Protein AF-0000000087248729 (afdb_homodimer)

Nearest PDB structures (foldseek):
  2y8k-assembly1_A  TM=7.751E-01  e=4.335E-04  Acetivibrio thermocellus
  8w7n-assembly1_A  TM=7.353E-01  e=1.220E-03  Bacillus thuringiensis
  2w46-assembly2_B  TM=7.512E-01  e=4.273E-03  Cellvibrio japonicus
  4kwu-assembly1_A  TM=6.504E-01  e=1.342E-02  Listeria monocytogenes EGD-e
  5f7u-assembly1_A  TM=6.466E-01  e=1.342E-02  Listeria monocytogenes EGD-e

Structure (mmCIF, N/CA/C/O backbone):
data_AF-0000000087248729-model_v1
#
loop_
_entity.id
_entity.type
_entity.pdbx_description
1 polymer 'DUF642 domain-containing protein'
#
loop_
_atom_site.group_PDB
_atom_site.id
_atom_site.type_symbol
_atom_site.label_atom_id
_atom_site.label_alt_id
_atom_site.label_comp_id
_atom_site.label_asym_id
_atom_site.label_entity_id
_atom_site.label_seq_id
_atom_site.pdbx_PDB_ins_code
_atom_site.Cartn_x
_atom_site.Cartn_y
_atom_site.Cartn_z
_atom_site.occupancy
_atom_site.B_iso_or_equiv
_atom_site.auth_seq_id
_atom_site.auth_comp_id
_atom_site.auth_asym_id
_atom_site.auth_atom_id
_atom_site.pdbx_PDB_model_num
ATOM 1 N N . MET A 1 1 ? 9.438 25.516 33.156 1 38.28 1 MET A N 1
ATOM 2 C CA . MET A 1 1 ? 9.805 25.266 31.75 1 38.28 1 MET A CA 1
ATOM 3 C C . MET A 1 1 ? 9.414 26.438 30.875 1 38.28 1 MET A C 1
ATOM 5 O O . MET A 1 1 ? 8.297 26.953 30.969 1 38.28 1 MET A O 1
ATOM 9 N N . LEU A 1 2 ? 10.352 27.25 30.516 1 47.25 2 LEU A N 1
ATOM 10 C CA . LEU A 1 2 ? 10.117 28.391 29.641 1 47.25 2 LEU A CA 1
ATOM 11 C C . LEU A 1 2 ? 9.672 27.953 28.25 1 47.25 2 LEU A C 1
ATOM 13 O O . LEU A 1 2 ? 10.344 27.141 27.625 1 47.25 2 LEU A O 1
ATOM 17 N N . LEU A 1 3 ? 8.414 28.125 27.906 1 60.94 3 LEU A N 1
ATOM 18 C CA . LEU A 1 3 ? 7.941 27.859 26.547 1 60.94 3 LEU A CA 1
ATOM 19 C C . LEU A 1 3 ? 8.148 29.062 25.641 1 60.94 3 LEU A C 1
ATOM 21 O O . LEU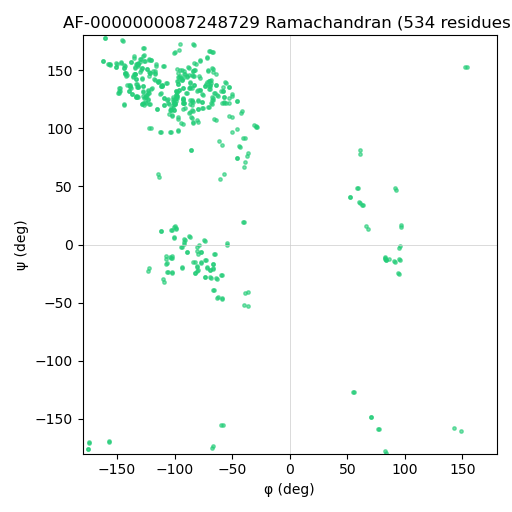 A 1 3 ? 7.684 30.156 25.953 1 60.94 3 LEU A O 1
ATOM 25 N N . VAL A 1 4 ? 9.086 28.922 24.719 1 61.97 4 VAL A N 1
ATOM 26 C CA . VAL A 1 4 ? 9.328 30 23.766 1 61.97 4 VAL A CA 1
ATOM 27 C C . VAL A 1 4 ? 8.117 30.156 22.844 1 61.97 4 VAL A C 1
ATOM 29 O O . VAL A 1 4 ? 7.68 29.188 22.219 1 61.97 4 VAL A O 1
ATOM 32 N N . VAL A 1 5 ? 7.57 31.344 22.797 1 72 5 VAL A N 1
ATOM 33 C CA . VAL A 1 5 ? 6.395 31.672 21.984 1 72 5 VAL A CA 1
ATOM 34 C C . VAL A 1 5 ? 6.73 31.578 20.5 1 72 5 VAL A C 1
ATOM 36 O O . VAL A 1 5 ? 7.703 32.188 20.047 1 72 5 VAL A O 1
ATOM 39 N N . PRO A 1 6 ? 5.965 30.828 19.781 1 71.19 6 PRO A N 1
ATOM 40 C CA . PRO A 1 6 ? 6.27 30.609 18.375 1 71.19 6 PRO A CA 1
ATOM 41 C C . PRO A 1 6 ? 6.316 31.906 17.562 1 71.19 6 PRO A C 1
ATOM 43 O O . PRO A 1 6 ? 7.195 32.062 16.719 1 71.19 6 PRO A O 1
ATOM 46 N N . GLN A 1 7 ? 5.41 32.75 17.703 1 72.62 7 GLN A N 1
ATOM 47 C CA . GLN A 1 7 ? 5.398 34.031 16.984 1 72.62 7 GLN A CA 1
ATOM 48 C C . GLN A 1 7 ? 5.223 35.188 17.953 1 72.62 7 GLN A C 1
ATOM 50 O O . GLN A 1 7 ? 4.277 35.219 18.734 1 72.62 7 GLN A O 1
ATOM 55 N N . GLY A 1 8 ? 6.152 36.188 17.859 1 74.44 8 GLY A N 1
ATOM 56 C CA . GLY A 1 8 ? 6.094 37.344 18.719 1 74.44 8 GLY A CA 1
ATOM 57 C C . GLY A 1 8 ? 6.582 37.062 20.125 1 74.44 8 GLY A C 1
ATOM 58 O O . GLY A 1 8 ? 7.395 36.156 20.344 1 74.44 8 GLY A O 1
ATOM 59 N N . ALA A 1 9 ? 6.156 37.906 21.031 1 79.25 9 ALA A N 1
ATOM 60 C CA . ALA A 1 9 ? 6.668 37.844 22.391 1 79.25 9 ALA A CA 1
ATOM 61 C C . ALA A 1 9 ? 5.621 37.281 23.344 1 79.25 9 ALA A C 1
ATOM 63 O O . ALA A 1 9 ? 5.945 36.906 24.469 1 79.25 9 ALA A O 1
ATOM 64 N N . TYR A 1 10 ? 4.375 37.219 22.766 1 81.44 10 TYR A N 1
ATOM 65 C CA . TYR A 1 10 ? 3.32 36.875 23.719 1 81.44 10 TYR A CA 1
ATOM 66 C C . TYR A 1 10 ? 2.469 35.719 23.219 1 81.44 10 TYR A C 1
ATOM 68 O O . TYR A 1 10 ? 2.379 35.5 22.016 1 81.44 10 TYR A O 1
ATOM 76 N N . ALA A 1 11 ? 1.938 34.938 24.078 1 87.19 11 ALA A N 1
ATOM 77 C CA . ALA A 1 11 ? 0.938 33.875 23.875 1 87.19 11 ALA A CA 1
ATOM 78 C C . ALA A 1 11 ? -0.193 34 24.891 1 87.19 11 ALA A C 1
ATOM 80 O O . ALA A 1 11 ? -0.068 34.688 25.891 1 87.19 11 ALA A O 1
ATOM 81 N N . VAL A 1 12 ? -1.329 33.469 24.547 1 86.25 12 VAL A N 1
ATOM 82 C CA . VAL A 1 12 ? -2.482 33.5 25.438 1 86.25 12 VAL A CA 1
ATOM 83 C C . VAL A 1 12 ? -2.658 32.156 26.125 1 86.25 12 VAL A C 1
ATOM 85 O O . VAL A 1 12 ? -2.678 31.109 25.453 1 86.25 12 VAL A O 1
ATOM 88 N N . ARG A 1 13 ? -2.707 32.125 27.375 1 87.88 13 ARG A N 1
ATOM 89 C CA . ARG A 1 13 ? -3.061 30.922 28.109 1 87.88 13 ARG A CA 1
ATOM 90 C C . ARG A 1 13 ? -4.555 30.875 28.406 1 87.88 13 ARG A C 1
ATOM 92 O O . ARG A 1 13 ? -5.109 31.828 28.969 1 87.88 13 ARG A O 1
ATOM 99 N N . LEU A 1 14 ? -5.164 29.844 28.016 1 88.81 14 LEU A N 1
ATOM 100 C CA . LEU A 1 14 ? -6.59 29.703 28.281 1 88.81 14 LEU A CA 1
ATOM 101 C C . LEU A 1 14 ? -6.828 28.922 29.562 1 88.81 14 LEU A C 1
ATOM 103 O O . LEU A 1 14 ? -6.648 27.703 29.578 1 88.81 14 LEU A O 1
ATOM 107 N N . GLY A 1 15 ? -7.191 29.672 30.578 1 86.31 15 GLY A N 1
ATOM 108 C CA . GLY A 1 15 ? -7.582 28.984 31.797 1 86.31 15 GLY A CA 1
ATOM 109 C C . GLY A 1 15 ? -8.859 28.188 31.641 1 86.31 15 GLY A C 1
ATOM 110 O O . GLY A 1 15 ? -9.398 28.062 30.547 1 86.31 15 GLY A O 1
ATOM 111 N N . ASN A 1 16 ? -9.312 27.672 32.719 1 86.31 16 ASN A N 1
ATOM 112 C CA . ASN A 1 16 ? -10.531 26.859 32.688 1 86.31 16 ASN A CA 1
ATOM 113 C C . ASN A 1 16 ? -11.719 27.656 32.156 1 86.31 16 ASN A C 1
ATOM 115 O O . ASN A 1 16 ? -12 28.766 32.625 1 86.31 16 ASN A O 1
ATOM 119 N N . ASP A 1 17 ? -12.305 27.156 31.094 1 89.12 17 ASP A N 1
ATOM 120 C CA . ASP A 1 17 ? -13.508 27.688 30.453 1 89.12 17 ASP A CA 1
ATOM 121 C C . ASP A 1 17 ? -13.242 29.062 29.828 1 89.12 17 ASP A C 1
ATOM 123 O O . ASP A 1 17 ? -14.172 29.844 29.625 1 89.12 17 ASP A O 1
ATOM 127 N N . ALA A 1 18 ? -11.945 29.359 29.688 1 91.38 18 ALA A N 1
ATOM 128 C CA . ALA A 1 18 ? -11.594 30.609 29.016 1 91.38 18 ALA A CA 1
ATOM 129 C C . ALA A 1 18 ? -11.617 30.438 27.5 1 91.38 18 ALA A C 1
ATOM 131 O O . ALA A 1 18 ? -11.406 29.344 26.984 1 91.38 18 ALA A O 1
ATOM 132 N N . SER A 1 19 ? -11.93 31.547 26.812 1 93.56 19 SER A N 1
ATOM 133 C CA . SER A 1 19 ? -11.977 31.516 25.344 1 93.56 19 SER A CA 1
ATOM 134 C C . SER A 1 19 ? -11.461 32.812 24.75 1 93.56 19 SER A C 1
ATOM 136 O O . SER A 1 19 ? -11.391 33.844 25.438 1 93.56 19 SER A O 1
ATOM 138 N N . ILE A 1 20 ? -10.984 32.719 23.609 1 92.81 20 ILE A N 1
ATOM 139 C CA . ILE A 1 20 ? -10.727 33.906 22.766 1 92.81 20 ILE A CA 1
ATOM 140 C C . ILE A 1 20 ? -11.594 33.812 21.5 1 92.81 20 ILE A C 1
ATOM 142 O O . ILE A 1 20 ? -11.859 32.719 20.984 1 92.81 20 ILE A O 1
ATOM 146 N N . LEU A 1 21 ? -12.086 34.969 21.078 1 94 21 LEU A N 1
ATOM 147 C CA . LEU A 1 21 ? -13.039 35.031 19.969 1 94 21 LEU A CA 1
ATOM 148 C C . LEU A 1 21 ? -12.656 36.094 18.969 1 94 21 LEU A C 1
ATOM 150 O O . LEU A 1 21 ? -12.195 37.188 19.359 1 94 21 LEU A O 1
ATOM 154 N N . GLN A 1 22 ? -12.773 35.812 17.719 1 92.69 22 GLN A N 1
ATOM 155 C CA . GLN A 1 22 ? -12.602 36.781 16.641 1 92.69 22 GLN A CA 1
ATOM 156 C C . GLN A 1 22 ? -13.664 36.594 15.562 1 92.69 22 GLN A C 1
ATOM 158 O O . GLN A 1 22 ? -13.992 35.469 15.195 1 92.69 22 GLN A O 1
ATOM 163 N N . ARG A 1 23 ? -14.242 37.75 15.141 1 94 23 ARG A N 1
ATOM 164 C CA . ARG A 1 23 ? -15.148 37.719 13.992 1 94 23 ARG A CA 1
ATOM 165 C C . ARG A 1 23 ? -14.383 37.938 12.688 1 94 23 ARG A C 1
ATOM 167 O O . ARG A 1 23 ? -13.578 38.844 12.578 1 94 23 ARG A O 1
ATOM 174 N N . ILE A 1 24 ? -14.641 37.062 11.742 1 93.75 24 ILE A N 1
ATOM 175 C CA . ILE A 1 24 ? -13.875 37.062 10.5 1 93.75 24 ILE A CA 1
ATOM 176 C C . ILE A 1 24 ? -14.828 37.094 9.305 1 93.75 24 ILE A C 1
ATOM 178 O O . ILE A 1 24 ? -15.68 36.219 9.164 1 93.75 24 ILE A O 1
ATOM 182 N N . PRO A 1 25 ? -14.703 38.125 8.453 1 95.06 25 PRO A N 1
ATOM 183 C CA . PRO A 1 25 ? -15.438 38.062 7.191 1 95.06 25 PRO A CA 1
ATOM 184 C C . PRO A 1 25 ? -14.93 36.938 6.277 1 95.06 25 PRO A C 1
ATOM 186 O O . PRO A 1 25 ? -13.719 36.781 6.113 1 95.06 25 PRO A O 1
ATOM 189 N N . VAL A 1 26 ? -15.82 36.094 5.746 1 95 26 VAL A N 1
ATOM 190 C CA . VAL A 1 26 ? -15.484 35 4.859 1 95 26 VAL A CA 1
ATOM 191 C C . VAL A 1 26 ? -16.453 34.969 3.678 1 95 26 VAL A C 1
ATOM 193 O O . VAL A 1 26 ? -17.453 35.688 3.67 1 95 26 VAL A O 1
ATOM 196 N N . ALA A 1 27 ? -16.062 34.25 2.58 1 95.31 27 ALA A N 1
ATOM 197 C CA . ALA A 1 27 ? -16.969 34.031 1.449 1 95.31 27 ALA A CA 1
ATOM 198 C C . ALA A 1 27 ? -17.828 32.812 1.679 1 95.31 27 ALA A C 1
ATOM 200 O O . ALA A 1 27 ? -17.328 31.672 1.765 1 95.31 27 ALA A O 1
ATOM 201 N N . ARG A 1 28 ? -19.156 33.062 1.675 1 94.25 28 ARG A N 1
ATOM 202 C CA . ARG A 1 28 ? -20.094 31.984 1.905 1 94.25 28 ARG A CA 1
ATOM 203 C C . ARG A 1 28 ? -19.906 30.875 0.875 1 94.25 28 ARG A C 1
ATOM 205 O O . ARG A 1 28 ? -19.766 31.141 -0.317 1 94.25 28 ARG A O 1
ATOM 212 N N . GLY A 1 29 ? -19.844 29.625 1.376 1 93.75 29 GLY A N 1
ATOM 213 C CA . GLY A 1 29 ? -19.703 28.469 0.492 1 93.75 29 GLY A CA 1
ATOM 214 C C . GLY A 1 29 ? -18.266 28.031 0.309 1 93.75 29 GLY A C 1
ATOM 215 O O . GLY A 1 29 ? -18.016 26.922 -0.16 1 93.75 29 GLY A O 1
ATOM 216 N N . SER A 1 30 ? -17.375 28.906 0.749 1 94.19 30 SER A N 1
ATOM 217 C CA . SER A 1 30 ? -15.953 28.594 0.575 1 94.19 30 SER A CA 1
ATOM 218 C C . SER A 1 30 ? -15.414 27.797 1.757 1 94.19 30 SER A C 1
ATOM 220 O O . SER A 1 30 ? -15.961 27.859 2.857 1 94.19 30 SER A O 1
ATOM 222 N N . TYR A 1 31 ? -14.438 27.062 1.426 1 94.81 31 TYR A N 1
ATOM 223 C CA . TYR A 1 31 ? -13.742 26.328 2.473 1 94.81 31 TYR A CA 1
ATOM 224 C C . TYR A 1 31 ? -12.539 27.109 2.986 1 94.81 31 TYR A C 1
ATOM 226 O O . TYR A 1 31 ? -11.836 27.766 2.209 1 94.81 31 TYR A O 1
ATOM 234 N N . TYR A 1 32 ? -12.336 27.031 4.277 1 95.06 32 TYR A N 1
ATOM 235 C CA . TYR A 1 32 ? -11.211 27.688 4.934 1 95.06 32 TYR A CA 1
ATOM 236 C C . TYR A 1 32 ? -10.492 26.734 5.875 1 95.06 32 TYR A C 1
ATOM 238 O O . TYR A 1 32 ? -11.078 25.75 6.336 1 95.06 32 TYR A O 1
ATOM 246 N N . ALA A 1 33 ? -9.242 27 6.086 1 95.88 33 ALA A N 1
ATOM 247 C CA . ALA A 1 33 ? -8.492 26.328 7.145 1 95.88 33 ALA A CA 1
ATOM 248 C C . ALA A 1 33 ? -7.902 27.344 8.125 1 95.88 33 ALA A C 1
ATOM 250 O O . ALA A 1 33 ? -7.285 28.328 7.707 1 95.88 33 ALA A O 1
ATOM 251 N N . ILE A 1 34 ? -8.133 27.078 9.383 1 94.75 34 ILE A N 1
ATOM 252 C CA . ILE A 1 34 ? -7.461 27.812 10.445 1 94.75 34 ILE A CA 1
ATOM 253 C C . ILE A 1 34 ? -6.188 27.078 10.859 1 94.75 34 ILE A C 1
ATOM 255 O O . ILE A 1 34 ? -6.18 25.844 10.953 1 94.75 34 ILE A O 1
ATOM 259 N N . THR A 1 35 ? -5.133 27.766 11.016 1 95.62 35 THR A N 1
ATOM 260 C CA . THR A 1 35 ? -3.904 27.234 11.586 1 95.62 35 THR A CA 1
ATOM 261 C C . THR A 1 35 ? -3.504 28 12.836 1 95.62 35 THR A C 1
ATOM 263 O O . THR A 1 35 ? -3.582 29.234 12.859 1 95.62 35 THR A O 1
ATOM 266 N N . PHE A 1 36 ? -3.143 27.312 13.883 1 93.38 36 PHE A N 1
ATOM 267 C CA . PHE A 1 36 ? -2.684 27.969 15.102 1 93.38 36 PHE A CA 1
ATOM 268 C C . PHE A 1 36 ? -1.681 27.094 15.844 1 93.38 36 PHE A C 1
ATOM 270 O O . PHE A 1 36 ? -1.645 25.875 15.641 1 93.38 36 PHE A O 1
ATOM 277 N N . SER A 1 37 ? -0.868 27.719 16.609 1 91.94 37 SER A N 1
ATOM 278 C CA . SER A 1 37 ? 0.052 26.984 17.484 1 91.94 37 SER A CA 1
ATOM 279 C C . SER A 1 37 ? -0.506 26.859 18.891 1 91.94 37 SER A C 1
ATOM 281 O O . SER A 1 37 ? -1.131 27.781 19.406 1 91.94 37 SER A O 1
ATOM 283 N N . ALA A 1 38 ? -0.297 25.703 19.453 1 90.5 38 ALA A N 1
ATOM 284 C CA . ALA A 1 38 ? -0.768 25.469 20.812 1 90.5 38 ALA A CA 1
ATOM 285 C C . ALA A 1 38 ? 0.218 24.609 21.594 1 90.5 38 ALA A C 1
ATOM 287 O O . ALA A 1 38 ? 0.949 23.812 21.016 1 90.5 38 ALA A O 1
ATOM 288 N N . ALA A 1 39 ? 0.28 24.859 22.859 1 86.94 39 ALA A N 1
ATOM 289 C CA . ALA A 1 39 ? 1.123 24.078 23.781 1 86.94 39 ALA A CA 1
ATOM 290 C C . ALA A 1 39 ? 0.367 23.719 25.047 1 86.94 39 ALA A C 1
ATOM 292 O O . ALA A 1 39 ? -0.458 24.5 25.531 1 86.94 39 ALA A O 1
ATOM 293 N N . ARG A 1 40 ? 0.76 22.578 25.484 1 82.75 40 ARG A N 1
ATOM 294 C CA . ARG A 1 40 ? 0.235 22.172 26.781 1 82.75 40 ARG A CA 1
ATOM 295 C C . ARG A 1 40 ? 1.066 22.766 27.906 1 82.75 40 ARG A C 1
ATOM 297 O O . ARG A 1 40 ? 2.254 23.047 27.734 1 82.75 40 ARG A O 1
ATOM 304 N N . THR A 1 41 ? 0.478 23.016 28.953 1 78.62 41 THR A N 1
ATOM 305 C CA . THR A 1 41 ? 1.203 23.531 30.109 1 78.62 41 THR A CA 1
ATOM 306 C C . THR A 1 41 ? 1.296 22.484 31.203 1 78.62 41 THR A C 1
ATOM 308 O O . THR A 1 41 ? 2.225 22.5 32 1 78.62 41 THR A O 1
ATOM 311 N N . CYS A 1 42 ? 0.311 21.625 31.328 1 72.94 42 CYS A N 1
ATOM 312 C CA . CYS A 1 42 ? 0.341 20.609 32.375 1 72.94 42 CYS A CA 1
ATOM 313 C C . CYS A 1 42 ? 0.261 19.219 31.781 1 72.94 42 CYS A C 1
ATOM 315 O O . CYS A 1 42 ? -0.109 19.047 30.625 1 72.94 42 CYS A O 1
ATOM 317 N N . ALA A 1 43 ? 0.911 18.281 32.438 1 59.5 43 ALA A N 1
ATOM 318 C CA . ALA A 1 43 ? 1.188 16.922 32.031 1 59.5 43 ALA A CA 1
ATOM 319 C C . ALA A 1 43 ? -0.1 16.188 31.656 1 59.5 43 ALA A C 1
ATOM 321 O O . ALA A 1 43 ? -0.062 15.109 31.047 1 59.5 43 ALA A O 1
ATOM 322 N N . GLN A 1 44 ? -1.194 16.875 31.734 1 60.19 44 GLN A N 1
ATOM 323 C CA . GLN A 1 44 ? -2.428 16.125 31.516 1 60.19 44 GLN A CA 1
ATOM 324 C C . GLN A 1 44 ? -2.914 16.234 30.078 1 60.19 44 GLN A C 1
ATOM 326 O O . GLN A 1 44 ? -2.408 17.062 29.312 1 60.19 44 GLN A O 1
ATOM 331 N N . ALA A 1 45 ? -3.854 15.406 29.688 1 69.31 45 ALA A N 1
ATOM 332 C CA . ALA A 1 45 ? -4.633 15.438 28.453 1 69.31 45 ALA A CA 1
ATOM 333 C C . ALA A 1 45 ? -5.398 16.75 28.328 1 69.31 45 ALA A C 1
ATOM 335 O O . ALA A 1 45 ? -6.441 16.938 28.953 1 69.31 45 ALA A O 1
ATOM 336 N N . GLU A 1 46 ? -4.73 17.781 27.781 1 80.69 46 GLU A N 1
ATOM 337 C CA . GLU A 1 46 ? -5.441 19.031 27.531 1 80.69 46 GLU A CA 1
ATOM 338 C C . GLU A 1 46 ? -6.195 18.984 26.219 1 80.69 46 GLU A C 1
ATOM 340 O O . GLU A 1 46 ? -5.805 18.25 25.297 1 80.69 46 GLU A O 1
ATOM 345 N N . ARG A 1 47 ? -7.34 19.641 26.266 1 86.06 47 ARG A N 1
ATOM 346 C CA . ARG A 1 47 ? -8.18 19.719 25.078 1 86.06 47 ARG A CA 1
ATOM 347 C C . ARG A 1 47 ? -8.438 21.172 24.688 1 86.06 47 ARG A C 1
ATOM 349 O O . ARG A 1 47 ? -8.445 22.062 25.547 1 86.06 47 ARG A O 1
ATOM 356 N N . LEU A 1 48 ? -8.57 21.359 23.422 1 89.62 48 LEU A N 1
ATOM 357 C CA . LEU A 1 48 ? -8.914 22.672 22.906 1 89.62 48 LEU A CA 1
ATOM 358 C C . LEU A 1 48 ? -10.125 22.578 21.984 1 89.62 48 LEU A C 1
ATOM 360 O O . LEU A 1 48 ? -10.133 21.797 21.031 1 89.62 48 LEU A O 1
ATOM 364 N N . ASN A 1 49 ? -11.156 23.312 22.344 1 91.44 49 ASN A N 1
ATOM 365 C CA . ASN A 1 49 ? -12.328 23.406 21.484 1 91.44 49 ASN A CA 1
ATOM 366 C C . ASN A 1 49 ? -12.164 24.484 20.422 1 91.44 49 ASN A C 1
ATOM 368 O O . ASN A 1 49 ? -11.875 25.641 20.734 1 91.44 49 ASN A O 1
ATOM 372 N N . VAL A 1 50 ? -12.297 24.094 19.203 1 92.31 50 VAL A N 1
ATOM 373 C CA . VAL A 1 50 ? -12.281 25.047 18.094 1 92.31 50 VAL A CA 1
ATOM 374 C C . VAL A 1 50 ? -13.68 25.156 17.5 1 92.31 50 VAL A C 1
ATOM 376 O O . VAL A 1 50 ? -14.281 24.141 17.109 1 92.31 50 VAL A O 1
ATOM 379 N N . SER A 1 51 ? -14.148 26.375 17.422 1 92.19 51 SER A N 1
ATOM 380 C CA . SER A 1 51 ? -15.484 26.594 16.891 1 92.19 51 SER A CA 1
ATOM 381 C C . SER A 1 51 ? -15.5 27.719 15.852 1 92.19 51 SER A C 1
ATOM 383 O O . SER A 1 51 ? -14.859 28.75 16.047 1 92.19 51 SER A O 1
ATOM 385 N N . VAL A 1 52 ? -16.031 27.375 14.766 1 90.75 52 VAL A N 1
ATOM 386 C CA . VAL A 1 52 ? -16.391 28.375 13.773 1 90.75 52 VAL A CA 1
ATOM 387 C C . VAL A 1 52 ? -17.891 28.281 13.477 1 90.75 52 VAL A C 1
ATOM 389 O O . VAL A 1 52 ? -18.344 27.328 12.82 1 90.75 52 VAL A O 1
ATOM 392 N N . SER A 1 53 ? -18.688 29.156 14.062 1 79.81 53 SER A N 1
ATOM 393 C CA . SER A 1 53 ? -20.141 29.031 14.062 1 79.81 53 SER A CA 1
ATOM 394 C C . SER A 1 53 ? -20.672 28.688 12.68 1 79.81 53 SER A C 1
ATOM 396 O O . SER A 1 53 ? -20.375 29.375 11.703 1 79.81 53 SER A O 1
ATOM 398 N N . PRO A 1 54 ? -21.375 27.641 12.531 1 80.75 54 PRO A N 1
ATOM 399 C CA . PRO A 1 54 ? -21.969 26.797 13.57 1 80.75 54 PRO A CA 1
ATOM 400 C C . PRO A 1 54 ? -21.156 25.516 13.828 1 80.75 54 PRO A C 1
ATOM 402 O O . PRO A 1 54 ? -21.594 24.656 14.594 1 80.75 54 PRO A O 1
ATOM 405 N N . GLU A 1 55 ? -20.062 25.391 13.219 1 85.44 55 GLU A N 1
ATOM 406 C CA . GLU A 1 55 ? -19.312 24.141 13.344 1 85.44 55 GLU A CA 1
ATOM 407 C C . GLU A 1 55 ? -18.359 24.188 14.531 1 85.44 55 GLU A C 1
ATOM 409 O O . GLU A 1 55 ? -17.953 25.266 14.961 1 85.44 55 GLU A O 1
ATOM 414 N N . SER A 1 56 ? -18.188 23.109 15.18 1 87.88 56 SER A N 1
ATOM 415 C CA . SER A 1 56 ? -17.25 23.031 16.281 1 87.88 56 SER A CA 1
ATOM 416 C C . SER A 1 56 ? -16.609 21.656 16.375 1 87.88 56 SER A C 1
ATOM 418 O O . SER A 1 56 ? -17.125 20.688 15.812 1 87.88 5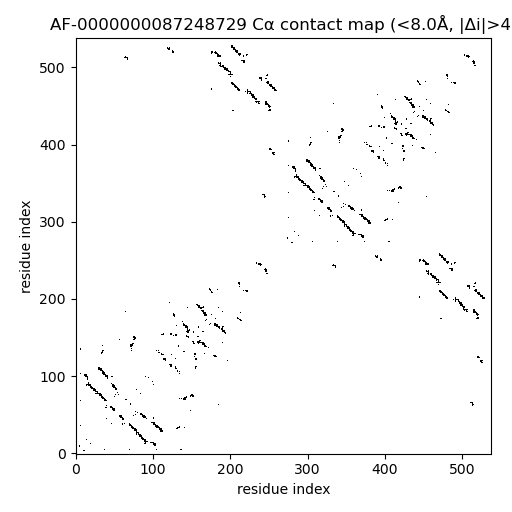6 SER A O 1
ATOM 420 N N . GLY A 1 57 ? -15.469 21.594 16.969 1 87.12 57 GLY A N 1
ATOM 421 C CA . GLY A 1 57 ? -14.742 20.359 17.234 1 87.12 57 GLY A CA 1
ATOM 422 C C . GLY A 1 57 ? -13.773 20.469 18.406 1 87.12 57 GLY A C 1
ATOM 423 O O . GLY A 1 57 ? -13.383 21.578 18.781 1 87.12 57 GLY A O 1
ATOM 424 N N . VAL A 1 58 ? -13.5 19.312 18.984 1 87.25 58 VAL A N 1
ATOM 425 C CA . VAL A 1 58 ? -12.555 19.266 20.094 1 87.25 58 VAL A CA 1
ATOM 426 C C . VAL A 1 58 ? -11.242 18.641 19.641 1 87.25 58 VAL A C 1
ATOM 428 O O . VAL A 1 58 ? -11.242 17.547 19.062 1 87.25 58 VAL A O 1
ATOM 431 N N . LEU A 1 59 ? -10.172 19.328 19.828 1 87.44 59 LEU A N 1
ATOM 432 C CA . LEU A 1 59 ? -8.836 18.844 19.5 1 87.44 59 LEU A CA 1
ATOM 433 C C . LEU A 1 59 ? -8.094 18.375 20.734 1 87.44 59 LEU A C 1
ATOM 435 O O . LEU A 1 59 ? -7.82 19.188 21.641 1 87.44 59 LEU A O 1
ATOM 439 N N . PRO A 1 60 ? -7.773 17.125 20.75 1 83.38 60 PRO A N 1
ATOM 440 C CA . PRO A 1 60 ? -6.906 16.672 21.859 1 83.38 60 PRO A CA 1
ATOM 441 C C . PRO A 1 60 ? -5.449 17.094 21.656 1 83.38 60 PRO A C 1
ATOM 443 O O . PRO A 1 60 ? -4.879 16.875 20.594 1 83.38 60 PRO A O 1
ATOM 446 N N . MET A 1 61 ? -4.961 17.797 22.609 1 81.12 61 MET A N 1
ATOM 447 C CA . MET A 1 61 ? -3.549 18.156 22.562 1 81.12 61 MET A CA 1
ATOM 448 C C . MET A 1 61 ? -2.68 17.062 23.172 1 81.12 61 MET A C 1
ATOM 450 O O . MET A 1 61 ? -2.834 16.703 24.344 1 81.12 61 MET A O 1
ATOM 454 N N . GLN A 1 62 ? -1.878 16.469 22.281 1 71.5 62 GLN A N 1
ATOM 455 C CA . GLN A 1 62 ? -1.069 15.328 22.688 1 71.5 62 GLN A CA 1
ATOM 456 C C . GLN A 1 62 ? 0.419 15.656 22.641 1 71.5 62 GLN A C 1
ATOM 458 O O . GLN A 1 62 ? 0.863 16.406 21.766 1 71.5 62 GLN A O 1
ATOM 463 N N . THR A 1 63 ? 1.169 15.156 23.672 1 64.75 63 THR A N 1
ATOM 464 C CA . THR A 1 63 ? 2.6 15.422 23.781 1 64.75 63 THR A CA 1
ATOM 465 C C . THR A 1 63 ? 3.385 14.602 22.766 1 64.75 63 THR A C 1
ATOM 467 O O . THR A 1 63 ? 4.582 14.828 22.578 1 64.75 63 THR A O 1
ATOM 470 N N . ILE A 1 64 ? 2.807 13.906 21.969 1 66.56 64 ILE A N 1
ATOM 471 C CA . ILE A 1 64 ? 3.543 12.906 21.203 1 66.56 64 ILE A CA 1
ATOM 472 C C . ILE A 1 64 ? 3.961 13.492 19.859 1 66.56 64 ILE A C 1
ATOM 474 O O . ILE A 1 64 ? 4.781 12.906 19.141 1 66.56 64 ILE A O 1
ATOM 478 N N . TYR A 1 65 ? 3.621 14.711 19.516 1 74.69 65 TYR A N 1
ATOM 479 C CA . TYR A 1 65 ? 3.908 15.211 18.188 1 74.69 65 TYR A CA 1
ATOM 480 C C . TYR A 1 65 ? 5.062 16.203 18.203 1 74.69 65 TYR A C 1
ATOM 482 O O . TYR A 1 65 ? 5.75 16.391 17.203 1 74.69 65 TYR A O 1
ATOM 490 N N . GLY A 1 66 ? 5.359 16.844 19.25 1 73.56 66 GLY A N 1
ATOM 491 C CA . GLY A 1 66 ? 6.41 17.844 19.344 1 73.56 66 GLY A CA 1
ATOM 492 C C . GLY A 1 66 ? 7.16 17.797 20.672 1 73.56 66 GLY A C 1
ATOM 493 O O . GLY A 1 66 ? 6.594 17.422 21.688 1 73.56 66 GLY A O 1
ATOM 494 N N . SER A 1 67 ? 8.469 18.109 20.469 1 65.88 67 SER A N 1
ATOM 495 C CA . SER A 1 67 ? 9.297 18.016 21.672 1 65.88 67 SER A CA 1
ATOM 496 C C . SER A 1 67 ? 9.406 19.359 22.375 1 65.88 67 SER A C 1
ATOM 498 O O . SER A 1 67 ? 9.75 19.438 23.562 1 65.88 67 SER A O 1
ATOM 500 N N . ASN A 1 68 ? 9.125 20.359 21.641 1 72.12 68 ASN A N 1
ATOM 501 C CA . ASN A 1 68 ? 9.312 21.656 22.266 1 72.12 68 ASN A CA 1
ATOM 502 C C . ASN A 1 68 ? 8.039 22.156 22.953 1 72.12 68 ASN A C 1
ATOM 504 O O . ASN A 1 68 ? 7.949 23.312 23.328 1 72.12 68 ASN A O 1
ATOM 508 N N . GLY A 1 69 ? 7.074 21.328 22.922 1 76.94 69 GLY A N 1
ATOM 509 C CA . GLY A 1 69 ? 5.832 21.625 23.609 1 76.94 69 GLY A CA 1
ATOM 510 C C . GLY A 1 69 ? 4.789 22.266 22.719 1 76.94 69 GLY A C 1
ATOM 511 O O . GLY A 1 69 ? 3.602 22.281 23.047 1 76.94 69 GLY A O 1
ATOM 512 N N . TRP A 1 70 ? 5.297 22.906 21.656 1 85.25 70 TRP A N 1
ATOM 513 C CA . TRP A 1 70 ? 4.359 23.547 20.75 1 85.25 70 TRP A CA 1
ATOM 514 C C . TRP A 1 70 ? 4.055 22.656 19.547 1 85.25 70 TRP A C 1
ATOM 516 O O . TRP A 1 70 ? 4.941 21.984 19.031 1 85.25 70 TRP A O 1
ATOM 526 N N . ASP A 1 71 ? 2.867 22.688 19.094 1 90.31 71 ASP A N 1
ATOM 527 C CA . ASP A 1 71 ? 2.439 22.109 17.828 1 90.31 71 ASP A CA 1
ATOM 528 C C . ASP A 1 71 ? 1.546 23.078 17.062 1 90.31 71 ASP A C 1
ATOM 530 O O . ASP A 1 71 ? 0.875 23.922 17.656 1 90.31 71 ASP A O 1
ATOM 534 N N . SER A 1 72 ? 1.687 22.984 15.828 1 92.94 72 SER A N 1
ATOM 535 C CA . SER A 1 72 ? 0.729 23.703 15 1 92.94 72 SER A CA 1
ATOM 536 C C . SER A 1 72 ? -0.404 22.797 14.539 1 92.94 72 SER A C 1
ATOM 538 O O . SER A 1 72 ? -0.161 21.672 14.102 1 92.94 72 SER A O 1
ATOM 540 N N . TYR A 1 73 ? -1.592 23.312 14.688 1 93.38 73 TYR A N 1
ATOM 541 C CA . TYR A 1 73 ? -2.785 22.562 14.32 1 93.38 73 TYR A CA 1
ATOM 542 C C . TYR A 1 73 ? -3.539 23.25 13.188 1 93.38 73 TYR A C 1
ATOM 544 O O . TYR A 1 73 ? -3.559 24.484 13.109 1 93.38 73 TYR A O 1
ATOM 552 N N . ALA A 1 74 ? -4.133 22.406 12.406 1 95.25 74 ALA A N 1
ATOM 553 C CA . ALA A 1 74 ? -5.043 22.922 11.391 1 95.25 74 ALA A CA 1
ATOM 554 C C . ALA A 1 74 ? -6.461 22.391 11.602 1 95.25 74 ALA A C 1
ATOM 556 O O . ALA A 1 74 ? -6.648 21.281 12.078 1 95.25 74 ALA A O 1
ATOM 557 N N . TRP A 1 75 ? -7.406 23.219 11.203 1 93.56 75 TRP A N 1
ATOM 558 C CA . TRP A 1 75 ? -8.828 22.875 11.273 1 93.56 75 TRP A CA 1
ATOM 559 C C . TRP A 1 75 ? -9.602 23.547 10.148 1 93.56 75 TRP A C 1
ATOM 561 O O . TRP A 1 75 ? -9.461 24.75 9.922 1 93.56 75 TRP A O 1
ATOM 571 N N . ALA A 1 76 ? -10.383 22.75 9.469 1 94.62 76 ALA A N 1
ATOM 572 C CA . ALA A 1 76 ? -11.07 23.297 8.305 1 94.62 76 ALA A CA 1
ATOM 573 C C . ALA A 1 76 ? -12.57 23.438 8.562 1 94.62 76 ALA A C 1
ATOM 575 O O . ALA A 1 76 ? -13.117 22.75 9.438 1 94.62 76 ALA A O 1
ATOM 576 N N . PHE A 1 77 ? -13.18 24.391 7.836 1 92.94 77 PHE A N 1
ATOM 577 C CA . PHE A 1 77 ? -14.625 24.578 7.895 1 92.94 77 PHE A CA 1
ATOM 578 C C . PHE A 1 77 ? -15.156 25.141 6.578 1 92.94 77 PHE A C 1
ATOM 580 O O . PHE A 1 77 ? -14.398 25.703 5.789 1 92.94 77 PHE A O 1
ATOM 587 N N . LYS A 1 78 ? -16.359 24.828 6.34 1 92.94 78 LYS A N 1
ATOM 588 C CA . LYS A 1 78 ? -17.094 25.469 5.246 1 92.94 78 LYS A CA 1
ATOM 589 C C . LYS A 1 78 ? -17.859 26.688 5.734 1 92.94 78 LYS A C 1
ATOM 591 O O . LYS A 1 78 ? -18.641 26.609 6.684 1 92.94 78 LYS A O 1
ATOM 596 N N . ALA A 1 79 ? -17.609 27.812 5.102 1 93.88 79 ALA A N 1
ATOM 597 C CA . ALA A 1 79 ? -18.297 29.031 5.5 1 93.88 79 ALA A CA 1
ATOM 598 C C . ALA A 1 79 ? -19.781 28.984 5.137 1 93.88 79 ALA A C 1
ATOM 600 O O . ALA A 1 79 ? -20.141 28.938 3.957 1 93.88 79 ALA A O 1
ATOM 601 N N . LYS A 1 80 ? -20.594 29.047 6.125 1 93.88 80 LYS A N 1
ATOM 602 C CA . LYS A 1 80 ? -22.047 29.031 5.906 1 93.88 80 LYS A CA 1
ATOM 603 C C . LYS A 1 80 ? -22.641 30.422 6.039 1 93.88 80 LYS A C 1
ATOM 605 O O . LYS A 1 80 ? -23.812 30.641 5.711 1 93.88 80 LYS A O 1
ATOM 610 N N . LEU A 1 81 ? -21.828 31.344 6.559 1 94.31 81 LEU A N 1
ATOM 611 C CA . LEU A 1 81 ? -22.188 32.75 6.727 1 94.31 81 LEU A CA 1
ATOM 612 C C . LEU A 1 81 ? -21.156 33.656 6.086 1 94.31 81 LEU A C 1
ATOM 614 O O . LEU A 1 81 ? -20.078 33.219 5.676 1 94.31 81 LEU A O 1
ATOM 618 N N . ASP A 1 82 ? -21.5 34.906 5.992 1 94.75 82 ASP A N 1
ATOM 619 C CA . ASP A 1 82 ? -20.578 35.906 5.426 1 94.75 82 ASP A CA 1
ATOM 620 C C . ASP A 1 82 ? -19.578 36.375 6.469 1 94.75 82 ASP A C 1
ATOM 622 O O . ASP A 1 82 ? -18.531 36.938 6.121 1 94.75 82 ASP A O 1
ATOM 626 N N . VAL A 1 83 ? -20.031 36.219 7.711 1 94.88 83 VAL A N 1
ATOM 627 C CA . VAL A 1 83 ? -19.156 36.5 8.844 1 94.88 83 VAL A CA 1
ATOM 628 C C . VAL A 1 83 ? -19.234 35.375 9.859 1 94.88 83 VAL A C 1
ATOM 630 O O . VAL A 1 83 ? -20.328 34.969 10.25 1 94.88 83 VAL A O 1
ATOM 633 N N . VAL A 1 84 ? -18.078 34.875 10.188 1 94.31 84 VAL A N 1
ATOM 634 C CA . VAL A 1 84 ? -18.062 33.781 11.141 1 94.31 84 VAL A CA 1
ATOM 635 C C . VAL A 1 84 ? -17.344 34.188 12.414 1 94.31 84 VAL A C 1
ATOM 637 O O . VAL A 1 84 ? -16.516 35.125 12.391 1 94.31 84 VAL A O 1
ATOM 640 N N . GLU A 1 85 ? -17.703 33.562 13.477 1 95.06 85 GLU A N 1
ATOM 641 C CA . GLU A 1 85 ? -17.016 33.719 14.75 1 95.06 85 GLU A CA 1
ATOM 642 C C . GLU A 1 85 ? -16.094 32.562 15.055 1 95.06 85 GLU A C 1
ATOM 644 O O . GLU A 1 85 ? -16.562 31.422 15.219 1 95.06 85 GLU A O 1
ATOM 649 N N . LEU A 1 86 ? -14.812 32.781 15.031 1 94.88 86 LEU A N 1
ATOM 650 C CA . LEU A 1 86 ? -13.844 31.797 15.453 1 94.88 86 LEU A CA 1
ATOM 651 C C . LEU A 1 86 ? -13.633 31.844 16.969 1 94.88 86 LEU A C 1
ATOM 653 O O . LEU A 1 86 ? -13.312 32.906 17.516 1 94.88 86 LEU A O 1
ATOM 657 N N . VAL A 1 87 ? -13.82 30.75 17.609 1 94.94 87 VAL A N 1
ATOM 658 C CA . VAL A 1 87 ? -13.641 30.688 19.047 1 94.94 87 VAL A CA 1
ATOM 659 C C . VAL A 1 87 ? -12.664 29.562 19.391 1 94.94 87 VAL A C 1
ATOM 661 O O . VAL A 1 87 ? -12.812 28.438 18.938 1 94.94 87 VAL A O 1
ATOM 664 N N . LEU A 1 88 ? -11.648 29.828 20.031 1 93.88 88 LEU A N 1
ATOM 665 C CA . LEU A 1 88 ? -10.805 28.844 20.719 1 93.88 88 LEU A CA 1
ATOM 666 C C . LEU A 1 88 ? -11.086 28.828 22.219 1 93.88 88 LEU A C 1
ATOM 668 O O . LEU A 1 88 ? -10.953 29.859 22.891 1 93.88 88 LEU A O 1
ATOM 672 N N . HIS A 1 89 ? -11.492 27.688 22.703 1 92.94 89 HIS A N 1
ATOM 673 C CA . HIS A 1 89 ? -12.023 27.578 24.047 1 92.94 89 HIS A CA 1
ATOM 674 C C . HIS A 1 89 ? -11.398 26.406 24.797 1 92.94 89 HIS A C 1
ATOM 676 O O . HIS A 1 89 ? -11.266 25.312 24.25 1 92.94 89 HIS A O 1
ATOM 682 N N . ASN A 1 90 ? -10.891 26.609 25.938 1 90.69 90 ASN A N 1
ATOM 683 C CA . ASN A 1 90 ? -10.492 25.547 26.859 1 90.69 90 ASN A CA 1
ATOM 684 C C . ASN A 1 90 ? -11.664 25.047 27.688 1 90.69 90 ASN A C 1
ATOM 686 O O . ASN A 1 90 ? -12.07 25.703 28.656 1 90.69 90 ASN A O 1
ATOM 690 N N . PRO A 1 91 ? -12.125 23.859 27.281 1 85.25 91 PRO A N 1
ATOM 691 C CA . PRO A 1 91 ? -13.281 23.375 28.047 1 85.25 91 PRO A CA 1
ATOM 692 C C . PRO A 1 91 ? -12.883 22.734 29.375 1 85.25 91 PRO A C 1
ATOM 694 O O . PRO A 1 91 ? -13.742 22.297 30.141 1 85.25 91 PRO A O 1
ATOM 697 N N . GLY A 1 92 ? -11.633 22.578 29.641 1 77.81 92 GLY A N 1
ATOM 698 C CA . GLY A 1 92 ? -11.125 21.781 30.734 1 77.81 92 GLY A CA 1
ATOM 699 C C . GLY A 1 92 ? -11.477 22.359 32.094 1 77.81 92 GLY A C 1
ATOM 700 O O . GLY A 1 92 ? -11.805 23.547 32.219 1 77.81 92 GLY A O 1
ATOM 701 N N . VAL A 1 93 ? -11.633 21.328 33.031 1 73.06 93 VAL A N 1
ATOM 702 C CA . VAL A 1 93 ? -11.859 21.672 34.438 1 73.06 93 VAL A CA 1
ATOM 703 C C . VAL A 1 93 ? -10.672 21.219 35.281 1 73.06 93 VAL A C 1
ATOM 705 O O . VAL A 1 93 ? -10.75 20.203 36 1 73.06 93 VAL A O 1
ATOM 708 N N . GLU A 1 94 ? -9.547 21.828 34.875 1 67.69 94 GLU A N 1
ATOM 709 C CA . GLU A 1 94 ? -8.336 21.453 35.625 1 67.69 94 GLU A CA 1
ATOM 710 C C . GLU A 1 94 ? -8.352 22 37.031 1 67.69 94 GLU A C 1
ATOM 712 O O . GLU A 1 94 ? -8.859 23.094 37.281 1 67.69 94 GLU A O 1
ATOM 717 N N . GLU A 1 95 ? -7.867 21.125 37.906 1 70.88 95 GLU A N 1
ATOM 718 C CA . GLU A 1 95 ? -7.777 21.531 39.312 1 70.88 95 GLU A CA 1
ATOM 719 C C . GLU A 1 95 ? -6.766 22.656 39.5 1 70.88 95 GLU A C 1
ATOM 721 O O . GLU A 1 95 ? -6.996 23.578 40.281 1 70.88 95 GLU A O 1
ATOM 726 N N . ASP A 1 96 ? -5.695 22.484 38.75 1 73.88 96 ASP A N 1
ATOM 727 C CA . ASP A 1 96 ? -4.66 23.516 38.812 1 73.88 96 ASP A CA 1
ATOM 728 C C . ASP A 1 96 ? -4.961 24.672 37.875 1 73.88 96 ASP A C 1
ATOM 730 O O . ASP A 1 96 ? -4.98 24.5 36.656 1 73.88 96 ASP A O 1
ATOM 734 N N . PRO A 1 97 ? -5.168 25.766 38.469 1 69 97 PRO A N 1
ATOM 735 C CA . PRO A 1 97 ? -5.527 26.922 37.625 1 69 97 PRO A CA 1
ATOM 736 C C . PRO A 1 97 ? -4.398 27.375 36.719 1 69 97 PRO A C 1
ATOM 738 O O . PRO A 1 97 ? -4.633 28.141 35.781 1 69 97 PRO A O 1
ATOM 741 N N . ALA A 1 98 ? -3.189 26.891 37.094 1 73.94 98 ALA A N 1
ATOM 742 C CA . ALA A 1 98 ? -2.051 27.297 36.281 1 73.94 98 ALA A CA 1
ATOM 743 C C . ALA A 1 98 ? -1.975 26.484 35 1 73.94 98 ALA A C 1
ATOM 745 O O . ALA A 1 98 ? -1.17 26.781 34.094 1 73.94 98 ALA A O 1
ATOM 746 N N . CYS A 1 99 ? -2.984 25.609 34.969 1 79.12 99 CYS A N 1
ATOM 747 C CA . CYS A 1 99 ? -2.959 24.734 33.781 1 79.12 99 CYS A CA 1
ATOM 748 C C . CYS A 1 99 ? -3.891 25.266 32.719 1 79.12 99 CYS A C 1
ATOM 750 O O . CYS A 1 99 ? -4.789 26.062 33 1 79.12 99 CYS A O 1
ATOM 752 N N . GLY A 1 100 ? -3.604 25.016 31.422 1 85.06 100 GLY A N 1
ATOM 753 C CA . GLY A 1 100 ? -4.387 25.359 30.25 1 85.06 100 GLY A CA 1
ATOM 754 C C . GLY A 1 100 ? -3.543 25.547 29 1 85.06 100 GLY A C 1
ATOM 755 O O . GLY A 1 100 ? -2.387 25.969 29.078 1 85.06 100 GLY A O 1
ATOM 756 N N . PRO A 1 101 ? -4.195 25.297 27.953 1 87.94 101 PRO A N 1
ATOM 757 C CA . PRO A 1 101 ? -3.414 25.375 26.719 1 87.94 101 PRO A CA 1
ATOM 758 C C . PRO A 1 101 ? -2.986 26.812 26.391 1 87.94 101 PRO A C 1
ATOM 760 O O . PRO A 1 101 ? -3.73 27.75 26.641 1 87.94 101 PRO A O 1
ATOM 763 N N . LEU A 1 102 ? -1.777 26.938 25.953 1 88.81 102 LEU A N 1
ATOM 764 C CA . LEU A 1 102 ? -1.281 28.172 25.375 1 88.81 102 LEU A CA 1
ATOM 765 C C . LEU A 1 102 ? -1.594 28.234 23.875 1 88.81 102 LEU A C 1
ATOM 767 O O . LEU A 1 102 ? -1.478 27.234 23.172 1 88.81 102 LEU A O 1
ATOM 771 N N . VAL A 1 103 ? -2.062 29.344 23.391 1 90.88 103 VAL A N 1
ATOM 772 C CA . VAL A 1 103 ? -2.346 29.531 21.969 1 90.88 103 VAL A CA 1
ATOM 773 C C . VAL A 1 103 ? -1.561 30.719 21.438 1 90.88 103 VAL A C 1
ATOM 775 O O . VAL A 1 103 ? -1.482 31.766 22.094 1 90.88 103 VAL A O 1
ATOM 778 N N . ASP A 1 104 ? -0.954 30.516 20.375 1 91.06 104 ASP A N 1
ATOM 779 C CA . ASP A 1 104 ? -0.218 31.578 19.703 1 91.06 104 ASP A CA 1
ATOM 780 C C . ASP A 1 104 ? -0.319 31.453 18.188 1 91.06 104 ASP A C 1
ATOM 782 O O . ASP A 1 104 ? -0.585 30.375 17.672 1 91.06 104 ASP A O 1
ATOM 786 N N . ALA A 1 105 ? -0.236 32.531 17.469 1 89.94 105 ALA A N 1
ATOM 787 C CA . ALA A 1 105 ? -0.117 32.594 16.016 1 89.94 105 ALA A CA 1
ATOM 788 C C . ALA A 1 105 ? -1.32 31.953 15.336 1 89.94 105 ALA A C 1
ATOM 790 O O . ALA A 1 105 ? -1.23 30.828 14.836 1 89.94 105 ALA A O 1
ATOM 791 N N . VAL A 1 106 ? -2.404 32.625 15.203 1 91.44 106 VAL A N 1
ATOM 792 C CA . VAL A 1 106 ? -3.6 32.125 14.531 1 91.44 106 VAL A CA 1
ATOM 793 C C . VAL A 1 106 ? -3.68 32.719 13.117 1 91.44 106 VAL A C 1
ATOM 795 O O . VAL A 1 106 ? -3.51 33.906 12.93 1 91.44 106 VAL A O 1
ATOM 798 N N . ALA A 1 107 ? -3.818 31.844 12.203 1 94 107 ALA A N 1
ATOM 799 C CA . ALA A 1 107 ? -3.947 32.25 10.805 1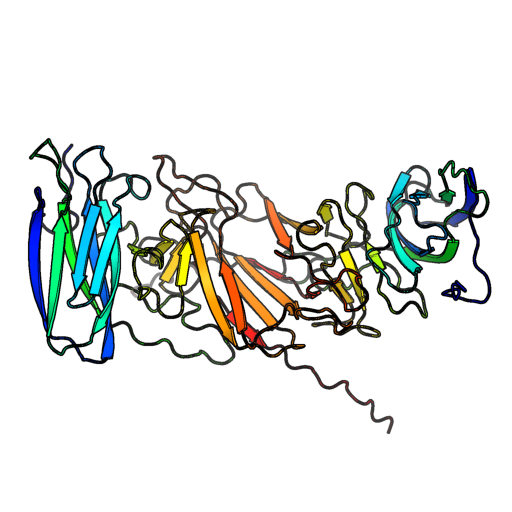 94 107 ALA A CA 1
ATOM 800 C C . ALA A 1 107 ? -5.109 31.547 10.125 1 94 107 ALA A C 1
ATOM 802 O O . ALA A 1 107 ? -5.59 30.516 10.617 1 94 107 ALA A O 1
ATOM 803 N N . ILE A 1 108 ? -5.637 32.156 9.078 1 94.44 108 ILE A N 1
ATOM 804 C CA . ILE A 1 108 ? -6.711 31.562 8.289 1 94.44 108 ILE A CA 1
ATOM 805 C C . ILE A 1 108 ? -6.391 31.688 6.801 1 94.44 108 ILE A C 1
ATOM 807 O O . ILE A 1 108 ? -5.801 32.688 6.367 1 94.44 108 ILE A O 1
ATOM 811 N N . ARG A 1 109 ? -6.734 30.672 6.09 1 95.06 109 ARG A N 1
ATOM 812 C CA . ARG A 1 109 ? -6.559 30.734 4.645 1 95.06 109 ARG A CA 1
ATOM 813 C C . ARG A 1 109 ? -7.707 30.031 3.926 1 95.06 109 ARG A C 1
ATOM 815 O O . ARG A 1 109 ? -8.25 29.047 4.43 1 95.06 109 ARG A O 1
ATOM 822 N N . THR A 1 110 ? -8.016 30.578 2.781 1 95.31 110 THR A N 1
ATOM 823 C CA . THR A 1 110 ? -9 29.922 1.925 1 95.31 110 THR A CA 1
ATOM 824 C C . THR A 1 110 ? -8.438 28.625 1.352 1 95.31 110 THR A C 1
ATOM 826 O O . THR A 1 110 ? -7.27 28.562 0.957 1 95.31 110 THR A O 1
ATOM 829 N N . LEU A 1 111 ? -9.227 27.578 1.349 1 94.88 111 LEU A N 1
ATOM 830 C CA . LEU A 1 111 ? -8.891 26.328 0.671 1 94.88 111 LEU A CA 1
ATOM 831 C C . LEU A 1 111 ? -9.617 26.234 -0.666 1 94.88 111 LEU A C 1
ATOM 833 O O . LEU A 1 111 ? -10.844 26.078 -0.703 1 94.88 111 LEU A O 1
ATOM 837 N N . TYR A 1 112 ? -8.891 26.219 -1.693 1 92.25 112 TYR A N 1
ATOM 838 C CA . TYR A 1 112 ? -9.5 26.109 -3.014 1 92.25 112 TYR A CA 1
ATOM 839 C C . TYR A 1 112 ? -9.703 24.656 -3.402 1 92.25 112 TYR A C 1
ATOM 841 O O . TYR A 1 112 ? -8.836 23.812 -3.148 1 92.25 112 TYR A O 1
ATOM 849 N N . PRO A 1 113 ? -10.867 24.375 -3.924 1 87.75 113 PRO A N 1
ATOM 850 C CA . PRO A 1 113 ? -11.07 23 -4.395 1 87.75 113 PRO A CA 1
ATOM 851 C C . PRO A 1 113 ? -10.031 22.578 -5.43 1 87.75 113 PRO A C 1
ATOM 853 O O . PRO A 1 113 ? -9.797 23.297 -6.406 1 87.75 113 PRO A O 1
ATOM 856 N N . PRO A 1 114 ? -9.445 21.438 -5.082 1 87.19 114 PRO A N 1
ATOM 857 C CA . PRO A 1 114 ? -8.438 21 -6.059 1 87.19 114 PRO A CA 1
ATOM 858 C C . PRO A 1 114 ? -9.055 20.547 -7.375 1 87.19 114 PRO A C 1
ATOM 860 O O . PRO A 1 114 ? -10.148 19.969 -7.379 1 87.19 114 PRO A O 1
ATOM 863 N N . THR A 1 115 ? -8.375 20.906 -8.43 1 83.88 115 THR A N 1
ATOM 864 C CA . THR A 1 115 ? -8.797 20.453 -9.742 1 83.88 115 THR A CA 1
ATOM 865 C C . THR A 1 115 ? -8.062 19.172 -10.133 1 83.88 115 THR A C 1
ATOM 867 O O . THR A 1 115 ? -6.957 18.906 -9.648 1 83.88 115 THR A O 1
ATOM 870 N N . LEU A 1 116 ? -8.773 18.375 -10.93 1 84.81 116 LEU A N 1
ATOM 871 C CA . LEU A 1 116 ? -8.117 17.172 -11.43 1 84.81 116 LEU A CA 1
ATOM 872 C C . LEU A 1 116 ? -7.012 17.531 -12.414 1 84.81 116 LEU A C 1
ATOM 874 O O . LEU A 1 116 ? -7.18 18.438 -13.242 1 84.81 116 LEU A O 1
ATOM 878 N N . SER A 1 117 ? -5.84 17.109 -12.086 1 82.5 117 SER A N 1
ATOM 879 C CA . SER A 1 117 ? -4.762 17.234 -13.062 1 82.5 117 SER A CA 1
ATOM 880 C C . SER A 1 117 ? -4.934 16.266 -14.219 1 82.5 117 SER A C 1
ATOM 882 O O . SER A 1 117 ? -5.535 15.195 -14.055 1 82.5 117 SER A O 1
ATOM 884 N N . LYS A 1 118 ? -4.496 16.625 -15.305 1 82.19 118 LYS A N 1
ATOM 885 C CA . LYS A 1 118 ? -4.707 15.805 -16.5 1 82.19 118 LYS A CA 1
ATOM 886 C C . LYS A 1 118 ? -4.18 14.383 -16.281 1 82.19 118 LYS A C 1
ATOM 888 O O . LYS A 1 118 ? -3.016 14.195 -15.93 1 82.19 118 LYS A O 1
ATOM 893 N N . GLY A 1 119 ? -5.113 13.508 -16.453 1 86.62 119 GLY A N 1
ATOM 894 C CA . GLY A 1 119 ? -4.789 12.094 -16.438 1 86.62 119 GLY A CA 1
ATOM 895 C C . GLY A 1 119 ? -4.699 11.508 -15.031 1 86.62 119 GLY A C 1
ATOM 896 O O . GLY A 1 119 ? -4.531 10.305 -14.867 1 86.62 119 GLY A O 1
ATOM 897 N N . ASN A 1 120 ? -4.691 12.367 -14.062 1 92.62 120 ASN A N 1
ATOM 898 C CA . ASN A 1 120 ? -4.633 11.898 -12.68 1 92.62 120 ASN A CA 1
ATOM 899 C C . ASN A 1 120 ? -6.016 11.891 -12.031 1 92.62 120 ASN A C 1
ATOM 901 O O . ASN A 1 120 ? -6.672 12.93 -11.953 1 92.62 120 ASN A O 1
ATOM 905 N N . MET A 1 121 ? -6.398 10.836 -11.578 1 92.69 121 MET A N 1
ATOM 906 C CA . MET A 1 121 ? -7.738 10.695 -11.016 1 92.69 121 MET A CA 1
ATOM 907 C C . MET A 1 121 ? -7.766 11.156 -9.562 1 92.69 121 MET A C 1
ATOM 909 O O . MET A 1 121 ? -8.836 11.328 -8.977 1 92.69 121 MET A O 1
ATOM 913 N N . LEU A 1 122 ? -6.586 11.297 -8.961 1 94.25 122 LEU A N 1
ATOM 914 C CA . LEU A 1 122 ? -6.516 11.82 -7.602 1 94.25 122 LEU A CA 1
ATOM 915 C C . LEU A 1 122 ? -6.477 13.344 -7.605 1 94.25 122 LEU A C 1
ATOM 917 O O . LEU A 1 122 ? -5.844 13.953 -8.469 1 94.25 122 LEU 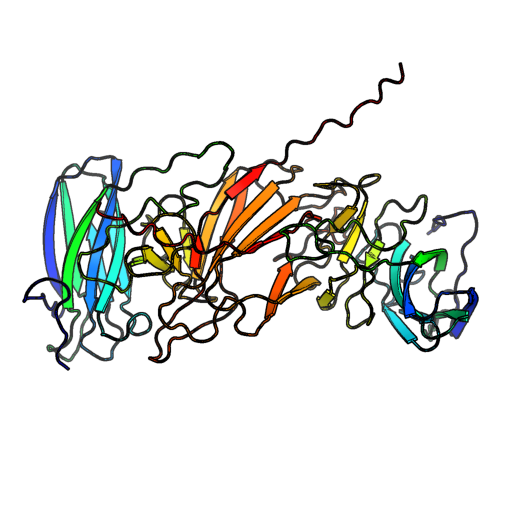A O 1
ATOM 921 N N . LYS A 1 123 ? -7.176 13.867 -6.715 1 94.56 123 LYS A N 1
ATOM 922 C CA . LYS A 1 123 ? -7.133 15.305 -6.492 1 94.56 123 LYS A CA 1
ATOM 923 C C . LYS A 1 123 ? -6.109 15.664 -5.414 1 94.56 123 LYS A C 1
ATOM 925 O O . LYS A 1 123 ? -5.961 14.945 -4.426 1 94.56 123 LYS A O 1
ATOM 930 N N . ASN A 1 124 ? -5.41 16.844 -5.637 1 96.31 124 ASN A N 1
ATOM 931 C CA . ASN A 1 124 ? -4.414 17.312 -4.68 1 96.31 124 ASN A CA 1
ATOM 932 C C . ASN A 1 124 ? -3.383 16.219 -4.367 1 96.31 124 ASN A C 1
ATOM 934 O O . ASN A 1 124 ? -3.023 16.016 -3.209 1 96.31 124 ASN A O 1
ATOM 938 N N . GLY A 1 125 ? -2.975 15.5 -5.375 1 95.31 125 GLY A N 1
ATOM 939 C CA . GLY A 1 125 ? -2.041 14.398 -5.207 1 95.31 125 GLY A CA 1
ATOM 940 C C . GLY A 1 125 ? -0.681 14.844 -4.703 1 95.31 125 GLY A C 1
ATOM 941 O O . GLY A 1 125 ? 0.003 14.094 -4.004 1 95.31 125 GLY A O 1
ATOM 942 N N . GLY A 1 126 ? -0.303 16.078 -5.039 1 94.88 126 GLY A N 1
ATOM 943 C CA . GLY A 1 126 ? 0.96 16.641 -4.578 1 94.88 126 GLY A CA 1
ATOM 944 C C . GLY A 1 126 ? 0.847 17.359 -3.246 1 94.88 126 GLY A C 1
ATOM 945 O O . GLY A 1 126 ? 1.849 17.812 -2.699 1 94.88 126 GLY A O 1
ATOM 946 N N . PHE A 1 127 ? -0.315 17.516 -2.73 1 96.69 127 PHE A N 1
ATOM 947 C CA . PHE A 1 127 ? -0.622 18.141 -1.443 1 96.69 127 PHE A CA 1
ATOM 948 C C . PHE A 1 127 ? -0.203 19.594 -1.43 1 96.69 127 PHE A C 1
ATOM 950 O O . PHE A 1 127 ? 0.268 20.109 -0.409 1 96.69 127 PHE A O 1
ATOM 957 N N . GLU A 1 128 ? -0.333 20.203 -2.615 1 95.62 128 GLU A N 1
ATOM 958 C CA . GLU A 1 128 ? 0.094 21.594 -2.705 1 95.62 128 GLU A CA 1
ATOM 959 C C . GLU A 1 128 ? -0.974 22.547 -2.154 1 95.62 128 GLU A C 1
ATOM 961 O O . GLU A 1 128 ? -0.698 23.719 -1.886 1 95.62 128 GLU A O 1
ATOM 966 N N . GLU A 1 129 ? -2.178 22.062 -2.078 1 95.69 129 GLU A N 1
ATOM 967 C CA . GLU A 1 129 ? -3.258 22.812 -1.44 1 95.69 129 GLU A CA 1
ATOM 968 C C . GLU A 1 129 ? -3.5 22.328 -0.015 1 95.69 129 GLU A C 1
ATOM 970 O O . GLU A 1 129 ? -3.789 21.156 0.205 1 95.69 129 GLU A O 1
ATOM 975 N N . GLY A 1 130 ? -3.377 23.188 0.979 1 96.25 130 GLY A N 1
ATOM 976 C CA . GLY A 1 130 ? -3.514 22.844 2.383 1 96.25 130 GLY A CA 1
ATOM 977 C C . GLY A 1 130 ? -3.451 24.047 3.311 1 96.25 130 GLY A C 1
ATOM 978 O O . GLY A 1 130 ? -3.555 25.188 2.861 1 96.25 130 GLY A O 1
ATOM 979 N N . PRO A 1 131 ? -3.371 23.812 4.574 1 96.06 131 PRO A N 1
ATOM 980 C CA . PRO A 1 131 ? -3.398 24.906 5.551 1 96.06 131 PRO A CA 1
ATOM 981 C C . PRO A 1 131 ? -2.156 25.797 5.48 1 96.06 131 PRO A C 1
ATOM 983 O O . PRO A 1 131 ? -1.165 25.422 4.844 1 96.06 131 PRO A O 1
ATOM 986 N N . TYR A 1 132 ? -2.299 26.891 6.105 1 94.12 132 TYR A N 1
ATOM 987 C CA . TYR A 1 132 ? -1.226 27.891 6.148 1 94.12 132 TYR A CA 1
ATOM 988 C C . TYR A 1 132 ? -0.089 27.422 7.047 1 94.12 132 TYR A C 1
ATOM 990 O O . TYR A 1 132 ? -0.327 26.828 8.109 1 94.12 132 TYR A O 1
ATOM 998 N N . PHE A 1 133 ? 1.075 27.672 6.555 1 92.81 133 PHE A N 1
ATOM 999 C CA . PHE A 1 133 ? 2.238 27.469 7.41 1 92.81 133 PHE A CA 1
ATOM 1000 C C . PHE A 1 133 ? 2.594 28.75 8.156 1 92.81 133 PHE A C 1
ATOM 1002 O O . PHE A 1 133 ? 2.84 29.781 7.539 1 92.81 133 PHE A O 1
ATOM 1009 N N . LEU A 1 134 ? 2.502 28.656 9.5 1 90.62 134 LEU A N 1
ATOM 1010 C CA . LEU A 1 134 ? 2.861 29.812 10.312 1 90.62 134 LEU A CA 1
ATOM 1011 C C . LEU A 1 134 ? 4.34 30.141 10.156 1 90.62 134 LEU A C 1
ATOM 1013 O O . LEU A 1 134 ? 5.191 29.25 10.211 1 90.62 134 LEU A O 1
ATOM 1017 N N . PRO A 1 135 ? 4.477 31.438 10.047 1 83.31 135 PRO A N 1
ATOM 1018 C CA . PRO A 1 135 ? 5.887 31.828 9.953 1 83.31 135 PRO A CA 1
ATOM 1019 C C . PRO A 1 135 ? 6.703 31.406 11.164 1 83.31 135 PRO A C 1
ATOM 1021 O O . PRO A 1 135 ? 6.184 31.391 12.289 1 83.31 135 PRO A O 1
ATOM 1024 N N . ASN A 1 136 ? 7.863 30.797 11.148 1 79.56 136 ASN A N 1
ATOM 1025 C CA . ASN A 1 136 ? 8.812 30.438 12.195 1 79.56 136 ASN A CA 1
ATOM 1026 C C . ASN A 1 136 ? 8.461 29.094 12.828 1 79.56 136 ASN A C 1
ATOM 1028 O O . ASN A 1 136 ? 9.086 28.688 13.805 1 79.56 136 ASN A O 1
ATOM 1032 N N . ALA A 1 137 ? 7.242 28.609 12.531 1 81.06 137 ALA A N 1
ATOM 1033 C CA . ALA A 1 137 ? 6.957 27.234 12.969 1 81.06 137 ALA A CA 1
ATOM 1034 C C . ALA A 1 137 ? 7.57 26.219 12.008 1 81.06 137 ALA A C 1
ATOM 1036 O O . ALA A 1 137 ? 7.07 26.016 10.898 1 81.06 137 ALA A O 1
ATOM 1037 N N . SER A 1 138 ? 8.57 25.656 12.43 1 85.06 138 SER A N 1
ATOM 1038 C CA . SER A 1 138 ? 9.352 24.797 11.547 1 85.06 138 SER A CA 1
ATOM 1039 C C . SER A 1 138 ? 9.023 23.328 11.781 1 85.06 138 SER A C 1
ATOM 1041 O O . SER A 1 138 ? 9.797 22.438 11.398 1 85.06 138 SER A O 1
ATOM 1043 N N . TRP A 1 139 ? 7.926 23.094 12.445 1 89.12 139 TRP A N 1
ATOM 1044 C CA . TRP A 1 139 ? 7.676 21.703 12.852 1 89.12 139 TRP A CA 1
ATOM 1045 C C . TRP A 1 139 ? 6.488 21.125 12.094 1 89.12 139 TRP A C 1
ATOM 1047 O O . TRP A 1 139 ? 5.98 20.062 12.453 1 89.12 139 TRP A O 1
ATOM 1057 N N . GLY A 1 140 ? 5.992 21.766 11.062 1 93.06 140 GLY A N 1
ATOM 1058 C CA . GLY A 1 140 ? 4.867 21.266 10.289 1 93.06 140 GLY A CA 1
ATOM 1059 C C . GLY A 1 140 ? 3.521 21.594 10.914 1 93.06 140 GLY A C 1
ATOM 1060 O O . GLY A 1 140 ? 3.453 22.297 11.922 1 93.06 140 GLY A O 1
ATOM 1061 N N . VAL A 1 141 ? 2.51 21.141 10.289 1 95.19 141 VAL A N 1
ATOM 1062 C CA . VAL A 1 141 ? 1.152 21.406 10.758 1 95.19 141 VAL A CA 1
ATOM 1063 C C . VAL A 1 141 ? 0.4 20.094 10.93 1 95.19 141 VAL A C 1
ATOM 1065 O O . VAL A 1 141 ? 0.304 19.297 9.992 1 95.19 141 VAL A O 1
ATOM 1068 N N . LEU A 1 142 ? -0.161 19.891 12.094 1 94.31 142 LEU A N 1
ATOM 1069 C CA . LEU A 1 142 ? -0.947 18.688 12.359 1 94.31 142 LEU A CA 1
ATOM 1070 C C . LEU A 1 142 ? -2.354 18.812 11.789 1 94.31 142 LEU A C 1
ATOM 1072 O O . LEU A 1 142 ? -3.041 19.812 12.047 1 94.31 142 LEU A O 1
ATOM 1076 N N . VAL A 1 143 ? -2.689 17.875 10.977 1 95.06 143 VAL A N 1
ATOM 1077 C CA . VAL A 1 143 ? -4.035 17.781 10.414 1 95.06 143 VAL A CA 1
ATOM 1078 C C . VAL A 1 143 ? -4.816 16.688 11.133 1 95.06 143 VAL A C 1
ATOM 1080 O O . VAL A 1 143 ? -4.449 15.516 11.078 1 95.06 143 VAL A O 1
ATOM 1083 N N . PRO A 1 144 ? -5.836 17.109 11.789 1 91.56 144 PRO A N 1
ATOM 1084 C CA . PRO A 1 144 ? -6.555 16.156 12.633 1 91.56 144 PRO A CA 1
ATOM 1085 C C . PRO A 1 144 ? -7.371 15.141 11.82 1 91.56 144 PRO A C 1
ATOM 1087 O O . PRO A 1 144 ? -7.684 15.391 10.656 1 91.56 144 PRO A O 1
ATOM 1090 N N . PRO A 1 145 ? -7.73 14.016 12.453 1 90.12 145 PRO A N 1
ATOM 1091 C CA . PRO A 1 145 ? -8.602 13.039 11.789 1 90.12 145 PRO A CA 1
ATOM 1092 C C . PRO A 1 145 ? -10.023 13.547 11.602 1 90.12 145 PRO A C 1
ATOM 1094 O O . PRO A 1 145 ? -10.422 14.523 12.242 1 90.12 145 PRO A O 1
ATOM 1097 N N . ASN A 1 146 ? -10.734 12.805 10.766 1 85.94 146 ASN A N 1
ATOM 1098 C CA . ASN A 1 146 ? -12.086 13.219 10.391 1 85.94 146 ASN A CA 1
ATOM 1099 C C . ASN A 1 146 ? -13.039 13.156 11.578 1 85.94 146 ASN A C 1
ATOM 1101 O O . ASN A 1 146 ? -14.07 13.836 11.586 1 85.94 146 ASN A O 1
ATOM 1105 N N . ILE A 1 147 ? -12.695 12.422 12.539 1 75.94 147 ILE A N 1
ATOM 1106 C CA . ILE A 1 147 ? -13.547 12.336 13.727 1 75.94 147 ILE A CA 1
ATOM 1107 C C . ILE A 1 147 ? -13.508 13.656 14.484 1 75.94 147 ILE A C 1
ATOM 1109 O O . ILE A 1 147 ? -14.453 14 15.195 1 75.94 147 ILE A O 1
ATOM 1113 N N . GLU A 1 148 ? -12.461 14.422 14.266 1 75.62 148 GLU A N 1
ATOM 1114 C CA . GLU A 1 148 ? -12.258 15.688 14.953 1 75.62 148 GLU A CA 1
ATOM 1115 C C . GLU A 1 148 ? -12.617 16.875 14.062 1 75.62 148 GLU A C 1
ATOM 1117 O O . GLU A 1 148 ? -12.891 17.969 14.547 1 75.62 148 GLU A O 1
ATOM 1122 N N . ASP A 1 149 ? -12.562 16.672 12.82 1 78.62 149 ASP A N 1
ATOM 1123 C CA . ASP A 1 149 ? -12.82 17.719 11.844 1 78.62 149 ASP A CA 1
ATOM 1124 C C . ASP A 1 149 ? -13.539 17.156 10.617 1 78.62 149 ASP A C 1
ATOM 1126 O O . ASP A 1 149 ? -12.945 16.438 9.82 1 78.62 149 ASP A O 1
ATOM 1130 N N . ASP A 1 150 ? -14.695 17.719 10.398 1 79.31 150 ASP A N 1
ATOM 1131 C CA . ASP A 1 150 ? -15.531 17.203 9.328 1 79.31 150 ASP A CA 1
ATOM 1132 C C . ASP A 1 150 ? -14.984 17.594 7.957 1 79.31 150 ASP A C 1
ATOM 1134 O O . ASP A 1 150 ? -15.273 16.938 6.953 1 79.31 150 ASP A O 1
ATOM 1138 N N . HIS A 1 151 ? -14.312 18.734 8.039 1 84.75 151 HIS A N 1
ATOM 1139 C CA . HIS A 1 151 ? -13.758 19.234 6.781 1 84.75 151 HIS A CA 1
ATOM 1140 C C . HIS A 1 151 ? -12.234 19.172 6.793 1 84.75 151 HIS A C 1
ATOM 1142 O O . HIS A 1 151 ? -11.586 19.812 7.625 1 84.75 151 HIS A O 1
ATOM 1148 N N . SER A 1 152 ? -11.633 18.156 6.25 1 89.88 152 SER A N 1
ATOM 1149 C CA . SER A 1 152 ? -10.18 18 6.207 1 89.88 152 SER A CA 1
ATOM 1150 C C . SER A 1 152 ? -9.5 19.25 5.676 1 89.88 152 SER A C 1
ATOM 1152 O O . SER A 1 152 ? -9.914 19.797 4.652 1 89.88 152 SER A O 1
ATOM 1154 N N . PRO A 1 153 ? -8.469 19.75 6.488 1 94.94 153 PRO A N 1
ATOM 1155 C CA . PRO A 1 153 ? -7.676 20.859 5.965 1 94.94 153 PRO A CA 1
ATOM 1156 C C . PRO A 1 153 ? -6.863 20.484 4.727 1 94.94 153 PRO A C 1
ATOM 1158 O O . PRO A 1 153 ? -6.258 21.344 4.09 1 94.94 153 PRO A O 1
ATOM 1161 N N . LEU A 1 154 ? -6.816 19.25 4.375 1 95.56 154 LEU A N 1
ATOM 1162 C CA . LEU A 1 154 ? -6.215 18.781 3.135 1 95.56 154 LEU A CA 1
ATOM 1163 C C . LEU A 1 154 ? -7.285 18.422 2.109 1 95.56 154 LEU A C 1
ATOM 1165 O O . LEU A 1 154 ? -7.758 17.281 2.062 1 95.56 154 LEU A O 1
ATOM 1169 N N . PRO A 1 155 ? -7.52 19.391 1.246 1 94.75 155 PRO A N 1
ATOM 1170 C CA . PRO A 1 155 ? -8.625 19.156 0.314 1 94.75 155 PRO A CA 1
ATOM 1171 C C . PRO A 1 155 ? -8.492 17.828 -0.432 1 94.75 155 PRO A C 1
ATOM 1173 O O . PRO A 1 155 ? -7.398 17.484 -0.887 1 94.75 155 PRO A O 1
ATOM 1176 N N . ALA A 1 156 ? -9.656 17.078 -0.529 1 93.94 156 ALA A N 1
ATOM 1177 C CA . ALA A 1 156 ? -9.805 15.844 -1.287 1 93.94 156 ALA A CA 1
ATOM 1178 C C . ALA A 1 156 ? -9.328 14.641 -0.475 1 93.94 156 ALA A C 1
ATOM 1180 O O . ALA A 1 156 ? -9.555 13.492 -0.863 1 93.94 156 ALA A O 1
ATOM 1181 N N . TRP A 1 157 ? -8.641 14.867 0.61 1 95 157 TRP A N 1
ATOM 1182 C CA . TRP A 1 157 ? -8.125 13.766 1.408 1 95 157 TRP A CA 1
ATOM 1183 C C . TRP A 1 157 ? -8.789 13.719 2.777 1 95 157 TRP A C 1
ATOM 1185 O O . TRP A 1 157 ? -9.016 14.758 3.4 1 95 157 TRP A O 1
ATOM 1195 N N . MET A 1 158 ? -9.039 12.594 3.184 1 93 158 MET A N 1
ATOM 1196 C CA . MET A 1 158 ? -9.594 12.344 4.512 1 93 158 MET A CA 1
ATOM 1197 C C . MET A 1 158 ? -8.57 11.656 5.406 1 93 158 MET A C 1
ATOM 1199 O O . MET A 1 158 ? -7.812 10.805 4.949 1 93 158 MET A O 1
ATOM 1203 N N . ILE A 1 159 ? -8.516 12.109 6.574 1 93.06 159 ILE A N 1
ATOM 1204 C CA . ILE A 1 159 ? -7.699 11.43 7.57 1 93.06 159 ILE A CA 1
ATOM 1205 C C . ILE A 1 159 ? -8.578 10.5 8.414 1 93.06 159 ILE A C 1
ATOM 1207 O O . ILE A 1 159 ? -9.398 10.969 9.203 1 93.06 159 ILE A O 1
ATOM 1211 N N . MET A 1 160 ? -8.32 9.258 8.133 1 88.25 160 MET A N 1
ATOM 1212 C CA . MET A 1 160 ? -9.156 8.266 8.812 1 88.25 160 MET A CA 1
ATOM 1213 C C . MET A 1 160 ? -8.391 7.605 9.953 1 88.25 160 MET A C 1
ATOM 1215 O O . MET A 1 160 ? -7.332 7.016 9.742 1 88.25 160 MET A O 1
ATOM 1219 N N . SER A 1 161 ? -8.789 7.781 11.07 1 78.88 161 SER A N 1
ATOM 1220 C CA . SER A 1 161 ? -8.234 7.094 12.234 1 78.88 161 SER A CA 1
ATOM 1221 C C . SER A 1 161 ? -8.188 8.008 13.453 1 78.88 161 SER A C 1
ATOM 1223 O O . SER A 1 161 ? -8.922 9 13.516 1 78.88 161 SER A O 1
ATOM 1225 N N . SER A 1 162 ? -7.297 7.617 14.352 1 84.06 162 SER A N 1
ATOM 1226 C CA . SER A 1 162 ? -7.352 8.273 15.656 1 84.06 162 SER A CA 1
ATOM 1227 C C . SER A 1 162 ? -6.234 9.305 15.805 1 84.06 162 SER A C 1
ATOM 1229 O O . SER A 1 162 ? -6.277 10.148 16.688 1 84.06 162 SER A O 1
ATOM 1231 N N . LYS A 1 163 ? -5.328 9.281 14.906 1 88.81 163 LYS A N 1
ATOM 1232 C CA . LYS A 1 163 ? -4.211 10.211 15.055 1 88.81 163 LYS A CA 1
ATOM 1233 C C . LYS A 1 163 ? -4.086 11.125 13.836 1 88.81 163 LYS A C 1
ATOM 1235 O O . LYS A 1 163 ? -4.543 10.781 12.75 1 88.81 163 LYS A O 1
ATOM 1240 N N . ALA A 1 164 ? -3.428 12.227 14.031 1 91.81 164 ALA A N 1
ATOM 1241 C CA . ALA A 1 164 ? -3.244 13.242 13 1 91.81 164 ALA A CA 1
ATOM 1242 C C . ALA A 1 164 ? -2.152 12.836 12.016 1 91.81 164 ALA A C 1
ATOM 1244 O O . ALA A 1 164 ? -1.362 11.93 12.297 1 91.81 164 ALA A O 1
ATOM 1245 N N . VAL A 1 165 ? -2.195 13.391 10.867 1 94.75 165 VAL A N 1
ATOM 1246 C CA . VAL A 1 165 ? -1.038 13.43 9.977 1 94.75 165 VAL A CA 1
ATOM 1247 C C . VAL A 1 165 ? -0.358 14.797 10.078 1 94.75 165 VAL A C 1
ATOM 1249 O O . VAL A 1 165 ? -0.901 15.727 10.68 1 94.75 165 VAL A O 1
ATOM 1252 N N . LYS A 1 166 ? 0.851 14.852 9.562 1 95.06 166 LYS A N 1
ATOM 1253 C CA . LYS A 1 166 ? 1.584 16.109 9.609 1 95.06 166 LYS A CA 1
ATOM 1254 C C . LYS A 1 166 ? 1.834 16.656 8.211 1 95.06 166 LYS A C 1
ATOM 1256 O O . LYS A 1 166 ? 2.412 15.977 7.363 1 95.06 166 LYS A O 1
ATOM 1261 N N . TYR A 1 167 ? 1.24 17.828 7.965 1 96.88 167 TYR A N 1
ATOM 1262 C CA . TYR A 1 167 ? 1.516 18.562 6.738 1 96.88 167 TYR A CA 1
ATOM 1263 C C . TYR A 1 167 ? 2.871 19.25 6.809 1 96.88 167 TYR A C 1
ATOM 1265 O O . TYR A 1 167 ? 3.176 19.938 7.789 1 96.88 167 TYR A O 1
ATOM 1273 N N . VAL A 1 168 ? 3.752 19.078 5.766 1 96.25 168 VAL A N 1
ATOM 1274 C CA . VAL A 1 168 ? 5.121 19.578 5.844 1 96.25 168 VAL A CA 1
ATOM 1275 C C . VAL A 1 168 ? 5.445 20.391 4.598 1 96.25 168 VAL A C 1
ATOM 1277 O O . VAL A 1 168 ? 4.762 20.281 3.578 1 96.25 168 VAL A O 1
ATOM 1280 N N . ASP A 1 169 ? 6.465 21.219 4.766 1 95.38 169 ASP A N 1
ATOM 1281 C CA . ASP A 1 169 ? 6.848 22.094 3.668 1 95.38 169 ASP A CA 1
ATOM 1282 C C . ASP A 1 169 ? 8.328 21.938 3.328 1 95.38 169 ASP A C 1
ATOM 1284 O O . ASP A 1 169 ? 9.125 21.516 4.172 1 95.38 169 ASP A O 1
ATOM 1288 N N . ALA A 1 170 ? 8.68 22.328 2.086 1 93.62 170 ALA A N 1
ATOM 1289 C CA . ALA A 1 170 ? 10.039 22.156 1.575 1 93.62 170 ALA A CA 1
ATOM 1290 C C . ALA A 1 170 ? 11.008 23.125 2.248 1 93.62 170 ALA A C 1
ATOM 1292 O O . ALA A 1 170 ? 12.227 22.938 2.182 1 93.62 170 ALA A O 1
ATOM 1293 N N . ALA A 1 171 ? 10.578 24.172 2.83 1 92.69 171 ALA A N 1
ATOM 1294 C CA . ALA A 1 171 ? 11.43 25.141 3.508 1 92.69 171 ALA A CA 1
ATOM 1295 C C . ALA A 1 171 ? 12.055 24.547 4.762 1 92.69 171 ALA A C 1
ATOM 1297 O O . ALA A 1 171 ? 13.172 24.906 5.141 1 92.69 171 ALA A O 1
ATOM 1298 N N . HIS A 1 172 ? 11.383 23.609 5.371 1 92.44 172 HIS A N 1
ATOM 1299 C CA . HIS A 1 172 ? 11.836 23.125 6.668 1 92.44 172 HIS A CA 1
ATOM 1300 C C . HIS A 1 172 ? 12.086 21.609 6.637 1 92.44 172 HIS A C 1
ATOM 1302 O O . HIS A 1 172 ? 12.773 21.078 7.512 1 92.44 172 HIS A O 1
ATOM 1308 N N . PHE A 1 173 ? 11.484 20.969 5.676 1 92.44 173 PHE A N 1
ATOM 1309 C CA . PHE A 1 173 ? 11.586 19.516 5.578 1 92.44 173 PHE A CA 1
ATOM 1310 C C . PHE A 1 173 ? 12.047 19.094 4.188 1 92.44 173 PHE A C 1
ATOM 1312 O O . PHE A 1 173 ? 12.047 19.906 3.256 1 92.44 173 PHE A O 1
ATOM 1319 N N . LYS A 1 174 ? 12.523 17.828 4.156 1 90.69 174 LYS A N 1
ATOM 1320 C CA . LYS A 1 174 ? 12.742 17.234 2.838 1 90.69 174 LYS A CA 1
ATOM 1321 C C . LYS A 1 174 ? 11.43 16.734 2.234 1 90.69 174 LYS A C 1
ATOM 1323 O O . LYS A 1 174 ? 10.734 15.906 2.828 1 90.69 174 LYS A O 1
ATOM 1328 N N . VAL A 1 175 ? 11.07 17.344 1.122 1 93 175 VAL A N 1
ATOM 1329 C CA . VAL A 1 175 ? 9.852 17.031 0.384 1 93 175 VAL A CA 1
ATOM 1330 C C . VAL A 1 175 ? 10.211 16.391 -0.959 1 93 175 VAL A C 1
ATOM 1332 O O . VAL A 1 175 ? 11.047 16.922 -1.698 1 93 175 VAL A O 1
ATOM 1335 N N . PRO A 1 176 ? 9.578 15.281 -1.25 1 92 176 PRO A N 1
ATOM 1336 C CA . PRO A 1 176 ? 9.969 14.594 -2.48 1 92 176 PRO A CA 1
ATOM 1337 C C . PRO A 1 176 ? 9.703 15.422 -3.734 1 92 176 PRO A C 1
ATOM 1339 O O . PRO A 1 176 ? 10.539 15.477 -4.633 1 92 176 PRO A O 1
ATOM 1342 N N . GLU A 1 177 ? 8.547 16.031 -3.857 1 93.25 177 GLU A N 1
ATOM 1343 C CA . GLU A 1 177 ? 8.156 16.812 -5.027 1 93.25 177 GLU A CA 1
ATOM 1344 C C . GLU A 1 177 ? 7.406 18.078 -4.625 1 93.25 177 GLU A C 1
ATOM 1346 O O . GLU A 1 177 ? 6.578 18.047 -3.715 1 93.25 177 GLU A O 1
ATOM 1351 N N . GLY A 1 178 ? 7.758 19.156 -5.297 1 93.81 178 GLY A N 1
ATOM 1352 C CA . GLY A 1 178 ? 7.066 20.406 -5.02 1 93.81 178 GLY A CA 1
ATOM 1353 C C . GLY A 1 178 ? 7.414 21 -3.662 1 93.81 178 GLY A C 1
ATOM 1354 O O . GLY A 1 178 ? 8.555 20.891 -3.205 1 93.81 178 GLY A O 1
ATOM 1355 N N . ALA A 1 179 ? 6.363 21.719 -3.082 1 95.5 179 ALA A N 1
ATOM 1356 C CA . ALA A 1 179 ? 6.652 22.484 -1.872 1 95.5 179 ALA A CA 1
ATOM 1357 C C . ALA A 1 179 ? 6.043 21.812 -0.642 1 95.5 179 ALA A C 1
ATOM 1359 O O . ALA A 1 179 ? 6.398 22.141 0.492 1 95.5 179 ALA A O 1
ATOM 1360 N N . ARG A 1 180 ? 5.113 20.891 -0.921 1 96.62 180 ARG A N 1
ATOM 1361 C CA . ARG A 1 180 ? 4.352 20.359 0.208 1 96.62 180 ARG A CA 1
ATOM 1362 C C . ARG A 1 180 ? 4.27 18.844 0.148 1 96.62 180 ARG A C 1
ATOM 1364 O O . ARG A 1 180 ? 4.449 18.25 -0.917 1 96.62 180 ARG A O 1
ATOM 1371 N N . ALA A 1 181 ? 4.074 18.25 1.277 1 97.25 181 ALA A N 1
ATOM 1372 C CA . ALA A 1 181 ? 3.861 16.812 1.411 1 97.25 181 ALA A CA 1
ATOM 1373 C C . ALA A 1 181 ? 3.193 16.484 2.742 1 97.25 181 ALA A C 1
ATOM 1375 O O . ALA A 1 181 ? 2.891 17.375 3.535 1 97.25 181 ALA A O 1
ATOM 1376 N N . VAL A 1 182 ? 2.904 15.203 2.949 1 97.25 182 VAL A N 1
ATOM 1377 C CA . VAL A 1 182 ? 2.266 14.758 4.184 1 97.25 182 VAL A CA 1
ATOM 1378 C C . VAL A 1 182 ? 3.113 13.68 4.844 1 97.25 182 VAL A C 1
ATOM 1380 O O . VAL A 1 182 ? 3.537 12.727 4.188 1 97.25 182 VAL A O 1
ATOM 1383 N N . GLU A 1 183 ? 3.393 13.867 6.07 1 95.19 183 GLU A N 1
ATOM 1384 C CA . GLU A 1 183 ? 4.078 12.859 6.879 1 95.19 183 GLU A CA 1
ATOM 1385 C C . GLU A 1 183 ? 3.09 12.047 7.707 1 95.19 183 GLU A C 1
ATOM 1387 O O . GLU A 1 183 ? 2.262 12.609 8.422 1 95.19 183 GLU A O 1
ATOM 1392 N N . LEU A 1 184 ? 3.195 10.727 7.59 1 93.44 184 LEU A N 1
ATOM 1393 C CA . LEU A 1 184 ? 2.32 9.836 8.336 1 93.44 184 LEU A CA 1
ATOM 1394 C C . LEU A 1 184 ? 2.883 9.562 9.727 1 93.44 184 LEU A C 1
ATOM 1396 O O . LEU A 1 184 ? 3.393 8.469 9.992 1 93.44 184 LEU A O 1
ATOM 1400 N N . VAL A 1 185 ? 2.65 10.484 10.617 1 92 185 VAL A N 1
ATOM 1401 C CA . VAL A 1 185 ? 3.291 10.469 11.93 1 92 185 VAL A CA 1
ATOM 1402 C C . VAL A 1 185 ? 2.568 9.484 12.852 1 92 185 VAL A C 1
ATOM 1404 O O . VAL A 1 185 ? 3.145 9 13.82 1 92 185 VAL A O 1
ATOM 1407 N N . GLY A 1 186 ? 1.364 9.148 12.609 1 89.25 186 GLY A N 1
ATOM 1408 C CA . GLY A 1 186 ? 0.567 8.352 13.523 1 89.25 186 GLY A CA 1
ATOM 1409 C C . GLY A 1 186 ? 0.735 6.855 13.312 1 89.25 186 GLY A C 1
ATOM 1410 O O . GLY A 1 186 ? 0.009 6.055 13.906 1 89.25 186 GLY A O 1
ATOM 1411 N N . GLY A 1 187 ? 1.633 6.5 12.484 1 87.38 187 GLY A N 1
ATOM 1412 C CA . GLY A 1 187 ? 1.834 5.086 12.219 1 87.38 187 GLY A CA 1
ATOM 1413 C C . GLY A 1 187 ? 0.569 4.375 11.773 1 87.38 187 GLY A C 1
ATOM 1414 O O . GLY A 1 187 ? -0.128 4.84 10.867 1 87.38 187 GLY A O 1
ATOM 1415 N N . LYS A 1 188 ? 0.272 3.271 12.5 1 86.06 188 LYS A N 1
ATOM 1416 C CA . LYS A 1 188 ? -0.881 2.445 12.156 1 86.06 188 LYS A CA 1
ATOM 1417 C C . LYS A 1 188 ? -2.188 3.141 12.523 1 86.06 188 LYS A C 1
ATOM 1419 O O . LYS A 1 188 ? -3.262 2.732 12.078 1 86.06 188 LYS A O 1
ATOM 1424 N N . GLU A 1 189 ? -2.074 4.133 13.266 1 88.75 189 GLU A N 1
ATOM 1425 C CA . GLU A 1 189 ? -3.277 4.797 13.758 1 88.75 189 GLU A CA 1
ATOM 1426 C C . GLU A 1 189 ? -3.602 6.039 12.93 1 88.75 189 GLU A C 1
ATOM 1428 O O . GLU A 1 189 ? -4.391 6.883 13.352 1 88.75 189 GLU A O 1
ATOM 1433 N N . SER A 1 190 ? -3.016 6.238 11.789 1 89.12 190 SER A N 1
ATOM 1434 C CA . SER A 1 190 ? -3.324 7.332 10.875 1 89.12 190 SER A CA 1
ATOM 1435 C C . SER A 1 190 ? -3.316 6.859 9.422 1 89.12 190 SER A C 1
ATOM 1437 O O . SER A 1 190 ? -2.424 6.113 9.016 1 89.12 190 SER A O 1
ATOM 1439 N N . ALA A 1 191 ? -4.352 7.246 8.789 1 92.62 191 ALA A N 1
ATOM 1440 C CA . ALA A 1 191 ? -4.469 6.867 7.387 1 92.62 191 ALA A CA 1
ATOM 1441 C C . ALA A 1 191 ? -4.957 8.039 6.539 1 92.62 191 ALA A C 1
ATOM 1443 O O . ALA A 1 191 ? -5.871 8.766 6.938 1 92.62 191 ALA A O 1
ATOM 1444 N N . LEU A 1 192 ? -4.273 8.273 5.516 1 94.19 192 LEU A N 1
ATOM 1445 C CA . LEU A 1 192 ? -4.664 9.25 4.5 1 94.19 192 LEU A CA 1
ATOM 1446 C C . LEU A 1 192 ? -5.457 8.586 3.381 1 94.19 192 LEU A C 1
ATOM 1448 O O . LEU A 1 192 ? -4.961 7.66 2.729 1 94.19 192 LEU A O 1
ATOM 1452 N N . VAL A 1 193 ? -6.742 9.078 3.141 1 93.31 193 VAL A N 1
ATOM 1453 C CA . VAL A 1 193 ? -7.645 8.312 2.289 1 93.31 193 VAL A CA 1
ATOM 1454 C C . VAL A 1 193 ? -8.281 9.234 1.253 1 93.31 193 VAL A C 1
ATOM 1456 O O . VAL A 1 193 ? -8.695 10.352 1.576 1 93.31 193 VAL A O 1
ATOM 1459 N N . GLN A 1 194 ? -8.344 8.836 0.073 1 92.94 194 GLN A N 1
ATOM 1460 C CA . GLN A 1 194 ? -9.172 9.453 -0.955 1 92.94 194 GLN A CA 1
ATOM 1461 C C . GLN A 1 194 ? -9.977 8.406 -1.725 1 92.94 194 GLN A C 1
ATOM 1463 O O . GLN A 1 194 ? -9.453 7.344 -2.059 1 92.94 194 GLN A O 1
ATOM 1468 N N . GLU A 1 195 ? -11.227 8.711 -1.94 1 88.31 195 GLU A N 1
ATOM 1469 C CA . GLU A 1 195 ? -12.102 7.855 -2.738 1 88.31 195 GLU A CA 1
ATOM 1470 C C . GLU A 1 195 ? -12.219 8.367 -4.168 1 88.31 195 GLU A C 1
ATOM 1472 O O . GLU A 1 195 ? -12.453 9.555 -4.391 1 88.31 195 GLU A O 1
ATOM 1477 N N . VAL A 1 196 ? -12.055 7.496 -5.129 1 89.19 196 VAL A N 1
ATOM 1478 C CA . VAL A 1 196 ? -12.086 7.855 -6.543 1 89.19 196 VAL A CA 1
ATOM 1479 C C . VAL A 1 196 ? -13.07 6.953 -7.285 1 89.19 196 VAL A C 1
ATOM 1481 O O . VAL A 1 196 ? -13.188 5.766 -6.977 1 89.19 196 VAL A O 1
ATOM 1484 N N . ARG A 1 197 ? -13.719 7.582 -8.195 1 84.12 197 ARG A N 1
ATOM 1485 C CA . ARG A 1 197 ? -14.602 6.777 -9.031 1 84.12 197 ARG A CA 1
ATOM 1486 C C . ARG A 1 197 ? -13.805 5.973 -10.055 1 84.12 197 ARG A C 1
ATOM 1488 O O . ARG A 1 197 ? -13.039 6.543 -10.836 1 84.12 197 ARG A O 1
ATOM 1495 N N . THR A 1 198 ? -13.859 4.664 -9.984 1 83.69 198 THR A N 1
ATOM 1496 C CA . THR A 1 198 ? -13.188 3.787 -10.93 1 83.69 198 THR A CA 1
ATOM 1497 C C . THR A 1 198 ? -14.195 2.889 -11.648 1 83.69 198 THR A C 1
ATOM 1499 O O . THR A 1 198 ? -15.367 2.82 -11.25 1 83.69 198 THR A O 1
ATOM 1502 N N . VAL A 1 199 ? -13.82 2.373 -12.789 1 79.12 199 VAL A N 1
ATOM 1503 C CA . VAL A 1 199 ? -14.664 1.489 -13.586 1 79.12 199 VAL A CA 1
ATOM 1504 C C . VAL A 1 199 ? -14.266 0.036 -13.344 1 79.12 199 VAL A C 1
ATOM 1506 O O . VAL A 1 199 ? -13.086 -0.318 -13.477 1 79.12 199 VAL A O 1
ATOM 1509 N N . PRO A 1 200 ? -15.289 -0.775 -12.969 1 74 200 PRO A N 1
ATOM 1510 C CA . PRO A 1 200 ? -14.969 -2.191 -12.766 1 74 200 PRO A CA 1
ATOM 1511 C C . PRO A 1 200 ? -14.328 -2.828 -14 1 74 200 PRO A C 1
ATOM 1513 O O . PRO A 1 200 ? -14.734 -2.535 -15.133 1 74 200 PRO A O 1
ATOM 1516 N N . GLY A 1 201 ? -13.297 -3.699 -13.82 1 76.56 201 GLY A N 1
ATOM 1517 C CA . GLY A 1 201 ? -12.656 -4.402 -14.922 1 76.56 201 GLY A CA 1
ATOM 1518 C C . GLY A 1 201 ? -11.477 -3.643 -15.516 1 76.56 201 GLY A C 1
ATOM 1519 O O . GLY A 1 201 ? -10.695 -4.203 -16.281 1 76.56 201 GLY A O 1
ATOM 1520 N N . TRP A 1 202 ? -11.383 -2.387 -15.172 1 82.12 202 TRP A N 1
ATOM 1521 C CA . TRP A 1 202 ? -10.258 -1.598 -15.664 1 82.12 202 TRP A CA 1
ATOM 1522 C C . TRP A 1 202 ? -9.039 -1.777 -14.773 1 82.12 202 TRP A C 1
ATOM 1524 O O . TRP A 1 202 ? -9.164 -2.045 -13.578 1 82.12 202 TRP A O 1
ATOM 1534 N N . ALA A 1 203 ? -7.918 -1.729 -15.461 1 88.75 203 ALA A N 1
ATOM 1535 C CA . ALA A 1 203 ? -6.672 -1.67 -14.703 1 88.75 203 ALA A CA 1
ATOM 1536 C C . ALA A 1 203 ? -6.246 -0.225 -14.461 1 88.75 203 ALA A C 1
ATOM 1538 O O . ALA A 1 203 ? -6.535 0.658 -15.273 1 88.75 203 ALA A O 1
ATOM 1539 N N . TYR A 1 204 ? -5.645 0.036 -13.367 1 91.69 204 TYR A N 1
ATOM 1540 C CA . TYR A 1 204 ? -5.145 1.354 -13 1 91.69 204 TYR A CA 1
ATOM 1541 C C . TYR A 1 204 ? -3.684 1.279 -12.57 1 91.69 204 TYR A C 1
ATOM 1543 O O . TYR A 1 204 ? -3.217 0.234 -12.109 1 91.69 204 TYR A O 1
ATOM 1551 N N . ARG A 1 205 ? -3.037 2.338 -12.773 1 94.31 205 ARG A N 1
ATOM 1552 C CA . ARG A 1 205 ? -1.682 2.482 -12.25 1 94.31 205 ARG A CA 1
ATOM 1553 C C . ARG A 1 205 ? -1.638 3.479 -11.102 1 94.31 205 ARG A C 1
ATOM 1555 O O . ARG A 1 205 ? -2.064 4.625 -11.25 1 94.31 205 ARG A O 1
ATOM 1562 N N . LEU A 1 206 ? -1.237 3.057 -9.961 1 94.44 206 LEU A N 1
ATOM 1563 C CA . LEU A 1 206 ? -0.988 3.934 -8.82 1 94.44 206 LEU A CA 1
ATOM 1564 C C . LEU A 1 206 ? 0.497 4.262 -8.703 1 94.44 206 LEU A C 1
ATOM 1566 O O . LEU A 1 206 ? 1.345 3.377 -8.836 1 94.44 206 LEU A O 1
ATOM 1570 N N . SER A 1 207 ? 0.829 5.449 -8.555 1 96.38 207 SER A N 1
ATOM 1571 C CA . SER A 1 207 ? 2.197 5.91 -8.336 1 96.38 207 SER A CA 1
ATOM 1572 C C . SER A 1 207 ? 2.258 6.973 -7.246 1 96.38 207 SER A C 1
ATOM 1574 O O . SER A 1 207 ? 1.369 7.82 -7.145 1 96.38 207 SER A O 1
ATOM 1576 N N . PHE A 1 208 ? 3.266 6.98 -6.48 1 96.38 208 PHE A N 1
ATOM 1577 C CA . PHE A 1 208 ? 3.475 7.996 -5.457 1 96.38 208 PHE A CA 1
ATOM 1578 C C . PHE A 1 208 ? 4.93 8.023 -5.008 1 96.38 208 PHE A C 1
ATOM 1580 O O . PHE A 1 208 ? 5.66 7.047 -5.195 1 96.38 208 PHE A O 1
ATOM 1587 N N . ALA A 1 209 ? 5.262 9.117 -4.48 1 95.06 209 ALA A N 1
ATOM 1588 C CA . ALA A 1 209 ? 6.598 9.258 -3.906 1 95.06 209 ALA A CA 1
ATOM 1589 C C . ALA A 1 209 ? 6.578 9.023 -2.398 1 95.06 209 ALA A C 1
ATOM 1591 O O . ALA A 1 209 ? 5.633 9.422 -1.714 1 95.06 209 ALA A O 1
ATOM 1592 N N . VAL A 1 210 ? 7.566 8.32 -1.932 1 91.5 210 VAL A N 1
ATOM 1593 C CA . VAL A 1 210 ? 7.75 8.086 -0.505 1 91.5 210 VAL A CA 1
ATOM 1594 C C . VAL A 1 210 ? 9.164 8.477 -0.093 1 91.5 210 VAL A C 1
ATOM 1596 O O . VAL A 1 210 ? 10.125 8.234 -0.828 1 91.5 210 VAL A O 1
ATOM 1599 N N . GLY A 1 211 ? 9.195 9.164 1.042 1 88.75 211 GLY A N 1
ATOM 1600 C CA . GLY A 1 211 ? 10.508 9.578 1.526 1 88.75 211 GLY A CA 1
ATOM 1601 C C . GLY A 1 211 ? 10.531 9.836 3.021 1 88.75 211 GLY A C 1
ATOM 1602 O O . GLY A 1 211 ? 9.648 9.391 3.752 1 88.75 211 GLY A O 1
ATOM 1603 N N . ASP A 1 212 ? 11.664 10.414 3.33 1 86 212 ASP A N 1
ATOM 1604 C CA . ASP A 1 212 ? 11.93 10.836 4.703 1 86 212 ASP A CA 1
ATOM 1605 C C . ASP A 1 212 ? 11.977 12.359 4.805 1 86 212 ASP A C 1
ATOM 1607 O O . ASP A 1 212 ? 12.586 13.023 3.963 1 86 212 ASP A O 1
ATOM 1611 N N . SER A 1 213 ? 11.328 12.891 5.867 1 86 213 SER A N 1
ATOM 1612 C CA . SER A 1 213 ? 11.258 14.344 6.012 1 86 213 SER A CA 1
ATOM 1613 C C . SER A 1 213 ? 12.578 14.906 6.531 1 86 213 SER A C 1
ATOM 1615 O O . SER A 1 213 ? 12.758 16.125 6.586 1 86 213 SER A O 1
ATOM 1617 N N . ALA A 1 214 ? 13.516 14.086 6.887 1 85.56 214 ALA A N 1
ATOM 1618 C CA . ALA A 1 214 ? 14.812 14.477 7.434 1 85.56 214 ALA A CA 1
ATOM 1619 C C . ALA A 1 214 ? 14.641 15.258 8.734 1 85.56 214 ALA A C 1
ATOM 1621 O O . ALA A 1 214 ? 15.32 16.266 8.953 1 85.56 214 ALA A O 1
ATOM 1622 N N . ASP A 1 215 ? 13.68 14.898 9.539 1 84.56 215 ASP A N 1
ATOM 1623 C CA . ASP A 1 215 ? 13.43 15.602 10.789 1 84.56 215 ASP A CA 1
ATOM 1624 C C . ASP A 1 215 ? 13.969 14.812 11.984 1 84.56 215 ASP A C 1
ATOM 1626 O O . ASP A 1 215 ? 13.578 15.062 13.125 1 84.56 215 ASP A O 1
ATOM 1630 N N . GLY A 1 216 ? 14.766 13.82 11.68 1 81.75 216 GLY A N 1
ATOM 1631 C CA . GLY A 1 216 ? 15.406 13.062 12.742 1 81.75 216 GLY A CA 1
ATOM 1632 C C . GLY A 1 216 ? 14.664 11.789 13.102 1 81.75 216 GLY A C 1
ATOM 1633 O O . GLY A 1 216 ? 14.844 11.242 14.188 1 81.75 216 GLY A O 1
ATOM 1634 N N . CYS A 1 217 ? 13.789 11.328 12.281 1 82.19 217 CYS A N 1
ATOM 1635 C CA . CYS A 1 217 ? 13.055 10.094 12.539 1 82.19 217 CYS A CA 1
ATOM 1636 C C . CYS A 1 217 ? 14 8.906 12.602 1 82.19 217 CYS A C 1
ATOM 1638 O O . CYS A 1 217 ? 14.852 8.734 11.727 1 82.19 217 CYS A O 1
ATOM 1640 N N . MET A 1 218 ? 13.75 8.219 13.773 1 74.5 218 MET A N 1
ATOM 1641 C CA . MET A 1 218 ? 14.57 7.027 13.938 1 74.5 218 MET A CA 1
ATOM 1642 C C . MET A 1 218 ? 14.008 5.863 13.125 1 74.5 218 MET A C 1
ATOM 1644 O O . MET A 1 218 ? 12.789 5.652 13.102 1 74.5 218 MET A O 1
ATOM 1648 N N . GLY A 1 219 ? 14.711 5.168 12.414 1 60.88 219 GLY A N 1
ATOM 1649 C CA . GLY A 1 219 ? 14.258 4.027 11.641 1 60.88 219 GLY A CA 1
ATOM 1650 C C . GLY A 1 219 ? 13.836 4.395 10.227 1 60.88 219 GLY A C 1
ATOM 1651 O O . GLY A 1 219 ? 12.656 4.645 9.977 1 60.88 219 GLY A O 1
ATOM 1652 N N . SER A 1 220 ? 14.672 5.086 9.68 1 52.38 220 SER A N 1
ATOM 1653 C CA . SER A 1 220 ? 14.461 5.691 8.367 1 52.38 220 SER A CA 1
ATOM 1654 C C . SER A 1 220 ? 13.516 4.852 7.512 1 52.38 220 SER A C 1
ATOM 1656 O O . SER A 1 220 ? 13.531 3.621 7.594 1 52.38 220 SER A O 1
ATOM 1658 N N . PHE A 1 221 ? 12.164 5.289 7.402 1 51.38 221 PHE A N 1
ATOM 1659 C CA . PHE A 1 221 ? 11.211 4.656 6.5 1 51.38 221 PHE A CA 1
ATOM 1660 C C . PHE A 1 221 ? 11.875 4.285 5.18 1 51.38 221 PHE A C 1
ATOM 1662 O O . PHE A 1 221 ? 11.367 3.443 4.438 1 51.38 221 PHE A O 1
ATOM 1669 N N . VAL A 1 222 ? 12.664 5.277 4.824 1 46.97 222 VAL A N 1
ATOM 1670 C CA . VAL A 1 222 ? 13.406 4.723 3.697 1 46.97 222 VAL A CA 1
ATOM 1671 C C . VAL A 1 222 ? 14.141 3.457 4.137 1 46.97 222 VAL A C 1
ATOM 1673 O O . VAL A 1 222 ? 14.125 3.1 5.316 1 46.97 222 VAL A O 1
ATOM 1676 N N . ALA A 1 223 ? 15.18 3.047 3.531 1 44.47 223 ALA A N 1
ATOM 1677 C CA . ALA A 1 223 ? 16.062 1.901 3.732 1 44.47 223 ALA A CA 1
ATOM 1678 C C . ALA A 1 223 ? 16.641 1.895 5.145 1 44.47 223 ALA A C 1
ATOM 1680 O O . ALA A 1 223 ? 17.391 2.803 5.523 1 44.47 223 ALA A O 1
ATOM 1681 N N . VAL A 1 224 ? 15.852 1.826 6.242 1 46.66 224 VAL A N 1
ATOM 1682 C CA . VAL A 1 224 ? 16.547 1.826 7.527 1 46.66 224 VAL A CA 1
ATOM 1683 C C . VAL A 1 224 ? 17.812 0.975 7.434 1 46.66 224 VAL A C 1
ATOM 1685 O O . VAL A 1 224 ? 18.766 1.182 8.188 1 46.66 224 VAL A O 1
ATOM 1688 N N . ARG A 1 225 ? 17.531 -0.107 6.992 1 53.81 225 ARG A N 1
ATOM 1689 C CA . ARG A 1 225 ? 18.656 -0.918 6.539 1 53.81 225 ARG A CA 1
ATOM 1690 C C . ARG A 1 225 ? 18.859 -0.79 5.035 1 53.81 225 ARG A C 1
ATOM 1692 O O . ARG A 1 225 ? 18.016 -0.205 4.34 1 53.81 225 ARG A O 1
ATOM 1699 N N . ASP A 1 226 ? 19.984 -0.881 4.723 1 65.69 226 ASP A N 1
ATOM 1700 C CA . ASP A 1 226 ? 20.391 -0.854 3.322 1 65.69 226 ASP A CA 1
ATOM 1701 C C . ASP A 1 226 ? 19.422 -1.656 2.451 1 65.69 226 ASP A C 1
ATOM 1703 O O . ASP A 1 226 ? 19.75 -2.008 1.316 1 65.69 226 ASP A O 1
ATOM 1707 N N . ARG A 1 227 ? 18.078 -1.776 3.342 1 73.38 227 ARG A N 1
ATOM 1708 C CA . ARG A 1 227 ? 17.172 -2.568 2.51 1 73.38 227 ARG A CA 1
ATOM 1709 C C . ARG A 1 227 ? 15.719 -2.176 2.746 1 73.38 227 ARG A C 1
ATOM 1711 O O . ARG A 1 227 ? 15.344 -1.833 3.867 1 73.38 227 ARG A O 1
ATOM 1718 N N . THR A 1 228 ? 14.93 -1.992 1.787 1 80.62 228 THR A N 1
ATOM 1719 C CA . THR A 1 228 ? 13.492 -1.729 1.813 1 80.62 228 THR A CA 1
ATOM 1720 C C . THR A 1 228 ? 12.711 -2.914 1.252 1 80.62 228 THR A C 1
ATOM 1722 O O . THR A 1 228 ? 13.141 -3.541 0.281 1 80.62 228 THR A O 1
ATOM 1725 N N . ARG A 1 229 ? 11.656 -3.229 1.932 1 86.19 229 ARG A N 1
ATOM 1726 C CA . ARG A 1 229 ? 10.773 -4.293 1.464 1 86.19 229 ARG A CA 1
ATOM 1727 C C . ARG A 1 229 ? 9.539 -3.719 0.767 1 86.19 229 ARG A C 1
ATOM 1729 O O . ARG A 1 229 ? 8.844 -2.875 1.329 1 86.19 229 ARG A O 1
ATOM 1736 N N . VAL A 1 230 ? 9.367 -4.074 -0.4 1 88.31 230 VAL A N 1
ATOM 1737 C CA . VAL A 1 230 ? 8.117 -3.816 -1.101 1 88.31 230 VAL A CA 1
ATOM 1738 C C . VAL A 1 230 ? 7.176 -5.008 -0.938 1 88.31 230 VAL A C 1
ATOM 1740 O O . VAL A 1 230 ? 7.531 -6.141 -1.278 1 88.31 230 VAL A O 1
ATOM 1743 N N . VAL A 1 231 ? 5.98 -4.773 -0.378 1 89.56 231 VAL A N 1
ATOM 1744 C CA . VAL A 1 231 ? 5.031 -5.844 -0.1 1 89.56 231 VAL A CA 1
ATOM 1745 C C . VAL A 1 231 ? 3.703 -5.551 -0.794 1 89.56 231 VAL A C 1
ATOM 1747 O O . VAL A 1 231 ? 3.145 -4.461 -0.642 1 89.56 231 VAL A O 1
ATOM 1750 N N . PHE A 1 232 ? 3.229 -6.449 -1.588 1 92.38 232 PHE A N 1
ATOM 1751 C CA . PHE A 1 232 ? 1.87 -6.41 -2.115 1 92.38 232 PHE A CA 1
ATOM 1752 C C . PHE A 1 232 ? 0.989 -7.438 -1.419 1 92.38 232 PHE A C 1
ATOM 1754 O O . PHE A 1 232 ? 1.291 -8.633 -1.435 1 92.38 232 PHE A O 1
ATOM 1761 N N . GLN A 1 233 ? -0.063 -6.973 -0.815 1 89.19 233 GLN A N 1
ATOM 1762 C CA . GLN A 1 233 ? -0.984 -7.832 -0.079 1 89.19 233 GLN A CA 1
ATOM 1763 C C . GLN A 1 233 ? -2.41 -7.293 -0.144 1 89.19 233 GLN A C 1
ATOM 1765 O O . GLN A 1 233 ? -2.631 -6.086 -0.006 1 89.19 233 GLN A O 1
ATOM 1770 N N . SER A 1 234 ? -3.316 -8.195 -0.464 1 85.88 234 SER A N 1
ATOM 1771 C CA . SER A 1 234 ? -4.715 -7.785 -0.428 1 85.88 234 SER A CA 1
ATOM 1772 C C . SER A 1 234 ? -5.211 -7.641 1.007 1 85.88 234 SER A C 1
ATOM 1774 O O . SER A 1 234 ? -4.887 -8.461 1.867 1 85.88 234 SER A O 1
ATOM 1776 N N . ALA A 1 235 ? -5.969 -6.547 1.287 1 81.31 235 ALA A N 1
ATOM 1777 C CA . ALA A 1 235 ? -6.488 -6.301 2.629 1 81.31 235 ALA A CA 1
ATOM 1778 C C . ALA A 1 235 ? -7.691 -7.188 2.926 1 81.31 235 ALA A C 1
ATOM 1780 O O . ALA A 1 235 ? -8.07 -7.371 4.086 1 81.31 235 ALA A O 1
ATOM 1781 N N . PHE A 1 236 ? -8.289 -7.793 1.858 1 81.31 236 PHE A N 1
ATOM 1782 C CA . PHE A 1 236 ? -9.516 -8.562 2.043 1 81.31 236 PHE A CA 1
ATOM 1783 C C . PHE A 1 236 ? -9.469 -9.859 1.24 1 81.31 236 PHE A C 1
ATOM 1785 O O . PHE A 1 236 ? -8.672 -9.984 0.308 1 81.31 236 PHE A O 1
ATOM 1792 N N . TYR A 1 237 ? -10.281 -10.836 1.694 1 84.69 237 TYR A N 1
ATOM 1793 C CA . TYR A 1 237 ? -10.523 -12.039 0.905 1 84.69 237 TYR A CA 1
ATOM 1794 C C . TYR A 1 237 ? -11.609 -11.797 -0.136 1 84.69 237 TYR A C 1
ATOM 1796 O O . TYR A 1 237 ? -12.594 -11.117 0.135 1 84.69 237 TYR A O 1
ATOM 1804 N N . HIS A 1 238 ? -11.328 -12.289 -1.262 1 84.75 238 HIS A N 1
ATOM 1805 C CA . HIS A 1 238 ? -12.344 -12.266 -2.312 1 84.75 238 HIS A CA 1
ATOM 1806 C C . HIS A 1 238 ? -12.617 -13.664 -2.846 1 84.75 238 HIS A C 1
ATOM 1808 O O . HIS A 1 238 ? -11.734 -14.523 -2.83 1 84.75 238 HIS A O 1
ATOM 1814 N N . MET A 1 239 ? -13.828 -13.836 -3.297 1 86.56 239 MET A N 1
ATOM 1815 C CA . MET A 1 239 ? -14.227 -15.148 -3.801 1 86.56 239 MET A CA 1
ATOM 1816 C C . MET A 1 239 ? -14.984 -15.023 -5.117 1 86.56 239 MET A C 1
ATOM 1818 O O . MET A 1 239 ? -15.609 -13.992 -5.383 1 86.56 239 MET A O 1
ATOM 1822 N N . LYS A 1 240 ? -14.836 -16.109 -5.855 1 87.62 240 LYS A N 1
ATOM 1823 C CA . LYS A 1 240 ? -15.68 -16.234 -7.043 1 87.62 240 LYS A CA 1
ATOM 1824 C C . LYS A 1 240 ? -17.047 -16.812 -6.684 1 87.62 240 LYS A C 1
ATOM 1826 O O . LYS A 1 240 ? -17.281 -17.188 -5.535 1 87.62 240 LYS A O 1
ATOM 1831 N N . ALA A 1 241 ? -17.938 -16.797 -7.715 1 83.56 241 ALA A N 1
ATOM 1832 C CA . ALA A 1 241 ? -19.281 -17.312 -7.492 1 83.56 241 ALA A CA 1
ATOM 1833 C C . ALA A 1 241 ? -19.234 -18.781 -7.055 1 83.56 241 ALA A C 1
ATOM 1835 O O . ALA A 1 241 ? -20.094 -19.234 -6.301 1 83.56 241 ALA A O 1
ATOM 1836 N N . ASP A 1 242 ? -18.219 -19.484 -7.426 1 83.44 242 ASP A N 1
ATOM 1837 C CA . ASP A 1 242 ? -18.141 -20.906 -7.125 1 83.44 242 ASP A CA 1
ATOM 1838 C C . ASP A 1 242 ? -17.406 -21.156 -5.805 1 83.44 242 ASP A C 1
ATOM 1840 O O . ASP A 1 242 ? -17.141 -22.297 -5.438 1 83.44 242 ASP A O 1
ATOM 1844 N N . GLY A 1 243 ? -17.016 -20.109 -5.145 1 83.06 243 GLY A N 1
ATOM 1845 C CA . GLY A 1 243 ? -16.422 -20.234 -3.822 1 83.06 243 GLY A CA 1
ATOM 1846 C C . GLY A 1 243 ? -14.914 -20.266 -3.846 1 83.06 243 GLY A C 1
ATOM 1847 O O . GLY A 1 243 ? -14.273 -20.344 -2.795 1 83.06 243 GLY A O 1
ATOM 1848 N N . THR A 1 244 ? -14.359 -20.234 -4.996 1 86.81 244 THR A N 1
ATOM 1849 C CA . THR A 1 244 ? -12.898 -20.25 -5.07 1 86.81 244 THR A CA 1
ATOM 1850 C C . THR A 1 244 ? -12.328 -18.859 -4.836 1 86.81 244 THR A C 1
ATOM 1852 O O . THR A 1 244 ? -13.008 -17.859 -5.074 1 86.81 244 THR A O 1
ATOM 1855 N N . LEU A 1 245 ? -11.102 -18.844 -4.395 1 87.25 245 LEU A N 1
ATOM 1856 C CA . LEU A 1 245 ? -10.469 -17.594 -4.023 1 87.25 245 LEU A CA 1
ATOM 1857 C C . LEU A 1 245 ? -10.008 -16.828 -5.262 1 87.25 245 LEU A C 1
ATOM 1859 O O . LEU A 1 245 ? -9.625 -17.438 -6.262 1 87.25 245 LEU A O 1
ATOM 1863 N N . CYS A 1 246 ? -10.117 -15.578 -5.199 1 89.81 246 CYS A N 1
ATOM 1864 C CA . CYS A 1 246 ? -9.617 -14.648 -6.203 1 89.81 246 CYS A CA 1
ATOM 1865 C C . CYS A 1 246 ? -9.117 -13.359 -5.559 1 89.81 246 CYS A C 1
ATOM 1867 O O . CYS A 1 246 ? -9.117 -13.242 -4.332 1 89.81 246 CYS A O 1
ATOM 1869 N N . GLY A 1 247 ? -8.555 -12.484 -6.383 1 89.31 247 GLY A N 1
ATOM 1870 C CA . GLY A 1 247 ? -8.047 -11.234 -5.832 1 89.31 247 GLY A CA 1
ATOM 1871 C C . GLY A 1 247 ? -7.543 -10.281 -6.895 1 89.31 247 GLY A C 1
ATOM 1872 O O . GLY A 1 247 ? -7.707 -10.531 -8.094 1 89.31 247 GLY A O 1
ATOM 1873 N N . PRO A 1 248 ? -7.008 -9.188 -6.488 1 89.81 248 PRO A N 1
ATOM 1874 C CA . PRO A 1 248 ? -6.469 -8.219 -7.449 1 89.81 248 PRO A CA 1
ATOM 1875 C C . PRO A 1 248 ? -5.234 -8.75 -8.18 1 89.81 248 PRO A C 1
ATOM 1877 O O . PRO A 1 248 ? -4.5 -9.578 -7.637 1 89.81 248 PRO A O 1
ATOM 1880 N N . VAL A 1 249 ? -5.086 -8.242 -9.367 1 93.06 249 VAL A N 1
ATOM 1881 C CA . VAL A 1 249 ? -3.918 -8.562 -10.18 1 93.06 249 VAL A CA 1
ATOM 1882 C C . VAL A 1 249 ? -2.889 -7.441 -10.07 1 93.06 249 VAL A C 1
ATOM 1884 O O . VAL A 1 249 ? -3.229 -6.266 -10.195 1 93.06 249 VAL A O 1
ATOM 1887 N N . ILE A 1 250 ? -1.65 -7.805 -9.766 1 94.56 250 ILE A N 1
ATOM 1888 C CA . ILE A 1 250 ? -0.55 -6.848 -9.688 1 94.56 250 ILE A CA 1
ATOM 1889 C C . ILE A 1 250 ? 0.377 -7.031 -10.891 1 94.56 250 ILE A C 1
ATOM 1891 O O . ILE A 1 250 ? 0.675 -8.164 -11.281 1 94.56 250 ILE A O 1
ATOM 1895 N N . ASP A 1 251 ? 0.81 -5.941 -11.422 1 95.88 251 ASP A N 1
ATOM 1896 C CA . ASP A 1 251 ? 1.67 -5.984 -12.602 1 95.88 251 ASP A CA 1
ATOM 1897 C C . ASP A 1 251 ? 2.492 -4.707 -12.734 1 95.88 251 ASP A C 1
ATOM 1899 O O . ASP A 1 251 ? 2.168 -3.688 -12.117 1 95.88 251 ASP A O 1
ATOM 1903 N N . ASP A 1 252 ? 3.604 -4.824 -13.406 1 95.44 252 ASP A N 1
ATOM 1904 C CA . ASP A 1 252 ? 4.41 -3.688 -13.852 1 95.44 252 ASP A CA 1
ATOM 1905 C C . ASP A 1 252 ? 4.852 -2.836 -12.664 1 95.44 252 ASP A C 1
ATOM 1907 O O . ASP A 1 252 ? 4.621 -1.626 -12.641 1 95.44 252 ASP A O 1
ATOM 1911 N N . ALA A 1 253 ? 5.371 -3.467 -11.68 1 95.12 253 ALA A N 1
ATOM 1912 C CA . ALA A 1 253 ? 5.863 -2.787 -10.484 1 95.12 253 ALA A CA 1
ATOM 1913 C C . ALA A 1 253 ? 7.223 -2.145 -10.742 1 95.12 253 ALA A C 1
ATOM 1915 O O . ALA A 1 253 ? 8.109 -2.768 -11.328 1 95.12 253 ALA A O 1
ATOM 1916 N N . LYS A 1 254 ? 7.367 -0.923 -10.352 1 94.75 254 LYS A N 1
ATOM 1917 C CA . LYS A 1 254 ? 8.617 -0.18 -10.516 1 94.75 254 LYS A CA 1
ATOM 1918 C C . LYS A 1 254 ? 8.93 0.647 -9.273 1 94.75 254 LYS A C 1
ATOM 1920 O O . LYS A 1 254 ? 8.039 1.243 -8.672 1 94.75 254 LYS A O 1
ATOM 1925 N N . LEU A 1 255 ? 10.078 0.632 -8.883 1 93.12 255 LEU A N 1
ATOM 1926 C CA . LEU A 1 255 ? 10.648 1.495 -7.848 1 93.12 255 LEU A CA 1
ATOM 1927 C C . LEU A 1 255 ? 11.82 2.301 -8.398 1 93.12 255 LEU A C 1
ATOM 1929 O O . LEU A 1 255 ? 12.797 1.73 -8.883 1 93.12 255 LEU A O 1
ATOM 1933 N N . VAL A 1 256 ? 11.734 3.602 -8.344 1 93.12 256 VAL A N 1
ATOM 1934 C CA . VAL A 1 256 ? 12.742 4.477 -8.93 1 93.12 256 VAL A CA 1
ATOM 1935 C C . VAL A 1 256 ? 13.219 5.488 -7.887 1 93.12 256 VAL A C 1
ATOM 1937 O O . VAL A 1 256 ? 12.406 6.078 -7.172 1 93.12 256 VAL A O 1
ATOM 1940 N N . GLY A 1 257 ? 14.523 5.617 -7.762 1 88.69 257 GLY A N 1
ATOM 1941 C CA . GLY A 1 257 ? 15.062 6.656 -6.895 1 88.69 257 GLY A CA 1
ATOM 1942 C C . GLY A 1 257 ? 14.844 8.055 -7.434 1 88.69 257 GLY A C 1
ATOM 1943 O O . GLY A 1 257 ? 14.961 8.289 -8.641 1 88.69 257 GLY A O 1
ATOM 1944 N N . LEU A 1 258 ? 14.375 8.906 -6.477 1 87.19 258 LEU A N 1
ATOM 1945 C CA . LEU A 1 258 ? 14.164 10.289 -6.871 1 87.19 258 LEU A CA 1
ATOM 1946 C C . LEU A 1 258 ? 15.359 11.156 -6.492 1 87.19 258 LEU A C 1
ATOM 1948 O O . LEU A 1 258 ? 15.836 11.102 -5.355 1 87.19 258 LEU A O 1
ATOM 1952 N N . ARG A 1 259 ? 16.312 11.391 -7.648 1 65.75 259 ARG A N 1
ATOM 1953 C CA . ARG A 1 259 ? 17.531 12.164 -7.41 1 65.75 259 ARG A CA 1
ATOM 1954 C C . ARG A 1 259 ? 17.203 13.508 -6.762 1 65.75 259 ARG A C 1
ATOM 1956 O O . ARG A 1 259 ? 16.188 14.117 -7.066 1 65.75 259 ARG A O 1
ATOM 1963 N N . LYS A 1 260 ? 17.859 13.766 -5.609 1 57.88 260 LYS A N 1
ATOM 1964 C CA . LYS A 1 260 ? 17.797 15.109 -5.047 1 57.88 260 LYS A CA 1
ATOM 1965 C C . LYS A 1 260 ? 18.141 16.172 -6.098 1 57.88 260 LYS A C 1
ATOM 1967 O O . LYS A 1 260 ? 19.172 16.047 -6.781 1 57.88 260 LYS A O 1
ATOM 1972 N N . LYS A 1 261 ? 17.109 16.859 -6.797 1 50.19 261 LYS A N 1
ATOM 1973 C CA . LYS A 1 261 ? 17.578 17.984 -7.578 1 50.19 261 LYS A CA 1
ATOM 1974 C C . LYS A 1 261 ? 18.469 18.906 -6.738 1 50.19 261 LYS A C 1
ATOM 1976 O O . LYS A 1 261 ? 18.109 19.266 -5.613 1 50.19 261 LYS A O 1
ATOM 1981 N N . PRO A 1 262 ? 19.734 18.891 -7.055 1 47.22 262 PRO A N 1
ATOM 1982 C CA . PRO A 1 262 ? 20.547 19.906 -6.355 1 47.22 262 PRO A CA 1
ATOM 1983 C C . PRO A 1 262 ? 19.859 21.25 -6.27 1 47.22 262 PRO A C 1
ATOM 1985 O O . PRO A 1 262 ? 19.078 21.625 -7.164 1 47.22 262 PRO A O 1
ATOM 1988 N N . ALA A 1 263 ? 19.484 21.703 -5.062 1 42.53 263 ALA A N 1
ATOM 1989 C CA . ALA A 1 263 ? 19.094 23.109 -4.926 1 42.53 263 ALA A CA 1
ATOM 1990 C C . ALA A 1 263 ? 19.797 23.984 -5.961 1 42.53 263 ALA A C 1
ATOM 1992 O O . ALA A 1 263 ? 21.016 23.844 -6.172 1 42.53 263 ALA A O 1
ATOM 1993 N N . ALA A 1 264 ? 19.109 24.375 -7.059 1 38.91 264 ALA A N 1
ATOM 1994 C CA . ALA A 1 264 ? 19.703 25.438 -7.879 1 38.91 264 ALA A CA 1
ATOM 1995 C C . ALA A 1 264 ? 20.359 26.5 -7.012 1 38.91 264 ALA A C 1
ATOM 1997 O O . ALA A 1 264 ? 19.703 27.094 -6.141 1 38.91 264 ALA A O 1
ATOM 1998 N N . ARG A 1 265 ? 21.547 26.531 -6.637 1 32.62 265 ARG A N 1
ATOM 1999 C CA . ARG A 1 265 ? 22.219 27.781 -6.301 1 32.62 265 ARG A CA 1
ATOM 2000 C C . ARG A 1 265 ? 21.906 28.859 -7.328 1 32.62 265 ARG A C 1
ATOM 2002 O O . ARG A 1 265 ? 22.172 28.688 -8.523 1 32.62 265 ARG A O 1
ATOM 2009 N N . ARG A 1 266 ? 20.781 29.562 -7.168 1 32.75 266 ARG A N 1
ATOM 2010 C CA . ARG A 1 266 ? 20.844 30.891 -7.797 1 32.75 266 ARG A CA 1
ATOM 2011 C C . ARG A 1 266 ? 22.234 31.5 -7.688 1 32.75 266 ARG A C 1
ATOM 2013 O O . ARG A 1 266 ? 22.703 31.797 -6.586 1 32.75 266 ARG A O 1
ATOM 2020 N N . LEU A 1 267 ? 23.031 31.016 -8.547 1 27.11 267 LEU A N 1
ATOM 2021 C CA . LEU A 1 267 ? 24.125 31.953 -8.812 1 27.11 267 LEU A CA 1
ATOM 2022 C C . LEU A 1 267 ? 23.594 33.375 -9 1 27.11 267 LEU A C 1
ATOM 2024 O O . LEU A 1 267 ? 22.828 33.625 -9.93 1 27.11 267 LEU A O 1
ATOM 2028 N N . MET A 1 268 ? 23.188 34.031 -7.91 1 27.31 268 MET A N 1
ATOM 2029 C CA . MET A 1 268 ? 23.328 35.469 -8.039 1 27.31 268 MET A CA 1
ATOM 2030 C C . MET A 1 268 ? 24.625 35.844 -8.758 1 27.31 268 MET A C 1
ATOM 2032 O O . MET A 1 268 ? 25.719 35.656 -8.203 1 27.31 268 MET A O 1
ATOM 2036 N N . LEU A 1 269 ? 24.688 35.469 -10.102 1 22.95 269 LEU A N 1
ATOM 2037 C CA . LEU A 1 269 ? 25.406 36.531 -10.82 1 22.95 269 LEU A CA 1
ATOM 2038 C C . LEU A 1 269 ? 24.578 37.812 -10.859 1 22.95 269 LEU A C 1
ATOM 2040 O O . LEU A 1 269 ? 23.344 37.75 -10.945 1 22.95 269 LEU A O 1
ATOM 2044 N N . MET B 1 1 ? -17.875 -38.031 -9.688 1 37.81 1 MET B N 1
ATOM 2045 C CA . MET B 1 1 ? -17.469 -36.75 -10.289 1 37.81 1 MET B CA 1
ATOM 2046 C C . MET B 1 1 ? -16.359 -36.969 -11.312 1 37.81 1 MET B C 1
ATOM 2048 O O . MET B 1 1 ? -15.391 -37.688 -11.039 1 37.81 1 MET B O 1
ATOM 2052 N N . LEU B 1 2 ? -16.703 -36.969 -12.562 1 46.56 2 LEU B N 1
ATOM 2053 C CA . LEU B 1 2 ? -15.734 -37.156 -13.641 1 46.56 2 LEU B CA 1
ATOM 2054 C C . LEU B 1 2 ? -14.75 -35.969 -13.68 1 46.56 2 LEU B C 1
ATOM 2056 O O . LEU B 1 2 ? -15.156 -34.812 -13.734 1 46.56 2 LEU B O 1
ATOM 2060 N N . LEU B 1 3 ? -13.516 -36.188 -13.273 1 60.09 3 LEU B N 1
ATOM 2061 C CA . LEU B 1 3 ? -12.484 -35.156 -13.398 1 60.09 3 LEU B CA 1
ATOM 2062 C C . LEU B 1 3 ? -11.844 -35.188 -14.789 1 60.09 3 LEU B C 1
ATOM 2064 O O . LEU B 1 3 ? -11.328 -36.219 -15.211 1 60.09 3 LEU B O 1
ATOM 2068 N N . VAL B 1 4 ? -12.156 -34.188 -15.57 1 60.69 4 VAL B N 1
ATOM 2069 C CA . VAL B 1 4 ? -11.562 -34.094 -16.906 1 60.69 4 VAL B CA 1
ATOM 2070 C C . VAL B 1 4 ? -10.062 -33.812 -16.781 1 60.69 4 VAL B C 1
ATOM 2072 O O . VAL B 1 4 ? -9.641 -32.875 -16.109 1 60.69 4 VAL B O 1
ATOM 2075 N N . VAL B 1 5 ? -9.258 -34.656 -17.391 1 71.31 5 VAL B N 1
ATOM 2076 C CA . VAL B 1 5 ? -7.801 -34.594 -17.359 1 71.31 5 VAL B CA 1
ATOM 2077 C C . VAL B 1 5 ? -7.324 -33.344 -18.109 1 71.31 5 VAL B C 1
ATOM 2079 O O . VAL B 1 5 ? -7.715 -33.125 -19.25 1 71.31 5 VAL B O 1
ATOM 2082 N N . PRO B 1 6 ? -6.523 -32.562 -17.469 1 70.56 6 PRO B N 1
ATOM 2083 C CA . PRO B 1 6 ? -6.09 -31.312 -18.078 1 70.56 6 PRO B CA 1
ATOM 2084 C C . PRO B 1 6 ? -5.371 -31.516 -19.406 1 70.56 6 PRO B C 1
ATOM 2086 O O . PRO B 1 6 ? -5.598 -30.766 -20.359 1 70.56 6 PRO B O 1
ATOM 2089 N N . GLN B 1 7 ? -4.473 -32.375 -19.516 1 71.25 7 GLN B N 1
ATOM 2090 C CA . GLN B 1 7 ? -3.76 -32.656 -20.766 1 71.25 7 GLN B CA 1
ATOM 2091 C C . GLN B 1 7 ? -3.811 -34.125 -21.125 1 71.25 7 GLN B C 1
ATOM 2093 O O . GLN B 1 7 ? -3.441 -35 -20.312 1 71.25 7 GLN B O 1
ATOM 2098 N N . GLY B 1 8 ? -4.262 -34.438 -22.344 1 73.94 8 GLY B N 1
ATOM 2099 C CA . GLY B 1 8 ? -4.352 -35.812 -22.812 1 73.94 8 GLY B CA 1
ATOM 2100 C C . GLY B 1 8 ? -5.555 -36.562 -22.25 1 73.94 8 GLY B C 1
ATOM 2101 O O . GLY B 1 8 ? -6.562 -35.938 -21.906 1 73.94 8 GLY B O 1
ATOM 2102 N N . ALA B 1 9 ? -5.453 -37.844 -22.266 1 78.44 9 ALA B N 1
ATOM 2103 C CA . ALA B 1 9 ? -6.598 -38.656 -21.891 1 78.44 9 ALA B CA 1
ATOM 2104 C C . ALA B 1 9 ? -6.387 -39.312 -20.516 1 78.44 9 ALA B C 1
ATOM 2106 O O . ALA B 1 9 ? -7.336 -39.812 -19.922 1 78.44 9 ALA B O 1
ATOM 2107 N N . TYR B 1 10 ? -5.098 -39.156 -20.078 1 81.12 10 TYR B N 1
ATOM 2108 C CA . TYR B 1 10 ? -4.82 -39.938 -18.875 1 81.12 10 TYR B CA 1
ATOM 2109 C C . TYR B 1 10 ? -4.168 -39.094 -17.797 1 81.12 10 TYR B C 1
ATOM 2111 O O . TYR B 1 10 ? -3.527 -38.062 -18.109 1 81.12 10 TYR B O 1
ATOM 2119 N N . ALA B 1 11 ? -4.41 -39.375 -16.578 1 87.06 11 ALA B N 1
ATOM 2120 C CA . ALA B 1 11 ? -3.762 -38.844 -15.375 1 87.06 11 ALA B CA 1
ATOM 2121 C C . ALA B 1 11 ? -3.332 -39.969 -14.438 1 87.06 11 ALA B C 1
ATOM 2123 O O . ALA B 1 11 ? -3.754 -41.094 -14.594 1 87.06 11 ALA B O 1
ATOM 2124 N N . VAL B 1 12 ? -2.375 -39.688 -13.609 1 86.25 12 VAL B N 1
ATOM 2125 C CA . VAL B 1 12 ? -1.887 -40.656 -12.656 1 86.25 12 VAL B CA 1
ATOM 2126 C C . VAL B 1 12 ? -2.457 -40.375 -11.266 1 86.25 12 VAL B C 1
ATOM 2128 O O . VAL B 1 12 ? -2.365 -39.25 -10.773 1 86.25 12 VAL B O 1
ATOM 2131 N N . ARG B 1 13 ? -3.09 -41.312 -10.703 1 87.69 13 ARG B N 1
ATOM 2132 C CA . ARG B 1 13 ? -3.506 -41.188 -9.305 1 87.69 13 ARG B CA 1
ATOM 2133 C C . ARG B 1 13 ? -2.453 -41.781 -8.375 1 87.69 13 ARG B C 1
ATOM 2135 O O . ARG B 1 13 ? -2.043 -42.938 -8.539 1 87.69 13 ARG B O 1
ATOM 2142 N N . LEU B 1 14 ? -2.008 -41.031 -7.477 1 88.81 14 LEU B N 1
ATOM 2143 C CA . LEU B 1 14 ? -1.023 -41.5 -6.516 1 88.81 14 LEU B CA 1
ATOM 2144 C C . LEU B 1 14 ? -1.707 -42.031 -5.258 1 88.81 14 LEU B C 1
ATOM 2146 O O . LEU B 1 14 ? -2.193 -41.25 -4.438 1 88.81 14 LEU B O 1
ATOM 2150 N N . GLY B 1 15 ? -1.734 -43.344 -5.18 1 86.31 15 GLY B N 1
ATOM 2151 C CA . GLY B 1 15 ? -2.232 -43.938 -3.945 1 86.31 15 GLY B CA 1
ATOM 2152 C C . GLY B 1 15 ? -1.33 -43.688 -2.756 1 86.31 15 GLY B C 1
ATOM 2153 O O . GLY B 1 15 ? -0.351 -42.938 -2.863 1 86.31 15 GLY B O 1
ATOM 2154 N N . ASN B 1 16 ? -1.657 -44.25 -1.677 1 86.31 16 ASN B N 1
ATOM 2155 C CA . ASN B 1 16 ? -0.873 -44.062 -0.46 1 86.31 16 ASN B CA 1
ATOM 2156 C C . ASN B 1 16 ? 0.583 -44.469 -0.666 1 86.31 16 ASN B C 1
ATOM 2158 O O . ASN B 1 16 ? 0.859 -45.594 -1.127 1 86.31 16 ASN B O 1
ATOM 2162 N N . ASP B 1 17 ? 1.475 -43.562 -0.453 1 89.12 17 ASP B N 1
ATOM 2163 C CA . ASP B 1 17 ? 2.922 -43.75 -0.493 1 89.12 17 ASP B CA 1
ATOM 2164 C C . ASP B 1 17 ? 3.398 -44.031 -1.911 1 89.12 17 ASP B C 1
ATOM 2166 O O . ASP B 1 17 ? 4.473 -44.625 -2.102 1 89.12 17 ASP B O 1
ATOM 2170 N N . ALA B 1 18 ? 2.5 -43.781 -2.871 1 91.38 18 ALA B N 1
ATOM 2171 C CA . ALA B 1 18 ? 2.893 -43.969 -4.266 1 91.38 18 ALA B CA 1
ATOM 2172 C C . ALA B 1 18 ? 3.656 -42.75 -4.781 1 91.38 18 ALA B C 1
ATOM 2174 O O . ALA B 1 18 ? 3.459 -41.625 -4.297 1 91.38 18 ALA B O 1
ATOM 2175 N N . SER B 1 19 ? 4.57 -43 -5.742 1 93.56 19 SER B N 1
ATOM 2176 C CA . SER B 1 19 ? 5.352 -41.906 -6.324 1 93.56 19 SER B CA 1
ATOM 2177 C C . SER B 1 19 ? 5.598 -42.156 -7.812 1 93.56 19 SER B C 1
ATOM 2179 O O . SER B 1 19 ? 5.461 -43.25 -8.305 1 93.56 19 SER B O 1
ATOM 2181 N N . ILE B 1 20 ? 5.785 -41.094 -8.484 1 92.88 20 ILE B N 1
ATOM 2182 C CA . ILE B 1 20 ? 6.324 -41.125 -9.844 1 92.88 20 ILE B CA 1
ATOM 2183 C C . ILE B 1 20 ? 7.656 -40.406 -9.883 1 92.88 20 ILE B C 1
ATOM 2185 O O . ILE B 1 20 ? 7.848 -39.406 -9.156 1 92.88 20 ILE B O 1
ATOM 2189 N N . LEU B 1 21 ? 8.586 -40.938 -10.664 1 94 21 LEU B N 1
ATOM 2190 C CA . LEU B 1 21 ? 9.945 -40.406 -10.68 1 94 21 LEU B CA 1
ATOM 2191 C C . LEU B 1 21 ? 10.445 -40.219 -12.109 1 94 21 LEU B C 1
ATOM 2193 O O . LEU B 1 21 ? 10.148 -41.062 -12.977 1 94 21 LEU B O 1
ATOM 2197 N N . GLN B 1 22 ? 11.102 -39.156 -12.375 1 92.75 22 GLN B N 1
ATOM 2198 C CA . GLN B 1 22 ? 11.781 -38.938 -13.641 1 92.75 22 GLN B CA 1
ATOM 2199 C C . GLN B 1 22 ? 13.148 -38.281 -13.422 1 92.75 22 GLN B C 1
ATOM 2201 O O . GLN B 1 22 ? 13.305 -37.406 -12.578 1 92.75 22 GLN B O 1
ATOM 2206 N N . ARG B 1 23 ? 14.148 -38.844 -14.156 1 94 23 ARG B N 1
ATOM 2207 C CA . ARG B 1 23 ? 15.469 -38.219 -14.164 1 94 23 ARG B CA 1
ATOM 2208 C C . ARG B 1 23 ? 15.578 -37.188 -15.273 1 94 23 ARG B C 1
ATOM 2210 O O . ARG B 1 23 ? 15.234 -37.438 -16.422 1 94 23 ARG B O 1
ATOM 2217 N N . ILE B 1 24 ? 16.047 -36 -14.898 1 93.69 24 ILE B N 1
ATOM 2218 C CA . ILE B 1 24 ? 16.062 -34.875 -15.844 1 93.69 24 ILE B CA 1
ATOM 2219 C C . ILE B 1 24 ? 17.469 -34.25 -15.883 1 93.69 24 ILE B C 1
ATOM 2221 O O . ILE B 1 24 ? 18 -33.844 -14.852 1 93.69 24 ILE B O 1
ATOM 2225 N N . PRO B 1 25 ? 18.078 -34.25 -17.078 1 95.06 25 PRO B N 1
ATOM 2226 C CA . PRO B 1 25 ? 19.312 -33.469 -17.203 1 95.06 25 PRO B CA 1
ATOM 2227 C C . PRO B 1 25 ? 19.078 -31.969 -17.031 1 95.06 25 PRO B C 1
ATOM 2229 O O . PRO B 1 25 ? 18.125 -31.422 -17.594 1 95.06 25 PRO B O 1
ATOM 2232 N N . VAL B 1 26 ? 19.844 -31.281 -16.188 1 94.94 26 VAL B N 1
ATOM 2233 C CA . VAL B 1 26 ? 19.734 -29.844 -15.922 1 94.94 26 VAL B CA 1
ATOM 2234 C C . VAL B 1 26 ? 21.125 -29.219 -15.906 1 94.94 26 VAL B C 1
ATOM 2236 O O . VAL B 1 26 ? 22.141 -29.922 -15.922 1 94.94 26 VAL B O 1
ATOM 2239 N N . ALA B 1 27 ? 21.188 -27.859 -16.078 1 95.25 27 ALA B N 1
ATOM 2240 C CA . ALA B 1 27 ? 22.438 -27.125 -15.93 1 95.25 27 ALA B CA 1
ATOM 2241 C C . ALA B 1 27 ? 22.703 -26.766 -14.469 1 95.25 27 ALA B C 1
ATOM 2243 O O . ALA B 1 27 ? 21.953 -26 -13.859 1 95.25 27 ALA B O 1
ATOM 2244 N N . ARG B 1 28 ? 23.859 -27.281 -13.984 1 94.25 28 ARG B N 1
ATOM 2245 C CA . ARG B 1 28 ? 24.219 -27.031 -12.594 1 94.25 28 ARG B CA 1
ATOM 2246 C C . ARG B 1 28 ? 24.297 -25.531 -12.312 1 94.25 28 ARG B C 1
ATOM 2248 O O . ARG B 1 28 ? 24.859 -24.781 -13.109 1 94.25 28 ARG B O 1
ATOM 2255 N N . GLY B 1 29 ? 23.656 -25.109 -11.211 1 93.75 29 GLY B N 1
ATOM 2256 C CA . GLY B 1 29 ? 23.703 -23.719 -10.812 1 93.75 29 GLY B CA 1
ATOM 2257 C C . GLY B 1 29 ? 22.5 -22.922 -11.312 1 93.75 29 GLY B C 1
ATOM 2258 O O . GLY B 1 29 ? 22.234 -21.812 -10.82 1 93.75 29 GLY B O 1
ATOM 2259 N N . SER B 1 30 ? 21.797 -23.547 -12.234 1 94.12 30 SER B N 1
ATOM 2260 C CA . SER B 1 30 ? 20.641 -22.859 -12.812 1 94.12 30 SER B CA 1
ATOM 2261 C C . SER B 1 30 ? 19.375 -23.094 -11.984 1 94.12 30 SER B C 1
ATOM 2263 O O . SER B 1 30 ? 19.281 -24.094 -11.266 1 94.12 30 SER B O 1
ATOM 2265 N N . TYR B 1 31 ? 18.562 -22.141 -12.086 1 94.7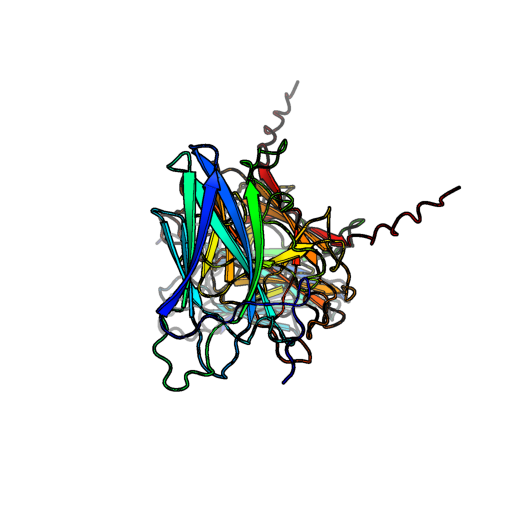5 31 TYR B N 1
ATOM 2266 C CA . TYR B 1 31 ? 17.25 -22.266 -11.445 1 94.75 31 TYR B CA 1
ATOM 2267 C C . TYR B 1 31 ? 16.219 -22.812 -12.422 1 94.75 31 TYR B C 1
ATOM 2269 O O . TYR B 1 31 ? 16.219 -22.438 -13.602 1 94.75 31 TYR B O 1
ATOM 2277 N N . TYR B 1 32 ? 15.359 -23.656 -11.914 1 94.94 32 TYR B N 1
ATOM 2278 C CA . TYR B 1 32 ? 14.281 -24.25 -12.695 1 94.94 32 TYR B CA 1
ATOM 2279 C C . TYR B 1 32 ? 12.953 -24.156 -11.953 1 94.94 32 TYR B C 1
ATOM 2281 O O . TYR B 1 32 ? 12.93 -24.031 -10.727 1 94.94 32 TYR B O 1
ATOM 2289 N N . ALA B 1 33 ? 11.898 -24.156 -12.703 1 95.75 33 ALA B N 1
ATOM 2290 C CA . ALA B 1 33 ? 10.562 -24.312 -12.141 1 95.75 33 ALA B CA 1
ATOM 2291 C C . ALA B 1 33 ? 9.844 -25.5 -12.766 1 95.75 33 ALA B C 1
ATOM 2293 O O . ALA B 1 33 ? 9.82 -25.641 -13.992 1 95.75 33 ALA B O 1
ATOM 2294 N N . ILE B 1 34 ? 9.312 -26.328 -11.906 1 94.69 34 ILE B N 1
ATOM 2295 C CA . ILE B 1 34 ? 8.406 -27.391 -12.336 1 94.69 34 ILE B CA 1
ATOM 2296 C C . ILE B 1 34 ? 6.965 -26.906 -12.273 1 94.69 34 ILE B C 1
ATOM 2298 O O . ILE B 1 34 ? 6.578 -26.219 -11.328 1 94.69 34 ILE B O 1
ATOM 2302 N N . THR B 1 35 ? 6.207 -27.156 -13.266 1 95.44 35 THR B N 1
ATOM 2303 C CA . THR B 1 35 ? 4.77 -26.922 -13.258 1 95.44 35 THR B CA 1
ATOM 2304 C C . THR B 1 35 ? 4.004 -28.219 -13.492 1 95.44 35 THR B C 1
ATOM 2306 O O . THR B 1 35 ? 4.379 -29.016 -14.352 1 95.44 35 THR B O 1
ATOM 2309 N N . PHE B 1 36 ? 2.977 -28.469 -12.727 1 93.31 36 PHE B N 1
ATOM 2310 C CA . PHE B 1 36 ? 2.148 -29.656 -12.922 1 93.31 36 PHE B CA 1
ATOM 2311 C C . PHE B 1 36 ? 0.717 -29.391 -12.469 1 93.31 36 PHE B C 1
ATOM 2313 O O . PHE B 1 36 ? 0.468 -28.469 -11.672 1 93.31 36 PHE B O 1
ATOM 2320 N N . SER B 1 37 ? -0.171 -30.141 -13.008 1 91.75 37 SER B N 1
ATOM 2321 C CA . SER B 1 37 ? -1.562 -30.078 -12.57 1 91.75 37 SER B CA 1
ATOM 2322 C C . SER B 1 37 ? -1.879 -31.188 -11.578 1 91.75 37 SER B C 1
ATOM 2324 O O . SER B 1 37 ? -1.396 -32.312 -11.727 1 91.75 37 SER B O 1
ATOM 2326 N N . ALA B 1 38 ? -2.645 -30.828 -10.602 1 90.31 38 ALA B N 1
ATOM 2327 C CA . ALA B 1 38 ? -3.033 -31.828 -9.602 1 90.31 38 ALA B CA 1
ATOM 2328 C C . ALA B 1 38 ? -4.469 -31.609 -9.133 1 90.31 38 ALA B C 1
ATOM 2330 O O . ALA B 1 38 ? -4.973 -30.484 -9.172 1 90.31 38 ALA B O 1
ATOM 2331 N N . ALA B 1 39 ? -5.109 -32.688 -8.812 1 86.56 39 ALA B N 1
ATOM 2332 C CA . ALA B 1 39 ? -6.469 -32.656 -8.281 1 86.56 39 ALA B CA 1
ATOM 2333 C C . ALA B 1 39 ? -6.613 -33.562 -7.074 1 86.56 39 ALA B C 1
ATOM 2335 O O . ALA B 1 39 ? -5.992 -34.625 -7.023 1 86.56 39 ALA B O 1
ATOM 2336 N N . ARG B 1 40 ? -7.469 -33.062 -6.25 1 82.5 40 ARG B N 1
ATOM 2337 C CA . ARG B 1 40 ? -7.816 -33.906 -5.117 1 82.5 40 ARG B CA 1
ATOM 2338 C C . ARG B 1 40 ? -8.922 -34.906 -5.492 1 82.5 40 ARG B C 1
ATOM 2340 O O . ARG B 1 40 ? -9.734 -34.625 -6.383 1 82.5 40 ARG B O 1
ATOM 2347 N N . THR B 1 41 ? -8.914 -35.969 -4.926 1 78.38 41 THR B N 1
ATOM 2348 C CA . THR B 1 41 ? -9.969 -36.938 -5.184 1 78.38 41 THR B CA 1
ATOM 2349 C C . THR B 1 41 ? -10.883 -37.094 -3.973 1 78.38 41 THR B C 1
ATOM 2351 O O . THR B 1 41 ? -12.055 -37.469 -4.113 1 78.38 41 THR B O 1
ATOM 2354 N N . CYS B 1 42 ? -10.398 -36.906 -2.781 1 72.69 42 CYS B N 1
ATOM 2355 C CA . CYS B 1 42 ? -11.234 -37.031 -1.592 1 72.69 42 CYS B CA 1
ATOM 2356 C C . CYS B 1 42 ? -11.242 -35.75 -0.777 1 72.69 42 CYS B C 1
ATOM 2358 O O . CYS B 1 42 ? -10.383 -34.875 -0.963 1 72.69 42 CYS B O 1
ATOM 2360 N N . ALA B 1 43 ? -12.375 -35.469 -0.176 1 59.41 43 ALA B N 1
ATOM 2361 C CA . ALA B 1 43 ? -12.758 -34.219 0.476 1 59.41 43 ALA B CA 1
ATOM 2362 C C . ALA B 1 43 ? -11.727 -33.812 1.527 1 59.41 43 ALA B C 1
ATOM 2364 O O . ALA B 1 43 ? -11.711 -32.656 1.978 1 59.41 43 ALA B O 1
ATOM 2365 N N . GLN B 1 44 ? -10.711 -34.625 1.678 1 60.62 44 GLN B N 1
ATOM 2366 C CA . GLN B 1 44 ? -9.828 -34.281 2.789 1 60.62 44 GLN B CA 1
ATOM 2367 C C . GLN B 1 44 ? -8.641 -33.438 2.318 1 60.62 44 GLN B C 1
ATOM 2369 O O . GLN B 1 44 ? -8.445 -33.281 1.115 1 60.62 44 GLN B O 1
ATOM 2374 N N . ALA B 1 45 ? -7.844 -32.938 3.264 1 68.69 45 ALA B N 1
ATOM 2375 C CA . ALA B 1 45 ? -6.547 -32.281 3.109 1 68.69 45 ALA B CA 1
ATOM 2376 C C . ALA B 1 45 ? -5.523 -33.219 2.48 1 68.69 45 ALA B C 1
ATOM 2378 O O . ALA B 1 45 ? -5.098 -34.188 3.111 1 68.69 45 ALA B O 1
ATOM 2379 N N . GLU B 1 46 ? -5.457 -33.219 1.118 1 80.12 46 GLU B N 1
ATOM 2380 C CA . GLU B 1 46 ? -4.418 -34.031 0.471 1 80.12 46 GLU B CA 1
ATOM 2381 C C . GLU B 1 46 ? -3.123 -33.219 0.333 1 80.12 46 GLU B C 1
ATOM 2383 O O . GLU B 1 46 ? -3.15 -31.984 0.283 1 80.12 46 GLU B O 1
ATOM 2388 N N . ARG B 1 47 ? -2.055 -34 0.465 1 85.81 47 ARG B N 1
ATOM 2389 C CA . ARG B 1 47 ? -0.728 -33.406 0.326 1 85.81 47 ARG B CA 1
ATOM 2390 C C . ARG B 1 47 ? 0.062 -34.062 -0.787 1 85.81 47 ARG B C 1
ATOM 2392 O O . ARG B 1 47 ? -0.15 -35.25 -1.075 1 85.81 47 ARG B O 1
ATOM 2399 N N . LEU B 1 48 ? 0.863 -33.281 -1.396 1 89.56 48 LEU B N 1
ATOM 2400 C CA . LEU B 1 48 ? 1.769 -33.781 -2.42 1 89.56 48 LEU B CA 1
ATOM 2401 C C . LEU B 1 48 ? 3.207 -33.375 -2.125 1 89.56 48 LEU B C 1
ATOM 2403 O O . LEU B 1 48 ? 3.5 -32.188 -1.959 1 89.56 48 LEU B O 1
ATOM 2407 N N . ASN B 1 49 ? 4.051 -34.375 -1.96 1 91.31 49 ASN B N 1
ATOM 2408 C CA . ASN B 1 49 ? 5.477 -34.125 -1.791 1 91.31 49 ASN B CA 1
ATOM 2409 C C . ASN B 1 49 ? 6.18 -33.969 -3.135 1 91.31 49 ASN B C 1
ATOM 2411 O O . ASN B 1 49 ? 6.086 -34.844 -3.998 1 91.31 49 ASN B O 1
ATOM 2415 N N . VAL B 1 50 ? 6.809 -32.875 -3.314 1 92.19 50 VAL B N 1
ATOM 2416 C CA . VAL B 1 50 ? 7.625 -32.625 -4.5 1 92.19 50 VAL B CA 1
ATOM 2417 C C . VAL B 1 50 ? 9.102 -32.625 -4.117 1 92.19 50 VAL B C 1
ATOM 2419 O O . VAL B 1 50 ? 9.523 -31.875 -3.227 1 92.19 50 VAL B O 1
ATOM 2422 N N . SER B 1 51 ? 9.852 -33.438 -4.809 1 92.06 51 SER B N 1
ATOM 2423 C CA . SER B 1 51 ? 11.273 -33.531 -4.508 1 92.06 51 SER B CA 1
ATOM 2424 C C . SER B 1 51 ? 12.117 -33.469 -5.777 1 92.06 51 SER B C 1
ATOM 2426 O O . SER B 1 51 ? 11.766 -34.062 -6.793 1 92.06 51 SER B O 1
ATOM 2428 N N . VAL B 1 52 ? 13.008 -32.594 -5.727 1 90.56 52 VAL B N 1
ATOM 2429 C CA . VAL B 1 52 ? 14.094 -32.562 -6.707 1 90.56 52 VAL B CA 1
ATOM 2430 C C . VAL B 1 52 ? 15.438 -32.688 -6 1 90.56 52 VAL B C 1
ATOM 2432 O O . VAL B 1 52 ? 15.883 -31.766 -5.332 1 90.56 52 VAL B O 1
ATOM 2435 N N . SER B 1 53 ? 16.031 -33.875 -6 1 80.38 53 SER B N 1
ATOM 2436 C CA . SER B 1 53 ? 17.188 -34.188 -5.172 1 80.38 53 SER B CA 1
ATOM 2437 C C . SER B 1 53 ? 18.234 -33.094 -5.23 1 80.38 53 SER B C 1
ATOM 2439 O O . SER B 1 53 ? 18.688 -32.719 -6.316 1 80.38 53 SER B O 1
ATOM 2441 N N . PRO B 1 54 ? 18.594 -32.562 -4.148 1 80.5 54 PRO B N 1
ATOM 2442 C CA . PRO B 1 54 ? 18.312 -32.969 -2.777 1 80.5 54 PRO B CA 1
ATOM 2443 C C . PRO B 1 54 ? 17.203 -32.156 -2.125 1 80.5 54 PRO B C 1
ATOM 2445 O O . PRO B 1 54 ? 16.938 -32.312 -0.929 1 80.5 54 PRO B O 1
ATOM 2448 N N . GLU B 1 55 ? 16.594 -31.344 -2.854 1 85 55 GLU B N 1
ATOM 2449 C CA . GLU B 1 55 ? 15.586 -30.469 -2.256 1 85 55 GLU B CA 1
ATOM 2450 C C . GLU B 1 55 ? 14.211 -31.109 -2.273 1 85 55 GLU B C 1
ATOM 2452 O O . GLU B 1 55 ? 13.938 -31.984 -3.098 1 85 55 GLU B O 1
ATOM 2457 N N . SER B 1 56 ? 13.445 -30.875 -1.282 1 87.56 56 SER B N 1
ATOM 2458 C CA . SER B 1 56 ? 12.078 -31.391 -1.241 1 87.56 56 SER B CA 1
ATOM 2459 C C . SER B 1 56 ? 11.148 -30.422 -0.521 1 87.56 56 SER B C 1
ATOM 2461 O O . SER B 1 56 ? 11.602 -29.531 0.211 1 87.56 56 SER B O 1
ATOM 2463 N N . GLY B 1 57 ? 9.883 -30.516 -0.806 1 86.94 57 GLY B N 1
ATOM 2464 C CA . GLY B 1 57 ? 8.836 -29.75 -0.159 1 86.94 57 GLY B CA 1
ATOM 2465 C C . GLY B 1 57 ? 7.477 -30.406 -0.23 1 86.94 57 GLY B C 1
ATOM 2466 O O . GLY B 1 57 ? 7.242 -31.266 -1.092 1 86.94 57 GLY B O 1
ATOM 2467 N N . VAL B 1 58 ? 6.645 -30.062 0.751 1 87 58 VAL B N 1
ATOM 2468 C CA . VAL B 1 58 ? 5.285 -30.609 0.784 1 87 58 VAL B CA 1
ATOM 2469 C C . VAL B 1 58 ? 4.293 -29.516 0.361 1 87 58 VAL B C 1
ATOM 2471 O O . VAL B 1 58 ? 4.297 -28.422 0.91 1 87 58 VAL B O 1
ATOM 2474 N N . LEU B 1 59 ? 3.506 -29.812 -0.613 1 87.12 59 LEU B N 1
ATOM 2475 C CA . LEU B 1 59 ? 2.469 -28.906 -1.096 1 87.12 59 LEU B CA 1
ATOM 2476 C C . LEU B 1 59 ? 1.094 -29.344 -0.601 1 87.12 59 LEU B C 1
ATOM 2478 O O . LEU B 1 59 ? 0.618 -30.422 -0.949 1 87.12 59 LEU B O 1
ATOM 2482 N N . PRO B 1 60 ? 0.495 -28.484 0.171 1 83.12 60 PRO B N 1
ATOM 2483 C CA . PRO B 1 60 ? -0.893 -28.781 0.527 1 83.12 60 PRO B CA 1
ATOM 2484 C C . PRO B 1 60 ? -1.869 -28.5 -0.614 1 83.12 60 PRO B C 1
ATOM 2486 O O . PRO B 1 60 ? -1.839 -27.422 -1.207 1 83.12 60 PRO B O 1
ATOM 2489 N N . MET B 1 61 ? -2.572 -29.5 -0.97 1 80.81 61 MET B N 1
ATOM 2490 C CA . MET B 1 61 ? -3.598 -29.312 -1.992 1 80.81 61 MET B CA 1
ATOM 2491 C C . MET B 1 61 ? -4.914 -28.875 -1.365 1 80.81 61 MET B C 1
ATOM 2493 O O . MET B 1 61 ? -5.48 -29.578 -0.527 1 80.81 61 MET B O 1
ATOM 2497 N N . GLN B 1 62 ? -5.27 -27.625 -1.704 1 71.25 62 GLN B N 1
ATOM 2498 C CA . GLN B 1 62 ? -6.457 -27.031 -1.101 1 71.25 62 GLN B CA 1
ATOM 2499 C C . GLN B 1 62 ? -7.539 -26.781 -2.148 1 71.25 62 GLN B C 1
ATOM 2501 O O . GLN B 1 62 ? -7.238 -26.453 -3.295 1 71.25 62 GLN B O 1
ATOM 2506 N N . THR B 1 63 ? -8.828 -27.047 -1.761 1 64.44 63 THR B N 1
ATOM 2507 C CA . THR B 1 63 ? -9.969 -26.906 -2.654 1 64.44 63 THR B CA 1
ATOM 2508 C C . THR B 1 63 ? -10.297 -25.422 -2.881 1 64.44 63 THR B C 1
ATOM 2510 O O . THR B 1 63 ? -11.102 -25.094 -3.752 1 64.44 63 THR B O 1
ATOM 2513 N N . ILE B 1 64 ? -9.602 -24.562 -2.395 1 66.56 64 ILE B N 1
ATOM 2514 C CA . ILE B 1 64 ? -10.07 -23.172 -2.363 1 66.56 64 ILE B CA 1
ATOM 2515 C C . ILE B 1 64 ? -9.547 -22.422 -3.586 1 66.56 64 ILE B C 1
ATOM 2517 O O . ILE B 1 64 ? -10 -21.312 -3.887 1 66.56 64 ILE B O 1
ATOM 2521 N N . TYR B 1 65 ? -8.766 -23.031 -4.453 1 74.81 65 TYR B N 1
ATOM 2522 C CA . TYR B 1 65 ? -8.164 -22.266 -5.547 1 74.81 65 TYR B CA 1
ATOM 2523 C C . TYR B 1 65 ? -8.852 -22.594 -6.871 1 74.81 65 TYR B C 1
ATOM 2525 O O . TYR B 1 65 ? -8.836 -21.781 -7.801 1 74.81 65 TYR B O 1
ATOM 2533 N N . GLY B 1 66 ? -9.469 -23.688 -7.047 1 73.19 66 GLY B N 1
ATOM 2534 C CA . GLY B 1 66 ? -10.109 -24.094 -8.289 1 73.19 66 GLY B CA 1
ATOM 2535 C C . GLY B 1 66 ? -11.414 -24.812 -8.07 1 73.19 66 GLY B C 1
ATOM 2536 O O . GLY B 1 66 ? -11.594 -25.516 -7.066 1 73.19 66 GLY B O 1
ATOM 2537 N N . SER B 1 67 ? -12.32 -24.531 -9.055 1 65.38 67 SER B N 1
ATOM 2538 C CA . SER B 1 67 ? -13.641 -25.125 -8.898 1 65.38 67 SER B CA 1
ATOM 2539 C C . SER B 1 67 ? -13.734 -26.453 -9.648 1 65.38 67 SER B C 1
ATOM 2541 O O . SER B 1 67 ? -14.617 -27.266 -9.359 1 65.38 67 SER B O 1
ATOM 2543 N N . ASN B 1 68 ? -12.867 -26.594 -10.555 1 71.75 68 ASN B N 1
ATOM 2544 C CA . ASN B 1 68 ? -13.008 -27.812 -11.344 1 71.75 68 ASN B CA 1
ATOM 2545 C C . ASN B 1 68 ? -12.188 -28.969 -10.758 1 71.75 68 ASN B C 1
ATOM 2547 O O . ASN B 1 68 ? -12 -30 -11.406 1 71.75 68 ASN B O 1
ATOM 2551 N N . GLY B 1 69 ? -11.617 -28.703 -9.664 1 76.62 69 GLY B N 1
ATOM 2552 C CA . GLY B 1 69 ? -10.883 -29.734 -8.945 1 76.62 69 GLY B CA 1
ATOM 2553 C C . GLY B 1 69 ? -9.398 -29.734 -9.266 1 76.62 69 GLY B C 1
ATOM 2554 O O . GLY B 1 69 ? -8.602 -30.297 -8.516 1 76.62 69 GLY B O 1
ATOM 2555 N N . TRP B 1 70 ? -9.086 -29.219 -10.461 1 84.81 70 TRP B N 1
ATOM 2556 C CA . TRP B 1 70 ? -7.68 -29.203 -10.852 1 84.81 70 TRP B CA 1
ATOM 2557 C C . TRP B 1 70 ? -7.043 -27.844 -10.539 1 84.81 70 TRP B C 1
ATOM 2559 O O . TRP B 1 70 ? -7.68 -26.797 -10.703 1 84.81 70 TRP B O 1
ATOM 2569 N N . ASP B 1 71 ? -5.84 -27.859 -10.148 1 90.12 71 ASP B N 1
ATOM 2570 C CA . ASP B 1 71 ? -4.988 -26.672 -10.047 1 90.12 71 ASP B CA 1
ATOM 2571 C C . ASP B 1 71 ? -3.604 -26.953 -10.633 1 90.12 71 ASP B C 1
ATOM 2573 O O . ASP B 1 71 ? -3.146 -28.094 -10.664 1 90.12 71 ASP B O 1
ATOM 2577 N N . SER B 1 72 ? -3.102 -25.938 -11.172 1 92.81 72 SER B N 1
ATOM 2578 C CA . SER B 1 72 ? -1.7 -26.031 -11.57 1 92.81 72 SER B CA 1
ATOM 2579 C C . SER B 1 72 ? -0.785 -25.438 -10.508 1 92.81 72 SER B C 1
ATOM 2581 O O . SER B 1 72 ? -1.055 -24.344 -9.984 1 92.81 72 SER B O 1
ATOM 2583 N N . TYR B 1 73 ? 0.244 -26.172 -10.203 1 93.31 73 TYR B N 1
ATOM 2584 C CA . TYR B 1 73 ? 1.206 -25.75 -9.188 1 93.31 73 TYR B CA 1
ATOM 2585 C C . TYR B 1 73 ? 2.588 -25.547 -9.797 1 93.31 73 TYR B C 1
ATOM 2587 O O . TYR B 1 73 ? 2.973 -26.25 -10.734 1 93.31 73 TYR B O 1
ATOM 2595 N N . ALA B 1 74 ? 3.242 -24.594 -9.219 1 95.19 74 ALA B N 1
ATOM 2596 C CA . ALA B 1 74 ? 4.645 -24.406 -9.57 1 95.19 74 ALA B CA 1
ATOM 2597 C C . ALA B 1 74 ? 5.551 -24.625 -8.359 1 95.19 74 ALA B C 1
ATOM 2599 O O . ALA B 1 74 ? 5.16 -24.328 -7.23 1 95.19 74 ALA B O 1
ATOM 2600 N N . TRP B 1 75 ? 6.742 -25.094 -8.641 1 93.38 75 TRP B N 1
ATOM 2601 C CA . TRP B 1 75 ? 7.77 -25.312 -7.629 1 93.38 75 TRP B CA 1
ATOM 2602 C C . TRP B 1 75 ? 9.164 -25.094 -8.211 1 93.38 75 TRP B C 1
ATOM 2604 O O . TRP B 1 75 ? 9.492 -25.641 -9.273 1 93.38 75 TRP B O 1
ATOM 2614 N N . ALA B 1 76 ? 9.945 -24.312 -7.516 1 94.5 76 ALA B N 1
ATOM 2615 C CA . ALA B 1 76 ? 11.25 -23.984 -8.078 1 94.5 76 ALA B CA 1
ATOM 2616 C C . ALA B 1 76 ? 12.375 -24.656 -7.285 1 94.5 76 ALA B C 1
ATOM 2618 O O . ALA B 1 76 ? 12.188 -25.016 -6.121 1 94.5 76 ALA B O 1
ATOM 2619 N N . PHE B 1 77 ? 13.492 -24.875 -7.992 1 92.88 77 PHE B N 1
ATOM 2620 C CA . PHE B 1 77 ? 14.688 -25.422 -7.355 1 92.88 77 PHE B CA 1
ATOM 2621 C C . PHE B 1 77 ? 15.945 -24.938 -8.062 1 92.88 77 PHE B C 1
ATOM 2623 O O . PHE B 1 77 ? 15.891 -24.516 -9.219 1 92.88 77 PHE B O 1
ATOM 2630 N N . LYS B 1 78 ? 16.969 -24.891 -7.312 1 92.88 78 LYS B N 1
ATOM 2631 C CA . LYS B 1 78 ? 18.297 -24.672 -7.883 1 92.88 78 LYS B CA 1
ATOM 2632 C C . LYS B 1 78 ? 19 -26 -8.188 1 92.88 78 LYS B C 1
ATOM 2634 O O . LYS B 1 78 ? 19.109 -26.859 -7.312 1 92.88 78 LYS B O 1
ATOM 2639 N N . ALA B 1 79 ? 19.438 -26.156 -9.398 1 93.75 79 ALA B N 1
ATOM 2640 C CA . ALA B 1 79 ? 20.109 -27.391 -9.781 1 93.75 79 ALA B CA 1
ATOM 2641 C C . ALA B 1 79 ? 21.5 -27.484 -9.133 1 93.75 79 ALA B C 1
ATOM 2643 O O . ALA B 1 79 ? 22.375 -26.688 -9.422 1 93.75 79 ALA B O 1
ATOM 2644 N N . LYS B 1 80 ? 21.672 -28.469 -8.336 1 93.88 80 LYS B N 1
ATOM 2645 C CA . LYS B 1 80 ? 22.953 -28.688 -7.664 1 93.88 80 LYS B CA 1
ATOM 2646 C C . LYS B 1 80 ? 23.734 -29.812 -8.328 1 93.88 80 LYS B C 1
ATOM 2648 O O . LYS B 1 80 ? 24.922 -30 -8.031 1 93.88 80 LYS B O 1
ATOM 2653 N N . LEU B 1 81 ? 23.047 -30.547 -9.203 1 94.25 81 LEU B N 1
ATOM 2654 C CA . LEU B 1 81 ? 23.641 -31.641 -9.977 1 94.25 81 LEU B CA 1
ATOM 2655 C C . LEU B 1 81 ? 23.359 -31.453 -11.461 1 94.25 81 LEU B C 1
ATOM 2657 O O . LEU B 1 81 ? 22.594 -30.578 -11.852 1 94.25 81 LEU B O 1
ATOM 2661 N N . ASP B 1 82 ? 24.031 -32.25 -12.25 1 94.75 82 ASP B N 1
ATOM 2662 C CA . ASP B 1 82 ? 23.844 -32.188 -13.695 1 94.75 82 ASP B CA 1
ATOM 2663 C C . ASP B 1 82 ? 22.594 -33 -14.117 1 94.75 82 ASP B C 1
ATOM 2665 O O . ASP B 1 82 ? 22.078 -32.812 -15.219 1 94.75 82 ASP B O 1
ATOM 2669 N N . VAL B 1 83 ? 22.297 -33.938 -13.25 1 94.88 83 VAL B N 1
ATOM 2670 C CA . VAL B 1 83 ? 21.078 -34.719 -13.422 1 94.88 83 VAL B CA 1
ATOM 2671 C C . VAL B 1 83 ? 20.312 -34.781 -12.102 1 94.88 83 VAL B C 1
ATOM 2673 O O . VAL B 1 83 ? 20.891 -35.125 -11.062 1 94.88 83 VAL B O 1
ATOM 2676 N N . VAL B 1 84 ? 19.078 -34.406 -12.188 1 94.25 84 VAL B N 1
ATOM 2677 C CA . VAL B 1 84 ? 18.281 -34.438 -10.961 1 94.25 84 VAL B CA 1
ATOM 2678 C C . VAL B 1 84 ? 17.141 -35.438 -11.102 1 94.25 84 VAL B C 1
ATOM 2680 O O . VAL B 1 84 ? 16.734 -35.781 -12.211 1 94.25 84 VAL B O 1
ATOM 2683 N N . GLU B 1 85 ? 16.703 -35.906 -9.977 1 95 85 GLU B N 1
ATOM 2684 C CA . GLU B 1 85 ? 15.539 -36.781 -9.914 1 95 85 GLU B CA 1
ATOM 2685 C C . GLU B 1 85 ? 14.32 -36.031 -9.391 1 95 85 GLU B C 1
ATOM 2687 O O . GLU B 1 85 ? 14.312 -35.594 -8.242 1 95 85 GLU B O 1
ATOM 2692 N N . LEU B 1 86 ? 13.352 -35.844 -10.242 1 94.88 86 LEU B N 1
ATOM 2693 C CA . LEU B 1 86 ? 12.078 -35.281 -9.82 1 94.88 86 LEU B CA 1
ATOM 2694 C C . LEU B 1 86 ? 11.141 -36.344 -9.32 1 94.88 86 LEU B C 1
ATOM 2696 O O . LEU B 1 86 ? 10.875 -37.344 -10.023 1 94.88 86 LEU B O 1
ATOM 2700 N N . VAL B 1 87 ? 10.664 -36.219 -8.141 1 94.94 87 VAL B N 1
ATOM 2701 C CA . VAL B 1 87 ? 9.75 -37.188 -7.562 1 94.94 87 VAL B CA 1
ATOM 2702 C C . VAL B 1 87 ? 8.477 -36.5 -7.09 1 94.94 87 VAL B C 1
ATOM 2704 O O . VAL B 1 87 ? 8.539 -35.469 -6.379 1 94.94 87 VAL B O 1
ATOM 2707 N N . LEU B 1 88 ? 7.383 -36.844 -7.535 1 93.81 88 LEU B N 1
ATOM 2708 C CA . LEU B 1 88 ? 6.086 -36.531 -6.953 1 93.81 88 LEU B CA 1
ATOM 2709 C C . LEU B 1 88 ? 5.535 -37.688 -6.145 1 93.81 88 LEU B C 1
ATOM 2711 O O . LEU B 1 88 ? 5.355 -38.781 -6.68 1 93.81 88 LEU B O 1
ATOM 2715 N N . HIS B 1 89 ? 5.301 -37.438 -4.887 1 92.94 89 HIS B N 1
ATOM 2716 C CA . HIS B 1 89 ? 5.012 -38.531 -3.945 1 92.94 89 HIS B CA 1
ATOM 2717 C C . HIS B 1 89 ? 3.8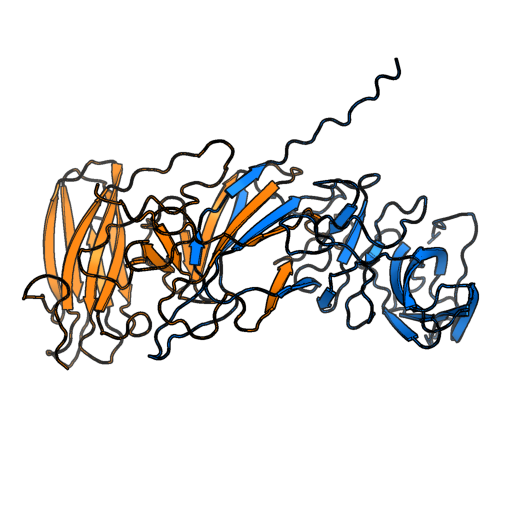05 -38.188 -3.074 1 92.94 89 HIS B C 1
ATOM 2719 O O . HIS B 1 89 ? 3.688 -37.062 -2.58 1 92.94 89 HIS B O 1
ATOM 2725 N N . ASN B 1 90 ? 2.848 -39.031 -3 1 90.5 90 ASN B N 1
ATOM 2726 C CA . ASN B 1 90 ? 1.767 -38.938 -2.023 1 90.5 90 ASN B CA 1
ATOM 2727 C C . ASN B 1 90 ? 2.164 -39.562 -0.688 1 90.5 90 ASN B C 1
ATOM 2729 O O . ASN B 1 90 ? 2.182 -40.781 -0.552 1 90.5 90 ASN B O 1
ATOM 2733 N N . PRO B 1 91 ? 2.424 -38.625 0.247 1 84.94 91 PRO B N 1
ATOM 2734 C CA . PRO B 1 91 ? 2.838 -39.188 1.535 1 84.94 91 PRO B CA 1
ATOM 2735 C C . PRO B 1 91 ? 1.66 -39.688 2.371 1 84.94 91 PRO B C 1
ATOM 2737 O O . PRO B 1 91 ? 1.855 -40.219 3.469 1 84.94 91 PRO B O 1
ATOM 2740 N N . GLY B 1 92 ? 0.461 -39.438 1.959 1 77.75 92 GLY B N 1
ATOM 2741 C CA . GLY B 1 92 ? -0.739 -39.656 2.754 1 77.75 92 GLY B CA 1
ATOM 2742 C C . GLY B 1 92 ? -0.979 -41.125 3.102 1 77.75 92 GLY B C 1
ATOM 2743 O O . GLY B 1 92 ? -0.453 -42 2.438 1 77.75 92 GLY B O 1
ATOM 2744 N N . VAL B 1 93 ? -1.594 -41.219 4.371 1 72.62 93 VAL B N 1
ATOM 2745 C CA . VAL B 1 93 ? -2.023 -42.531 4.844 1 72.62 93 VAL B CA 1
ATOM 2746 C C . VAL B 1 93 ? -3.547 -42.562 4.941 1 72.62 93 VAL B C 1
ATOM 2748 O O . VAL B 1 93 ? -4.109 -42.531 6.039 1 72.62 93 VAL B O 1
ATOM 2751 N N . GLU B 1 94 ? -4.109 -42.281 3.758 1 67.81 94 GLU B N 1
ATOM 2752 C CA . GLU B 1 94 ? -5.57 -42.281 3.744 1 67.81 94 GLU B CA 1
ATOM 2753 C C . GLU B 1 94 ? -6.137 -43.688 3.938 1 67.81 94 GLU B C 1
ATOM 2755 O O . GLU B 1 94 ? -5.551 -44.656 3.479 1 67.81 94 GLU B O 1
ATOM 2760 N N . GLU B 1 95 ? -7.219 -43.656 4.711 1 70.94 95 GLU B N 1
ATOM 2761 C CA . GLU B 1 95 ? -7.906 -44.906 4.969 1 70.94 95 GLU B CA 1
ATOM 2762 C C . GLU B 1 95 ? -8.531 -45.469 3.695 1 70.94 95 GLU B C 1
ATOM 2764 O O . GLU B 1 95 ? -8.516 -46.688 3.465 1 70.94 95 GLU B O 1
ATOM 2769 N N . ASP B 1 96 ? -9.062 -44.5 2.947 1 73.5 96 ASP B N 1
ATOM 2770 C CA . ASP B 1 96 ? -9.68 -44.906 1.692 1 73.5 96 ASP B CA 1
ATOM 2771 C C . ASP B 1 96 ? -8.648 -45.031 0.575 1 73.5 96 ASP B C 1
ATOM 2773 O O . ASP B 1 96 ? -8.055 -44.031 0.178 1 73.5 96 ASP B O 1
ATOM 2777 N N . PRO B 1 97 ? -8.484 -46.188 0.132 1 68.81 97 PRO B N 1
ATOM 2778 C CA . PRO B 1 97 ? -7.457 -46.406 -0.891 1 68.81 97 PRO B CA 1
ATOM 2779 C C . PRO B 1 97 ? -7.781 -45.719 -2.209 1 68.81 97 PRO B C 1
ATOM 2781 O O . PRO B 1 97 ? -6.906 -45.531 -3.061 1 68.81 97 PRO B O 1
ATOM 2784 N N . ALA B 1 98 ? -9.078 -45.344 -2.328 1 73.94 98 ALA B N 1
ATOM 2785 C CA . ALA B 1 98 ? -9.477 -44.719 -3.578 1 73.94 98 ALA B CA 1
ATOM 2786 C C . ALA B 1 98 ? -9.094 -43.25 -3.584 1 73.94 98 ALA B C 1
ATOM 2788 O O . ALA B 1 98 ? -9.203 -42.562 -4.609 1 73.94 98 ALA B O 1
ATOM 2789 N N . CYS B 1 99 ? -8.523 -42.938 -2.396 1 78.75 99 CYS B N 1
ATOM 2790 C CA . CYS B 1 99 ? -8.164 -41.531 -2.297 1 78.75 99 CYS B CA 1
ATOM 2791 C C . CYS B 1 99 ? -6.707 -41.312 -2.668 1 78.75 99 CYS B C 1
ATOM 2793 O O . CYS B 1 99 ? -5.906 -42.25 -2.641 1 78.75 99 CYS B O 1
ATOM 2795 N N . GLY B 1 100 ? -6.344 -40.125 -3.217 1 84.56 100 GLY B N 1
ATOM 2796 C CA . GLY B 1 100 ? -5.008 -39.688 -3.578 1 84.56 100 GLY B CA 1
ATOM 2797 C C . GLY B 1 100 ? -4.996 -38.656 -4.688 1 84.56 100 GLY B C 1
ATOM 2798 O O . GLY B 1 100 ? -5.867 -38.656 -5.562 1 84.56 100 GLY B O 1
ATOM 2799 N N . PRO B 1 101 ? -3.982 -37.906 -4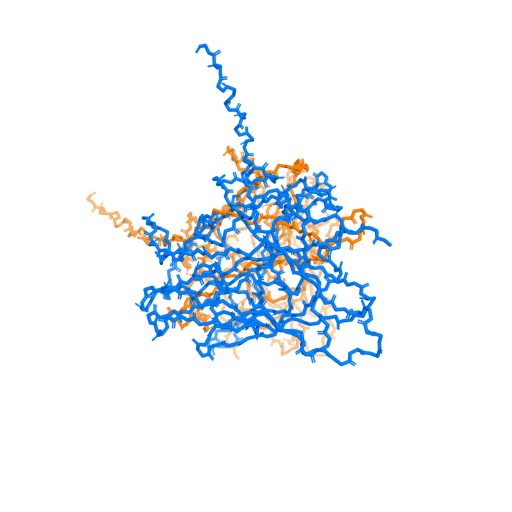.629 1 87.75 101 PRO B N 1
ATOM 2800 C CA . PRO B 1 101 ? -3.955 -36.812 -5.629 1 87.75 101 PRO B CA 1
ATOM 2801 C C . PRO B 1 101 ? -3.752 -37.344 -7.047 1 87.75 101 PRO B C 1
ATOM 2803 O O . PRO B 1 101 ? -3.025 -38.312 -7.25 1 87.75 101 PRO B O 1
ATOM 2806 N N . LEU B 1 102 ? -4.484 -36.812 -7.953 1 88.69 102 LEU B N 1
ATOM 2807 C CA . LEU B 1 102 ? -4.254 -37 -9.375 1 88.69 102 LEU B CA 1
ATOM 2808 C C . LEU B 1 102 ? -3.213 -36 -9.906 1 88.69 102 LEU B C 1
ATOM 2810 O O . LEU B 1 102 ? -3.217 -34.844 -9.523 1 88.69 102 LEU B O 1
ATOM 2814 N N . VAL B 1 103 ? -2.279 -36.469 -10.688 1 90.88 103 VAL B N 1
ATOM 2815 C CA . VAL B 1 103 ? -1.262 -35.594 -11.281 1 90.88 103 VAL B CA 1
ATOM 2816 C C . VAL B 1 103 ? -1.299 -35.75 -12.805 1 90.88 103 VAL B C 1
ATOM 2818 O O . VAL B 1 103 ? -1.424 -36.844 -13.328 1 90.88 103 VAL B O 1
ATOM 2821 N N . ASP B 1 104 ? -1.298 -34.656 -13.438 1 90.81 104 ASP B N 1
ATOM 2822 C CA . ASP B 1 104 ? -1.256 -34.625 -14.891 1 90.81 104 ASP B CA 1
ATOM 2823 C C . ASP B 1 104 ? -0.423 -33.438 -15.398 1 90.81 104 ASP B C 1
ATOM 2825 O O . ASP B 1 104 ? -0.222 -32.469 -14.672 1 90.81 104 ASP B O 1
ATOM 2829 N N . ALA B 1 105 ? 0.176 -33.562 -16.547 1 90 105 ALA B N 1
ATOM 2830 C CA . ALA B 1 105 ? 0.838 -32.5 -17.281 1 90 105 ALA B CA 1
ATOM 2831 C C . ALA B 1 105 ? 2 -31.906 -16.484 1 90 105 ALA B C 1
ATOM 2833 O O . ALA B 1 105 ? 1.92 -30.766 -16 1 90 105 ALA B O 1
ATOM 2834 N N . VAL B 1 106 ? 3.1 -32.531 -16.422 1 91.44 106 VAL B N 1
ATOM 2835 C CA . VAL B 1 106 ? 4.289 -32.062 -15.734 1 91.44 106 VAL B CA 1
ATOM 2836 C C . VAL B 1 106 ? 5.238 -31.406 -16.734 1 91.44 106 VAL B C 1
ATOM 2838 O O . VAL B 1 106 ? 5.523 -31.969 -17.797 1 91.44 106 VAL B O 1
ATOM 2841 N N . ALA B 1 107 ? 5.598 -30.219 -16.438 1 93.88 107 ALA B N 1
ATOM 2842 C CA . ALA B 1 107 ? 6.531 -29.484 -17.281 1 93.88 107 ALA B CA 1
ATOM 2843 C C . ALA B 1 107 ? 7.637 -28.844 -16.438 1 93.88 107 ALA B C 1
ATOM 2845 O O . ALA B 1 107 ? 7.5 -28.703 -15.227 1 93.88 107 ALA B O 1
ATOM 2846 N N . ILE B 1 108 ? 8.789 -28.594 -17.078 1 94.38 108 ILE B N 1
ATOM 2847 C CA . ILE B 1 108 ? 9.906 -27.922 -16.422 1 94.38 108 ILE B CA 1
ATOM 2848 C C . ILE B 1 108 ? 10.453 -26.828 -17.328 1 94.38 108 ILE B C 1
ATOM 2850 O O . ILE B 1 108 ? 10.461 -26.953 -18.547 1 94.38 108 ILE B O 1
ATOM 2854 N N . ARG B 1 109 ? 10.828 -25.75 -16.719 1 94.94 109 ARG B N 1
ATOM 2855 C CA . ARG B 1 109 ? 11.453 -24.672 -17.484 1 94.94 109 ARG B CA 1
ATOM 2856 C C . ARG B 1 109 ? 12.57 -24.016 -16.672 1 94.94 109 ARG B C 1
ATOM 2858 O O . ARG B 1 109 ? 12.492 -23.938 -15.453 1 94.94 109 ARG B O 1
ATOM 2865 N N . THR B 1 110 ? 13.547 -23.578 -17.406 1 95.19 110 THR B N 1
ATOM 2866 C CA . THR B 1 110 ? 14.617 -22.797 -16.797 1 95.19 110 THR B CA 1
ATOM 2867 C C . THR B 1 110 ? 14.109 -21.422 -16.375 1 95.19 110 THR B C 1
ATOM 2869 O O . THR B 1 110 ? 13.352 -20.781 -17.094 1 95.19 110 THR B O 1
ATOM 2872 N N . LEU B 1 111 ? 14.477 -20.984 -15.203 1 94.81 111 LEU B N 1
ATOM 2873 C CA . LEU B 1 111 ? 14.227 -19.625 -14.742 1 94.81 111 LEU B CA 1
ATOM 2874 C C . LEU B 1 111 ? 15.484 -18.766 -14.875 1 94.81 111 LEU B C 1
ATOM 2876 O O . LEU B 1 111 ? 16.469 -18.984 -14.156 1 94.81 111 LEU B O 1
ATOM 2880 N N . TYR B 1 112 ? 15.414 -17.797 -15.688 1 92.19 112 TYR B N 1
ATOM 2881 C CA . TYR B 1 112 ? 16.562 -16.906 -15.867 1 92.19 112 TYR B CA 1
ATOM 2882 C C . TYR B 1 112 ? 16.547 -15.773 -14.844 1 92.19 112 TYR B C 1
ATOM 2884 O O . TYR B 1 112 ? 15.492 -15.211 -14.555 1 92.19 112 TYR B O 1
ATOM 2892 N N . PRO B 1 113 ? 17.688 -15.539 -14.273 1 87.62 113 PRO B N 1
ATOM 2893 C CA . PRO B 1 113 ? 17.734 -14.398 -13.352 1 87.62 113 PRO B CA 1
ATOM 2894 C C . PRO B 1 113 ? 17.312 -13.086 -14.023 1 87.62 113 PRO B C 1
ATOM 2896 O O . PRO B 1 113 ? 17.797 -12.75 -15.094 1 87.62 113 PRO B O 1
ATOM 2899 N N . PRO B 1 114 ? 16.328 -12.477 -13.32 1 87.06 114 PRO B N 1
ATOM 2900 C CA . PRO B 1 114 ? 15.906 -11.227 -13.953 1 87.06 114 PRO B CA 1
ATOM 2901 C C . PRO B 1 114 ? 16.953 -10.125 -13.859 1 87.06 114 PRO B C 1
ATOM 2903 O O . PRO B 1 114 ? 17.703 -10.062 -12.883 1 87.06 114 PRO B O 1
ATOM 2906 N N . THR B 1 115 ? 17.047 -9.406 -14.938 1 83.75 115 THR B N 1
ATOM 2907 C CA . THR B 1 115 ? 17.938 -8.258 -14.961 1 83.75 115 THR B CA 1
ATOM 2908 C C . THR B 1 115 ? 17.203 -6.984 -14.555 1 83.75 115 THR B C 1
ATOM 2910 O O . THR B 1 115 ? 15.984 -6.887 -14.719 1 83.75 115 THR B O 1
ATOM 2913 N N . LEU B 1 116 ? 17.984 -6.098 -13.945 1 85.12 116 LEU B N 1
ATOM 2914 C CA . LEU B 1 116 ? 17.406 -4.805 -13.609 1 85.12 116 LEU B CA 1
ATOM 2915 C C . LEU B 1 116 ? 17.094 -4 -14.867 1 85.12 116 LEU B C 1
ATOM 2917 O O . LEU B 1 116 ? 17.891 -3.98 -15.805 1 85.12 116 LEU B O 1
ATOM 2921 N N . SER B 1 117 ? 15.875 -3.666 -15.008 1 82.44 117 SER B N 1
ATOM 2922 C CA . SER B 1 117 ? 15.523 -2.74 -16.078 1 82.44 117 SER B CA 1
ATOM 2923 C C . SER B 1 117 ? 16.016 -1.327 -15.773 1 82.44 117 SER B C 1
ATOM 2925 O O . SER B 1 117 ? 16.125 -0.952 -14.602 1 82.44 117 SER B O 1
ATOM 2927 N N . LYS B 1 118 ? 16.297 -0.64 -16.734 1 82.56 118 LYS B N 1
ATOM 2928 C CA . LYS B 1 118 ? 16.875 0.691 -16.531 1 82.56 118 LYS B CA 1
ATOM 2929 C C . LYS B 1 118 ? 15.961 1.551 -15.664 1 82.56 118 LYS B C 1
ATOM 2931 O O . LYS B 1 118 ? 14.773 1.715 -15.961 1 82.56 118 LYS B O 1
ATOM 2936 N N . GLY B 1 119 ? 16.562 1.979 -14.609 1 86.62 119 GLY B N 1
ATOM 2937 C CA . GLY B 1 119 ? 15.914 2.932 -13.719 1 86.62 119 GLY B CA 1
ATOM 2938 C C . GLY B 1 119 ? 14.969 2.277 -12.734 1 86.62 119 GLY B C 1
ATOM 2939 O O . GLY B 1 119 ? 14.414 2.949 -11.859 1 86.62 119 GLY B O 1
ATOM 2940 N N . ASN B 1 120 ? 14.703 1.024 -12.945 1 92.62 120 ASN B N 1
ATOM 2941 C CA . ASN B 1 120 ? 13.82 0.312 -12.031 1 92.62 120 ASN B CA 1
ATOM 2942 C C . ASN B 1 120 ? 14.609 -0.535 -11.039 1 92.62 120 ASN B C 1
ATOM 2944 O O . ASN B 1 120 ? 15.375 -1.413 -11.438 1 92.62 120 ASN B O 1
ATOM 2948 N N . MET B 1 121 ? 14.422 -0.308 -9.859 1 92.62 121 MET B N 1
ATOM 2949 C CA . MET B 1 121 ? 15.18 -0.999 -8.82 1 92.62 121 MET B CA 1
ATOM 2950 C C . MET B 1 121 ? 14.578 -2.365 -8.516 1 92.62 121 MET B C 1
ATOM 2952 O O . MET B 1 121 ? 15.195 -3.189 -7.844 1 92.62 121 MET B O 1
ATOM 2956 N N . LEU B 1 122 ? 13.344 -2.586 -8.977 1 94.19 122 LEU B N 1
ATOM 2957 C CA . LEU B 1 122 ? 12.727 -3.898 -8.805 1 94.19 122 LEU B CA 1
ATOM 2958 C C . LEU B 1 122 ? 13.109 -4.828 -9.953 1 94.19 122 LEU B C 1
ATOM 2960 O O . LEU B 1 122 ? 13.203 -4.391 -11.102 1 94.19 122 LEU B O 1
ATOM 2964 N N . LYS B 1 123 ? 13.336 -5.992 -9.586 1 94.5 123 LYS B N 1
ATOM 2965 C CA . LYS B 1 123 ? 13.57 -7.035 -10.586 1 94.5 123 LYS B CA 1
ATOM 2966 C C . LYS B 1 123 ? 12.281 -7.777 -10.914 1 94.5 123 LYS B C 1
ATOM 2968 O O . LYS B 1 123 ? 11.453 -8.023 -10.023 1 94.5 123 LYS B O 1
ATOM 2973 N N . ASN B 1 124 ? 12.141 -8.156 -12.242 1 96.25 124 ASN B N 1
ATOM 2974 C CA . ASN B 1 124 ? 10.961 -8.883 -12.688 1 96.25 124 ASN B CA 1
ATOM 2975 C C . ASN B 1 124 ? 9.672 -8.172 -12.281 1 96.25 124 ASN B C 1
ATOM 2977 O O . ASN B 1 124 ? 8.727 -8.805 -11.812 1 96.25 124 ASN B O 1
ATOM 2981 N N . GLY B 1 125 ? 9.656 -6.879 -12.391 1 95.25 125 GLY B N 1
ATOM 2982 C CA . GLY B 1 125 ? 8.516 -6.074 -11.984 1 95.25 125 GLY B CA 1
ATOM 2983 C C . GLY B 1 125 ? 7.266 -6.359 -12.789 1 95.25 125 GLY B C 1
ATOM 2984 O O . GLY B 1 125 ? 6.148 -6.234 -12.289 1 95.25 125 GLY B O 1
ATOM 2985 N N . GLY B 1 126 ? 7.457 -6.77 -14.047 1 94.75 126 GLY B N 1
ATOM 2986 C CA . GLY B 1 126 ? 6.34 -7.113 -14.906 1 94.75 126 GLY B CA 1
ATOM 2987 C C . GLY B 1 126 ? 5.938 -8.57 -14.805 1 94.75 126 GLY B C 1
ATOM 2988 O O . GLY B 1 126 ? 4.961 -9 -15.43 1 94.75 126 GLY B O 1
ATOM 2989 N N . PHE B 1 127 ? 6.66 -9.367 -14.109 1 96.62 127 PHE B N 1
ATOM 2990 C CA . PHE B 1 127 ? 6.41 -10.781 -13.852 1 96.62 127 PHE B CA 1
ATOM 2991 C C . PHE B 1 127 ? 6.453 -11.578 -15.148 1 96.62 127 PHE B C 1
ATOM 2993 O O . PHE B 1 127 ? 5.676 -12.523 -15.328 1 96.62 127 PHE B O 1
ATOM 3000 N N . GLU B 1 128 ? 7.34 -11.109 -16.031 1 95.56 128 GLU B N 1
ATOM 3001 C CA . GLU B 1 128 ? 7.41 -11.789 -17.328 1 95.56 128 GLU B CA 1
ATOM 3002 C C . GLU B 1 128 ? 8.25 -13.062 -17.234 1 95.56 128 GLU B C 1
ATOM 3004 O O . GLU B 1 128 ? 8.203 -13.906 -18.141 1 95.56 128 GLU B O 1
ATOM 3009 N N . GLU B 1 129 ? 9.047 -13.164 -16.234 1 95.62 129 GLU B N 1
ATOM 3010 C CA . GLU B 1 129 ? 9.797 -14.383 -15.961 1 95.62 129 GLU B CA 1
ATOM 3011 C C . GLU B 1 129 ? 9.125 -15.203 -14.859 1 95.62 129 GLU B C 1
ATOM 3013 O O . GLU B 1 129 ? 8.938 -14.711 -13.75 1 95.62 129 GLU B O 1
ATOM 3018 N N . GLY B 1 130 ? 8.742 -16.438 -15.141 1 96.19 130 GLY B N 1
ATOM 3019 C CA . GLY B 1 130 ? 8.031 -17.297 -14.203 1 96.19 130 GLY B CA 1
ATOM 3020 C C . GLY B 1 130 ? 7.824 -18.703 -14.719 1 96.19 130 GLY B C 1
ATOM 3021 O O . GLY B 1 130 ? 8.445 -19.109 -15.711 1 96.19 130 GLY B O 1
ATOM 3022 N N . PRO B 1 131 ? 7.051 -19.469 -14.039 1 95.94 131 PRO B N 1
ATOM 3023 C CA . PRO B 1 131 ? 6.855 -20.875 -14.414 1 95.94 131 PRO B CA 1
ATOM 3024 C C . PRO B 1 131 ? 6.121 -21.031 -15.742 1 95.94 131 PRO B C 1
ATOM 3026 O O . PRO B 1 131 ? 5.543 -20.078 -16.25 1 95.94 131 PRO B O 1
ATOM 3029 N N . TYR B 1 132 ? 6.211 -22.219 -16.219 1 93.88 132 TYR B N 1
ATOM 3030 C CA . TYR B 1 132 ? 5.574 -22.578 -17.484 1 93.88 132 TYR B CA 1
ATOM 3031 C C . TYR B 1 132 ? 4.059 -22.641 -17.328 1 93.88 132 TYR B C 1
ATOM 3033 O O . TYR B 1 132 ? 3.555 -23.141 -16.312 1 93.88 132 TYR B O 1
ATOM 3041 N N . PHE B 1 133 ? 3.426 -22.141 -18.328 1 92.5 133 PHE B N 1
ATOM 3042 C CA . PHE B 1 133 ? 1.983 -22.328 -18.406 1 92.5 133 PHE B CA 1
ATOM 3043 C C . PHE B 1 133 ? 1.65 -23.578 -19.219 1 92.5 133 PHE B C 1
ATOM 3045 O O . PHE B 1 133 ? 2.043 -23.688 -20.375 1 92.5 133 PHE B O 1
ATOM 3052 N N . LEU B 1 134 ? 1.014 -24.531 -18.5 1 90.19 134 LEU B N 1
ATOM 3053 C CA . LEU B 1 134 ? 0.61 -25.75 -19.203 1 90.19 134 LEU B CA 1
ATOM 3054 C C . LEU B 1 134 ? -0.426 -25.438 -20.281 1 90.19 134 LEU B C 1
ATOM 3056 O O . LEU B 1 134 ? -1.382 -24.703 -20.031 1 90.19 134 LEU B O 1
ATOM 3060 N N . PRO B 1 135 ? -0.135 -26.109 -21.375 1 82.81 135 PRO B N 1
ATOM 3061 C CA . PRO B 1 135 ? -1.13 -25.906 -22.422 1 82.81 135 PRO B CA 1
ATOM 3062 C C . PRO B 1 135 ? -2.537 -26.312 -22 1 82.81 135 PRO B C 1
ATOM 3064 O O . PRO B 1 135 ? -2.697 -27.266 -21.234 1 82.81 135 PRO B O 1
ATOM 3067 N N . ASN B 1 136 ? -3.627 -25.641 -22.203 1 78.75 136 ASN B N 1
ATOM 3068 C CA . ASN B 1 136 ? -5.035 -25.938 -21.969 1 78.75 136 ASN B CA 1
ATOM 3069 C C . ASN B 1 136 ? -5.438 -25.672 -20.531 1 78.75 136 ASN B C 1
ATOM 3071 O O . ASN B 1 136 ? -6.559 -25.969 -20.125 1 78.75 136 ASN B O 1
ATOM 3075 N N . ALA B 1 137 ? -4.426 -25.469 -19.656 1 80.31 137 ALA B N 1
ATOM 3076 C CA . ALA B 1 137 ? -4.785 -25.031 -18.297 1 80.31 137 ALA B CA 1
ATOM 3077 C C . ALA B 1 137 ? -5.062 -23.531 -18.281 1 80.31 137 ALA B C 1
ATOM 3079 O O . ALA B 1 137 ? -4.141 -22.719 -18.391 1 80.31 137 ALA B O 1
ATOM 3080 N N . SER B 1 138 ? -6.246 -23.219 -18.172 1 84.62 138 SER B N 1
ATOM 3081 C CA . SER B 1 138 ? -6.66 -21.828 -18.312 1 84.62 138 SER B CA 1
ATOM 3082 C C . SER B 1 138 ? -6.898 -21.172 -16.953 1 84.62 138 SER B C 1
ATOM 3084 O O . SER B 1 138 ? -7.551 -20.141 -16.859 1 84.62 138 SER B O 1
ATOM 3086 N N . TRP B 1 139 ? -6.41 -21.828 -15.922 1 88.94 139 TRP B N 1
ATOM 3087 C CA . TRP B 1 139 ? -6.781 -21.344 -14.594 1 88.94 139 TRP B CA 1
ATOM 3088 C C . TRP B 1 139 ? -5.578 -20.75 -13.875 1 88.94 139 TRP B C 1
ATOM 3090 O O . TRP B 1 139 ? -5.633 -20.484 -12.672 1 88.94 139 TRP B O 1
ATOM 3100 N N . GLY B 1 140 ? -4.473 -20.516 -14.539 1 92.94 140 GLY B N 1
ATOM 3101 C CA . GLY B 1 140 ? -3.291 -19.922 -13.922 1 92.94 140 GLY B CA 1
ATOM 3102 C C . GLY B 1 140 ? -2.43 -20.953 -13.203 1 92.94 140 GLY B C 1
ATOM 3103 O O . GLY B 1 140 ? -2.705 -22.141 -13.258 1 92.94 140 GLY B O 1
ATOM 3104 N N . VAL B 1 141 ? -1.401 -20.484 -12.633 1 95.06 141 VAL B N 1
ATOM 3105 C CA . VAL B 1 141 ? -0.468 -21.359 -11.922 1 95.06 141 VAL B CA 1
ATOM 3106 C C . VAL B 1 141 ? -0.294 -20.859 -10.484 1 95.06 141 VAL B C 1
ATOM 3108 O O . VAL B 1 141 ? 0.057 -19.703 -10.258 1 95.06 141 VAL B O 1
ATOM 3111 N N . LEU B 1 142 ? -0.495 -21.75 -9.539 1 94.19 142 LEU B N 1
ATOM 3112 C CA . LEU B 1 142 ? -0.313 -21.422 -8.125 1 94.19 142 LEU B CA 1
ATOM 3113 C C . LEU B 1 142 ? 1.162 -21.453 -7.746 1 94.19 142 LEU B C 1
ATOM 3115 O O . LEU B 1 142 ? 1.853 -22.438 -8.016 1 94.19 142 LEU B O 1
ATOM 3119 N N . VAL B 1 143 ? 1.61 -20.359 -7.23 1 95 143 VAL B N 1
ATOM 3120 C CA . VAL B 1 143 ? 2.969 -20.25 -6.707 1 95 143 VAL B CA 1
ATOM 3121 C C . VAL B 1 143 ? 2.943 -20.312 -5.184 1 95 143 VAL B C 1
ATOM 3123 O O . VAL B 1 143 ? 2.359 -19.453 -4.527 1 95 143 VAL B O 1
ATOM 3126 N N . PRO B 1 144 ? 3.545 -21.328 -4.684 1 91.5 144 PRO B N 1
ATOM 3127 C CA . PRO B 1 144 ? 3.441 -21.562 -3.238 1 91.5 144 PRO B CA 1
ATOM 3128 C C . PRO B 1 144 ? 4.258 -20.547 -2.424 1 91.5 144 PRO B C 1
ATOM 3130 O O . PRO B 1 144 ? 5.18 -19.938 -2.949 1 91.5 144 PRO B O 1
ATOM 3133 N N . PRO B 1 145 ? 3.93 -20.422 -1.134 1 90.06 145 PRO B N 1
ATOM 3134 C CA . PRO B 1 145 ? 4.719 -19.547 -0.251 1 90.06 145 PRO B CA 1
ATOM 3135 C C . PRO B 1 145 ? 6.109 -20.109 0.03 1 90.06 145 PRO B C 1
ATOM 3137 O O . PRO B 1 145 ? 6.363 -21.297 -0.202 1 90.06 145 PRO B O 1
ATOM 3140 N N . ASN B 1 146 ? 6.926 -19.234 0.578 1 85.94 146 ASN B N 1
ATOM 3141 C CA . ASN B 1 146 ? 8.328 -19.562 0.802 1 85.94 146 ASN B CA 1
ATOM 3142 C C . ASN B 1 146 ? 8.477 -20.656 1.855 1 85.94 146 ASN B C 1
ATOM 3144 O O . ASN B 1 146 ? 9.492 -21.359 1.887 1 85.94 146 ASN B O 1
ATOM 3148 N N . ILE B 1 147 ? 7.5 -20.828 2.654 1 76.31 147 ILE B N 1
ATOM 3149 C CA . ILE B 1 147 ? 7.562 -21.875 3.67 1 76.31 147 ILE B CA 1
ATOM 3150 C C . ILE B 1 147 ? 7.488 -23.234 3.002 1 76.31 147 ILE B C 1
ATOM 3152 O O . ILE B 1 147 ? 7.98 -24.234 3.547 1 76.31 147 ILE B O 1
ATOM 3156 N N . GLU B 1 148 ? 6.949 -23.266 1.8 1 75.12 148 GLU B N 1
ATOM 3157 C CA . GLU B 1 148 ? 6.762 -24.516 1.057 1 75.12 148 GLU B CA 1
ATOM 3158 C C . GLU B 1 148 ? 7.832 -24.672 -0.019 1 75.12 148 GLU B C 1
ATOM 3160 O O . GLU B 1 148 ? 8.086 -25.797 -0.487 1 75.12 148 GLU B O 1
ATOM 3165 N N . ASP B 1 149 ? 8.383 -23.609 -0.429 1 78.31 149 ASP B N 1
ATOM 3166 C CA . ASP B 1 149 ? 9.375 -23.594 -1.498 1 78.31 149 ASP B CA 1
ATOM 3167 C C . ASP B 1 149 ? 10.445 -22.547 -1.243 1 78.31 149 ASP B C 1
ATOM 3169 O O . ASP B 1 149 ? 10.188 -21.344 -1.345 1 78.31 149 ASP B O 1
ATOM 3173 N N . ASP B 1 150 ? 11.641 -23.047 -1.162 1 79.5 150 ASP B N 1
ATOM 3174 C CA . ASP B 1 150 ? 12.742 -22.172 -0.807 1 79.5 150 ASP B CA 1
ATOM 3175 C C . ASP B 1 150 ? 13.109 -21.25 -1.972 1 79.5 150 ASP B C 1
ATOM 3177 O O . ASP B 1 150 ? 13.68 -20.172 -1.768 1 79.5 150 ASP B O 1
ATOM 3181 N N . HIS B 1 151 ? 12.82 -21.812 -3.129 1 85.19 151 HIS B N 1
ATOM 3182 C CA . HIS B 1 151 ? 13.141 -21.047 -4.324 1 85.19 151 HIS B CA 1
ATOM 3183 C C . HIS B 1 151 ? 11.875 -20.609 -5.059 1 85.19 151 HIS B C 1
ATOM 3185 O O . HIS B 1 151 ? 11.086 -21.453 -5.484 1 85.19 151 HIS B O 1
ATOM 3191 N N . SER B 1 152 ? 11.406 -19.422 -4.867 1 89.88 152 SER B N 1
ATOM 3192 C CA . SER B 1 152 ? 10.203 -18.906 -5.516 1 89.88 152 SER B CA 1
ATOM 3193 C C . SER B 1 152 ? 10.258 -19.125 -7.027 1 89.88 152 SER B C 1
ATOM 3195 O O . SER B 1 152 ? 11.266 -18.797 -7.664 1 89.88 152 SER B O 1
ATOM 3197 N N . PRO B 1 153 ? 9.133 -19.734 -7.574 1 94.81 153 PRO B N 1
ATOM 3198 C CA . PRO B 1 153 ? 9.055 -19.812 -9.031 1 94.81 153 PRO B CA 1
ATOM 3199 C C . PRO B 1 153 ? 8.93 -18.453 -9.703 1 94.81 153 PRO B C 1
ATOM 3201 O O . PRO B 1 153 ? 9 -18.344 -10.93 1 94.81 153 PRO B O 1
ATOM 3204 N N . LEU B 1 154 ? 8.742 -17.438 -8.977 1 95.5 154 LEU B N 1
ATOM 3205 C CA . LEU B 1 154 ? 8.766 -16.062 -9.461 1 95.5 154 LEU B CA 1
ATOM 3206 C C . LEU B 1 154 ? 10.07 -15.375 -9.086 1 95.5 154 LEU B C 1
ATOM 3208 O O . LEU B 1 154 ? 10.18 -14.766 -8.023 1 95.5 154 LEU B O 1
ATOM 3212 N N . PRO B 1 155 ? 10.977 -15.398 -10.062 1 94.69 155 PRO B N 1
ATOM 3213 C CA . PRO B 1 155 ? 12.297 -14.859 -9.719 1 94.69 155 PRO B CA 1
ATOM 3214 C C . PRO B 1 155 ? 12.227 -13.453 -9.125 1 94.69 155 PRO B C 1
ATOM 3216 O O . PRO B 1 155 ? 11.477 -12.609 -9.633 1 94.69 155 PRO B O 1
ATOM 3219 N N . ALA B 1 156 ? 13.016 -13.227 -8.016 1 93.88 156 ALA B N 1
ATOM 3220 C CA . ALA B 1 156 ? 13.195 -11.945 -7.348 1 93.88 156 ALA B CA 1
ATOM 3221 C C . ALA B 1 156 ? 12.07 -11.672 -6.355 1 93.88 156 ALA B C 1
ATOM 3223 O O . ALA B 1 156 ? 12.148 -10.727 -5.559 1 93.88 156 ALA B O 1
ATOM 3224 N N . TRP B 1 157 ? 11.016 -12.422 -6.41 1 94.94 157 TRP B N 1
ATOM 3225 C CA . TRP B 1 157 ? 9.883 -12.195 -5.52 1 94.94 157 TRP B CA 1
ATOM 3226 C C . TRP B 1 157 ? 9.711 -13.359 -4.547 1 94.94 157 TRP B C 1
ATOM 3228 O O . TRP B 1 157 ? 9.852 -14.523 -4.93 1 94.94 157 TRP B O 1
ATOM 3238 N N . MET B 1 158 ? 9.398 -13.023 -3.412 1 92.94 158 MET B N 1
ATOM 3239 C CA . MET B 1 158 ? 9.102 -14 -2.369 1 92.94 158 MET B CA 1
ATOM 3240 C C . MET B 1 158 ? 7.621 -13.969 -2 1 92.94 158 MET B C 1
ATOM 3242 O O . MET B 1 158 ? 7.012 -12.898 -1.945 1 92.94 158 MET B O 1
ATOM 3246 N N . ILE B 1 159 ? 7.102 -15.094 -1.854 1 92.94 159 ILE B N 1
ATOM 3247 C CA . ILE B 1 159 ? 5.742 -15.195 -1.336 1 92.94 159 ILE B CA 1
ATOM 3248 C C . ILE B 1 159 ? 5.777 -15.477 0.165 1 92.94 159 ILE B C 1
ATOM 3250 O O . ILE B 1 159 ? 6.164 -16.562 0.589 1 92.94 159 ILE B O 1
ATOM 3254 N N . MET B 1 160 ? 5.398 -14.414 0.847 1 88.12 160 MET B N 1
ATOM 3255 C CA . MET B 1 160 ? 5.461 -14.523 2.303 1 88.12 160 MET B CA 1
ATOM 3256 C C . MET B 1 160 ? 4.074 -14.758 2.891 1 88.12 160 MET B C 1
ATOM 3258 O O . MET B 1 160 ? 3.172 -13.938 2.711 1 88.12 160 MET B O 1
ATOM 3262 N N . SER B 1 161 ? 3.836 -15.82 3.379 1 78.31 161 SER B N 1
ATOM 3263 C CA . SER B 1 161 ? 2.592 -16.094 4.094 1 78.31 161 SER B CA 1
ATOM 3264 C C . SER B 1 161 ? 2.184 -17.547 3.951 1 78.31 161 SER B C 1
ATOM 3266 O O . SER B 1 161 ? 3.018 -18.406 3.65 1 78.31 161 SER B O 1
ATOM 3268 N N . SER B 1 162 ? 0.9 -17.75 4.207 1 84.06 162 SER B N 1
ATOM 3269 C CA . SER B 1 162 ? 0.447 -19.125 4.309 1 84.06 162 SER B CA 1
ATOM 3270 C C . SER B 1 162 ? -0.275 -19.578 3.041 1 84.06 162 SER B C 1
ATOM 3272 O O . SER B 1 162 ? -0.482 -20.766 2.822 1 84.06 162 SER B O 1
ATOM 3274 N N . LYS B 1 163 ? -0.545 -18.656 2.188 1 88.69 163 LYS B N 1
ATOM 3275 C CA . LYS B 1 163 ? -1.29 -19.031 0.992 1 88.69 163 LYS B CA 1
ATOM 3276 C C . LYS B 1 163 ? -0.52 -18.672 -0.275 1 88.69 163 LYS B C 1
ATOM 3278 O O . LYS B 1 163 ? 0.33 -17.781 -0.256 1 88.69 163 LYS B O 1
ATOM 3283 N N . ALA B 1 164 ? -0.873 -19.328 -1.35 1 91.69 164 ALA B N 1
ATOM 3284 C CA . ALA B 1 164 ? -0.219 -19.141 -2.643 1 91.69 164 ALA B CA 1
ATOM 3285 C C . ALA B 1 164 ? -0.704 -17.859 -3.324 1 91.69 164 ALA B C 1
ATOM 3287 O O . ALA B 1 164 ? -1.729 -17.297 -2.939 1 91.69 164 ALA B O 1
ATOM 3288 N N . VAL B 1 165 ? 0.071 -17.375 -4.211 1 94.69 165 VAL B N 1
ATOM 3289 C CA . VAL B 1 165 ? -0.398 -16.438 -5.219 1 94.69 165 VAL B CA 1
ATOM 3290 C C . VAL B 1 165 ? -0.639 -17.156 -6.539 1 94.69 165 VAL B C 1
ATOM 3292 O O . VAL B 1 165 ? -0.257 -18.328 -6.691 1 94.69 165 VAL B O 1
ATOM 3295 N N . LYS B 1 166 ? -1.342 -16.5 -7.426 1 95 166 LYS B N 1
ATOM 3296 C CA . LYS B 1 166 ? -1.63 -17.125 -8.711 1 95 166 LYS B CA 1
ATOM 3297 C C . LYS B 1 166 ? -0.966 -16.359 -9.852 1 95 166 LYS B C 1
ATOM 3299 O O . LYS B 1 166 ? -1.19 -15.148 -10.016 1 95 166 LYS B O 1
ATOM 3304 N N . TYR B 1 167 ? -0.044 -17.047 -10.516 1 96.81 167 TYR B N 1
ATOM 3305 C CA . TYR B 1 167 ? 0.562 -16.531 -11.734 1 96.81 167 TYR B CA 1
ATOM 3306 C C . TYR B 1 167 ? -0.398 -16.641 -12.914 1 96.81 167 TYR B C 1
ATOM 3308 O O . TYR B 1 167 ? -0.973 -17.703 -13.148 1 96.81 167 TYR B O 1
ATOM 3316 N N . VAL B 1 168 ? -0.628 -15.523 -13.68 1 96.12 168 VAL B N 1
ATOM 3317 C CA . VAL B 1 168 ? -1.652 -15.523 -14.719 1 96.12 168 VAL B CA 1
ATOM 3318 C C . VAL B 1 168 ? -1.056 -15.023 -16.031 1 96.12 168 VAL B C 1
ATOM 3320 O O . VAL B 1 168 ? 0 -14.383 -16.047 1 96.12 168 VAL B O 1
ATOM 3323 N N . ASP B 1 169 ? -1.748 -15.375 -17.109 1 95.25 169 ASP B N 1
ATOM 3324 C CA . ASP B 1 169 ? -1.261 -15.008 -18.438 1 95.25 169 ASP B CA 1
ATOM 3325 C C . ASP B 1 169 ? -2.334 -14.266 -19.219 1 95.25 169 ASP B C 1
ATOM 3327 O O . ASP B 1 169 ? -3.527 -14.414 -18.953 1 95.25 169 ASP B O 1
ATOM 3331 N N . ALA B 1 170 ? -1.872 -13.492 -20.219 1 93.56 170 ALA B N 1
ATOM 3332 C CA . ALA B 1 170 ? -2.76 -12.641 -21 1 93.56 170 ALA B CA 1
ATOM 3333 C C . ALA B 1 170 ? -3.639 -13.477 -21.938 1 93.56 170 ALA B C 1
ATOM 3335 O O . ALA B 1 170 ? -4.645 -12.984 -22.453 1 93.56 170 ALA B O 1
ATOM 3336 N N . ALA B 1 171 ? -3.309 -14.672 -22.234 1 92.5 171 ALA B N 1
ATOM 3337 C CA . ALA B 1 171 ? -4.094 -15.539 -23.109 1 92.5 171 ALA B CA 1
ATOM 3338 C C . ALA B 1 171 ? -5.41 -15.938 -22.438 1 92.5 171 ALA B C 1
ATOM 3340 O O . ALA B 1 171 ? -6.422 -16.141 -23.125 1 92.5 171 ALA B O 1
ATOM 3341 N N . HIS B 1 172 ? -5.422 -15.977 -21.156 1 92.38 172 HIS B N 1
ATOM 3342 C CA . HIS B 1 172 ? -6.586 -16.531 -20.453 1 92.38 172 HIS B CA 1
ATOM 3343 C C . HIS B 1 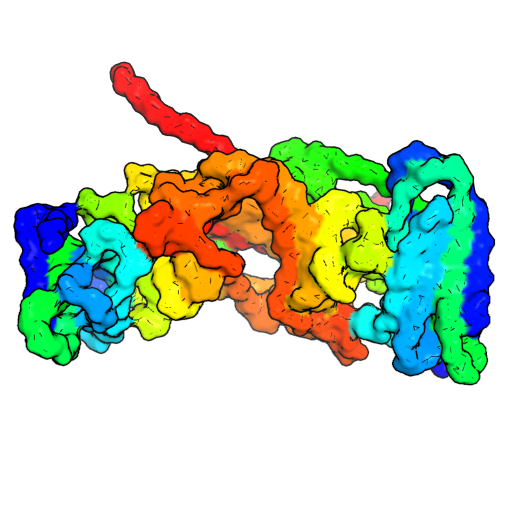172 ? -7.176 -15.508 -19.484 1 92.38 172 HIS B C 1
ATOM 3345 O O . HIS B 1 172 ? -8.328 -15.641 -19.062 1 92.38 172 HIS B O 1
ATOM 3351 N N . PHE B 1 173 ? -6.363 -14.562 -19.094 1 92.38 173 PHE B N 1
ATOM 3352 C CA . PHE B 1 173 ? -6.781 -13.562 -18.125 1 92.38 173 PHE B CA 1
ATOM 3353 C C . PHE B 1 173 ? -6.551 -12.156 -18.656 1 92.38 173 PHE B C 1
ATOM 3355 O O . PHE B 1 173 ? -5.855 -11.969 -19.656 1 92.38 173 PHE B O 1
ATOM 3362 N N . LYS B 1 174 ? -7.254 -11.211 -17.969 1 90.62 174 LYS B N 1
ATOM 3363 C CA . LYS B 1 174 ? -6.91 -9.812 -18.219 1 90.62 174 LYS B CA 1
ATOM 3364 C C . LYS B 1 174 ? -5.66 -9.414 -17.438 1 90.62 174 LYS B C 1
ATOM 3366 O O . LYS B 1 174 ? -5.633 -9.516 -16.203 1 90.62 174 LYS B O 1
ATOM 3371 N N . VAL B 1 175 ? -4.625 -9.07 -18.172 1 93 175 VAL B N 1
ATOM 3372 C CA . VAL B 1 175 ? -3.334 -8.664 -17.625 1 93 175 VAL B CA 1
ATOM 3373 C C . VAL B 1 175 ? -3.1 -7.18 -17.922 1 93 175 VAL B C 1
ATOM 3375 O O . VAL B 1 175 ? -3.254 -6.738 -19.062 1 93 175 VAL B O 1
ATOM 3378 N N . PRO B 1 176 ? -2.744 -6.434 -16.906 1 92 176 PRO B N 1
ATOM 3379 C CA . PRO B 1 176 ? -2.611 -4.992 -17.125 1 92 176 PRO B CA 1
ATOM 3380 C C . PRO B 1 176 ? -1.525 -4.648 -18.156 1 92 176 PRO B C 1
ATOM 3382 O O . PRO B 1 176 ? -1.728 -3.783 -19 1 92 176 PRO B O 1
ATOM 3385 N N . GLU B 1 177 ? -0.365 -5.262 -18.078 1 93.12 177 GLU B N 1
ATOM 3386 C CA . GLU B 1 177 ? 0.764 -4.98 -18.953 1 93.12 177 GLU B CA 1
ATOM 3387 C C . GLU B 1 177 ? 1.502 -6.262 -19.328 1 93.12 177 GLU B C 1
ATOM 3389 O O . GLU B 1 177 ? 1.694 -7.145 -18.484 1 93.12 177 GLU B O 1
ATOM 3394 N N . GLY B 1 178 ? 1.856 -6.332 -20.609 1 93.75 178 GLY B N 1
ATOM 3395 C CA . GLY B 1 178 ? 2.607 -7.496 -21.047 1 93.75 178 GLY B CA 1
ATOM 3396 C C . GLY B 1 178 ? 1.781 -8.766 -21.078 1 93.75 178 GLY B C 1
ATOM 3397 O O . GLY B 1 178 ? 0.587 -8.734 -21.375 1 93.75 178 GLY B O 1
ATOM 3398 N N . ALA B 1 179 ? 2.521 -9.914 -20.812 1 95.31 179 ALA B N 1
ATOM 3399 C CA . ALA B 1 179 ? 1.866 -11.203 -21 1 95.31 179 ALA B CA 1
ATOM 3400 C C . ALA B 1 179 ? 1.55 -11.859 -19.656 1 95.31 179 ALA B C 1
ATOM 3402 O O . ALA B 1 179 ? 0.762 -12.812 -19.594 1 95.31 179 ALA B O 1
ATOM 3403 N N . ARG B 1 180 ? 2.211 -11.344 -18.625 1 96.5 180 ARG B N 1
ATOM 3404 C CA . ARG B 1 180 ? 2.107 -12.055 -17.359 1 96.5 180 ARG B CA 1
ATOM 3405 C C . ARG B 1 180 ? 1.803 -11.086 -16.203 1 96.5 180 ARG B C 1
ATOM 3407 O O . ARG B 1 180 ? 2.045 -9.883 -16.328 1 96.5 180 ARG B O 1
ATOM 3414 N N . ALA B 1 181 ? 1.219 -11.617 -15.18 1 97.19 181 ALA B N 1
ATOM 3415 C CA . ALA B 1 181 ? 0.939 -10.883 -13.945 1 97.19 181 ALA B CA 1
ATOM 3416 C C . ALA B 1 181 ? 0.71 -11.844 -12.781 1 97.19 181 ALA B C 1
ATOM 3418 O O . ALA B 1 181 ? 0.792 -13.062 -12.945 1 97.19 181 ALA B O 1
ATOM 3419 N N . VAL B 1 182 ? 0.5 -11.281 -11.602 1 97.19 182 VAL B N 1
ATOM 3420 C CA . VAL B 1 182 ? 0.265 -12.094 -10.414 1 97.19 182 VAL B CA 1
ATOM 3421 C C . VAL B 1 182 ? -1.053 -11.68 -9.758 1 97.19 182 VAL B C 1
ATOM 3423 O O . VAL B 1 182 ? -1.31 -10.492 -9.555 1 97.19 182 VAL B O 1
ATOM 3426 N N . GLU B 1 183 ? -1.869 -12.625 -9.508 1 95.06 183 GLU B N 1
ATOM 3427 C CA . GLU B 1 183 ? -3.113 -12.414 -8.773 1 95.06 183 GLU B CA 1
ATOM 3428 C C . GLU B 1 183 ? -2.955 -12.789 -7.305 1 95.06 183 GLU B C 1
ATOM 3430 O O . GLU B 1 183 ? -2.502 -13.891 -6.984 1 95.06 183 GLU B O 1
ATOM 3435 N N . LEU B 1 184 ? -3.324 -11.867 -6.441 1 93.38 184 LEU B N 1
ATOM 3436 C CA . LEU B 1 184 ? -3.238 -12.102 -5.004 1 93.38 184 LEU B CA 1
ATOM 3437 C C . LEU B 1 184 ? -4.488 -12.805 -4.488 1 93.38 184 LEU B C 1
ATOM 3439 O O . LEU B 1 184 ? -5.332 -12.188 -3.836 1 93.38 184 LEU B O 1
ATOM 3443 N N . VAL B 1 185 ? -4.512 -14.094 -4.66 1 91.88 185 VAL B N 1
ATOM 3444 C CA . VAL B 1 185 ? -5.715 -14.883 -4.41 1 91.88 185 VAL B CA 1
ATOM 3445 C C . VAL B 1 185 ? -5.855 -15.148 -2.914 1 91.88 185 VAL B C 1
ATOM 3447 O O . VAL B 1 185 ? -6.953 -15.414 -2.424 1 91.88 185 VAL B O 1
ATOM 3450 N N . GLY B 1 186 ? -4.848 -15.094 -2.154 1 89.12 186 GLY B N 1
ATOM 3451 C CA . GLY B 1 186 ? -4.883 -15.484 -0.756 1 89.12 186 GLY B CA 1
ATOM 3452 C C . GLY B 1 186 ? -5.309 -14.367 0.171 1 89.12 186 GLY B C 1
ATOM 3453 O O . GLY B 1 186 ? -5.23 -14.5 1.395 1 89.12 186 GLY B O 1
ATOM 3454 N N . GLY B 1 187 ? -5.711 -13.273 -0.377 1 87.38 187 GLY B N 1
ATOM 3455 C CA . GLY B 1 187 ? -6.113 -12.156 0.457 1 87.38 187 GLY B CA 1
ATOM 3456 C C . GLY B 1 187 ? -5.043 -11.727 1.441 1 87.38 187 GLY B C 1
ATOM 3457 O O . GLY B 1 187 ? -3.887 -11.523 1.062 1 87.38 187 GLY B O 1
ATOM 3458 N N . LYS B 1 188 ? -5.469 -11.672 2.732 1 86.12 188 LYS B N 1
ATOM 3459 C CA . LYS B 1 188 ? -4.57 -11.211 3.785 1 86.12 188 LYS B CA 1
ATOM 3460 C C . LYS B 1 188 ? -3.512 -12.266 4.102 1 86.12 188 LYS B C 1
ATOM 3462 O O . LYS B 1 188 ? -2.514 -11.977 4.762 1 86.12 188 LYS B O 1
ATOM 3467 N N . GLU B 1 189 ? -3.725 -13.398 3.631 1 88.62 189 GLU B N 1
ATOM 3468 C CA . GLU B 1 189 ? -2.824 -14.492 3.969 1 88.62 189 GLU B CA 1
ATOM 3469 C C . GLU B 1 189 ? -1.807 -14.734 2.859 1 88.62 189 GLU B C 1
ATOM 3471 O O . GLU B 1 189 ? -1.163 -15.789 2.816 1 88.62 189 GLU B O 1
ATOM 3476 N N . SER B 1 190 ? -1.638 -13.852 1.911 1 89 190 SER B N 1
ATOM 3477 C CA . SER B 1 190 ? -0.625 -13.93 0.863 1 89 190 SER B CA 1
ATOM 3478 C C . SER B 1 190 ? -0.01 -12.562 0.582 1 89 190 SER B C 1
ATOM 3480 O O . SER B 1 190 ? -0.723 -11.562 0.501 1 89 190 SER B O 1
ATOM 3482 N N . ALA B 1 191 ? 1.266 -12.617 0.555 1 92.5 191 ALA B N 1
ATOM 3483 C CA . ALA B 1 191 ? 1.986 -11.375 0.291 1 92.5 191 ALA B CA 1
ATOM 3484 C C . ALA B 1 191 ? 3.133 -11.602 -0.69 1 92.5 191 ALA B C 1
ATOM 3486 O O . ALA B 1 191 ? 3.861 -12.586 -0.583 1 92.5 191 ALA B O 1
ATOM 3487 N N . LEU B 1 192 ? 3.176 -10.812 -1.662 1 94.06 192 LEU B N 1
ATOM 3488 C CA . LEU B 1 192 ? 4.277 -10.766 -2.619 1 94.06 192 LEU B CA 1
ATOM 3489 C C . LEU B 1 192 ? 5.32 -9.742 -2.197 1 94.06 192 LEU B C 1
ATOM 3491 O O . LEU B 1 192 ? 5.012 -8.555 -2.055 1 94.06 192 LEU B O 1
ATOM 3495 N N . VAL B 1 193 ? 6.617 -10.203 -2.006 1 93.25 193 VAL B N 1
ATOM 3496 C CA . VAL B 1 193 ? 7.59 -9.336 -1.342 1 93.25 193 VAL B CA 1
ATOM 3497 C C . VAL B 1 193 ? 8.891 -9.312 -2.139 1 93.25 193 VAL B C 1
ATOM 3499 O O . VAL B 1 193 ? 9.359 -10.359 -2.611 1 93.25 193 VAL B O 1
ATOM 3502 N N . GLN B 1 194 ? 9.453 -8.219 -2.324 1 92.88 194 GLN B N 1
ATOM 3503 C CA . GLN B 1 194 ? 10.828 -8.062 -2.803 1 92.88 194 GLN B CA 1
ATOM 3504 C C . GLN B 1 194 ? 11.602 -7.062 -1.947 1 92.88 194 GLN B C 1
ATOM 3506 O O . GLN B 1 194 ? 11.062 -6.02 -1.563 1 92.88 194 GLN B O 1
ATOM 3511 N N . GLU B 1 195 ? 12.805 -7.414 -1.627 1 88.19 195 GLU B N 1
ATOM 3512 C CA . GLU B 1 195 ? 13.695 -6.527 -0.888 1 88.19 195 GLU B CA 1
ATOM 3513 C C . GLU B 1 195 ? 14.672 -5.82 -1.824 1 88.19 195 GLU B C 1
ATOM 3515 O O . GLU B 1 195 ? 15.289 -6.461 -2.68 1 88.19 195 GLU B O 1
ATOM 3520 N N . VAL B 1 196 ? 14.812 -4.535 -1.676 1 89.06 196 VAL B N 1
ATOM 3521 C CA . VAL B 1 196 ? 15.664 -3.723 -2.537 1 89.06 196 VAL B CA 1
ATOM 3522 C C . VAL B 1 196 ? 16.609 -2.879 -1.683 1 89.06 196 VAL B C 1
ATOM 3524 O O . VAL B 1 196 ? 16.219 -2.4 -0.612 1 89.06 196 VAL B O 1
ATOM 3527 N N . ARG B 1 197 ? 17.766 -2.764 -2.213 1 84.12 197 ARG B N 1
ATOM 3528 C CA . ARG B 1 197 ? 18.703 -1.885 -1.521 1 84.12 197 ARG B CA 1
ATOM 3529 C C . ARG B 1 197 ? 18.375 -0.418 -1.783 1 84.12 197 ARG B C 1
ATOM 3531 O O . ARG B 1 197 ? 18.312 0.011 -2.936 1 84.12 197 ARG B O 1
ATOM 3538 N N . THR B 1 198 ? 18.047 0.33 -0.76 1 83.69 198 THR B N 1
ATOM 3539 C CA . THR B 1 198 ? 17.75 1.756 -0.87 1 83.69 198 THR B CA 1
ATOM 3540 C C . THR B 1 198 ? 18.703 2.568 0.001 1 83.69 198 THR B C 1
ATOM 3542 O O . THR B 1 198 ? 19.438 2.006 0.814 1 83.69 198 THR B O 1
ATOM 3545 N N . VAL B 1 199 ? 18.844 3.832 -0.302 1 79.19 199 VAL B N 1
ATOM 3546 C CA . VAL B 1 199 ? 19.703 4.742 0.441 1 79.19 199 VAL B CA 1
ATOM 3547 C C . VAL B 1 199 ? 18.875 5.57 1.417 1 79.19 199 VAL B C 1
ATOM 3549 O O . VAL B 1 199 ? 17.891 6.195 1.023 1 79.19 199 VAL B O 1
ATOM 3552 N N . PRO B 1 200 ? 19.297 5.508 2.715 1 74.19 200 PRO B N 1
ATOM 3553 C CA . PRO B 1 200 ? 18.562 6.32 3.688 1 74.19 200 PRO B CA 1
ATOM 3554 C C . PRO B 1 200 ? 18.5 7.797 3.301 1 74.19 200 PRO B C 1
ATOM 3556 O O . PRO B 1 200 ? 19.484 8.352 2.805 1 74.19 200 PRO B O 1
ATOM 3559 N N . GLY B 1 201 ? 17.344 8.469 3.484 1 76.56 201 GLY B N 1
ATOM 3560 C CA . GLY B 1 201 ? 17.203 9.891 3.203 1 76.56 201 GLY B CA 1
ATOM 3561 C C . GLY B 1 201 ? 16.734 10.172 1.785 1 76.56 201 GLY B C 1
ATOM 3562 O O . GLY B 1 201 ? 16.344 11.297 1.466 1 76.56 201 GLY B O 1
ATOM 3563 N N . TRP B 1 202 ? 16.812 9.172 0.939 1 82.19 202 TRP B N 1
ATOM 3564 C CA . TRP B 1 202 ? 16.359 9.352 -0.436 1 82.19 202 TRP B CA 1
ATOM 3565 C C . TRP B 1 202 ? 14.852 9.133 -0.543 1 82.19 202 TRP B C 1
ATOM 3567 O O . TRP B 1 202 ? 14.273 8.375 0.234 1 82.19 202 TRP B O 1
ATOM 3577 N N . ALA B 1 203 ? 14.305 9.922 -1.437 1 88.81 203 ALA B N 1
ATOM 3578 C CA . ALA B 1 203 ? 12.914 9.656 -1.794 1 88.81 203 ALA B CA 1
ATOM 3579 C C . ALA B 1 203 ? 12.82 8.703 -2.98 1 88.81 203 ALA B C 1
ATOM 3581 O O . ALA B 1 203 ? 13.711 8.68 -3.834 1 88.81 203 ALA B O 1
ATOM 3582 N N . TYR B 1 204 ? 11.836 7.887 -3.014 1 91.62 204 TYR B N 1
ATOM 3583 C CA . TYR B 1 204 ? 11.586 6.93 -4.086 1 91.62 204 TYR B CA 1
ATOM 3584 C C . TYR B 1 204 ? 10.156 7.051 -4.598 1 91.62 204 TYR B C 1
ATOM 3586 O O . TYR B 1 204 ? 9.266 7.48 -3.867 1 91.62 204 TYR B O 1
ATOM 3594 N N . ARG B 1 205 ? 10.023 6.711 -5.797 1 94.38 205 ARG B N 1
ATOM 3595 C CA . ARG B 1 205 ? 8.688 6.602 -6.379 1 94.38 205 ARG B CA 1
ATOM 3596 C C . ARG B 1 205 ? 8.328 5.145 -6.641 1 94.38 205 ARG B C 1
ATOM 3598 O O . ARG B 1 205 ? 9.055 4.434 -7.332 1 94.38 205 ARG B O 1
ATOM 3605 N N . LEU B 1 206 ? 7.297 4.664 -6.047 1 94.44 206 LEU B N 1
ATOM 3606 C CA . LEU B 1 206 ? 6.738 3.348 -6.336 1 94.44 206 LEU B CA 1
ATOM 3607 C C . LEU B 1 206 ? 5.555 3.453 -7.289 1 94.44 206 LEU B C 1
ATOM 3609 O O . LEU B 1 206 ? 4.695 4.32 -7.121 1 94.44 206 LEU B O 1
ATOM 3613 N N . SER B 1 207 ? 5.527 2.709 -8.281 1 96.31 207 SER B N 1
ATOM 3614 C CA . SER B 1 207 ? 4.422 2.635 -9.227 1 96.31 207 SER B CA 1
ATOM 3615 C C . SER B 1 207 ? 4.094 1.188 -9.578 1 96.31 207 SER B C 1
ATOM 3617 O O . SER B 1 207 ? 4.992 0.353 -9.703 1 96.31 207 SER B O 1
ATOM 3619 N N . PHE B 1 208 ? 2.877 0.883 -9.781 1 96.31 208 PHE B N 1
ATOM 3620 C CA . PHE B 1 208 ? 2.451 -0.447 -10.195 1 96.31 208 PHE B CA 1
ATOM 3621 C C . PHE B 1 208 ? 1.041 -0.406 -10.773 1 96.31 208 PHE B C 1
ATOM 3623 O O . PHE B 1 208 ? 0.283 0.529 -10.508 1 96.31 208 PHE B O 1
ATOM 3630 N N . ALA B 1 209 ? 0.789 -1.387 -11.523 1 95 209 ALA B N 1
ATOM 3631 C CA . ALA B 1 209 ? -0.556 -1.544 -12.07 1 95 209 ALA B CA 1
ATOM 3632 C C . ALA B 1 209 ? -1.379 -2.518 -11.234 1 95 209 ALA B C 1
ATOM 3634 O O . ALA B 1 209 ? -0.857 -3.525 -10.75 1 95 209 ALA B O 1
ATOM 3635 N N . VAL B 1 210 ? -2.6 -2.174 -11.023 1 91.44 210 VAL B N 1
ATOM 3636 C CA . VAL B 1 210 ? -3.549 -3.033 -10.328 1 91.44 210 VAL B CA 1
ATOM 3637 C C . VAL B 1 210 ? -4.809 -3.205 -11.172 1 91.44 210 VAL B C 1
ATOM 3639 O O . VAL B 1 210 ? -5.277 -2.254 -11.805 1 91.44 210 VAL B O 1
ATOM 3642 N N . GLY B 1 211 ? -5.242 -4.461 -11.203 1 88.75 211 GLY B N 1
ATOM 3643 C CA . GLY B 1 211 ? -6.445 -4.727 -11.977 1 88.75 211 GLY B CA 1
ATOM 3644 C C . GLY B 1 211 ? -7.172 -5.98 -11.531 1 88.75 211 GLY B C 1
ATOM 3645 O O . GLY B 1 211 ? -6.953 -6.469 -10.422 1 88.75 211 GLY B O 1
ATOM 3646 N N . ASP B 1 212 ? -8.094 -6.254 -12.406 1 86.12 212 ASP B N 1
ATOM 3647 C CA . ASP B 1 212 ? -8.906 -7.461 -12.258 1 86.12 212 ASP B CA 1
ATOM 3648 C C . ASP B 1 212 ? -8.602 -8.469 -13.367 1 86.12 212 ASP B C 1
ATOM 3650 O O . ASP B 1 212 ? -8.492 -8.094 -14.539 1 86.12 212 ASP B O 1
ATOM 3654 N N . SER B 1 213 ? -8.484 -9.758 -12.961 1 86.06 213 SER B N 1
ATOM 3655 C CA . SER B 1 213 ? -8.117 -10.781 -13.938 1 86.06 213 SER B CA 1
ATOM 3656 C C . SER B 1 213 ? -9.312 -11.156 -14.812 1 86.06 213 SER B C 1
ATOM 3658 O O . SER B 1 213 ? -9.164 -11.906 -15.773 1 86.06 213 SER B O 1
ATOM 3660 N N . ALA B 1 214 ? -10.469 -10.656 -14.531 1 85.62 214 ALA B N 1
ATOM 3661 C CA . ALA B 1 214 ? -11.695 -10.961 -15.258 1 85.62 214 ALA B CA 1
ATOM 3662 C C . ALA B 1 214 ? -12.023 -12.453 -15.18 1 85.62 214 ALA B C 1
ATOM 3664 O O . ALA B 1 214 ? -12.414 -13.062 -16.188 1 85.62 214 ALA B O 1
ATOM 3665 N N . ASP B 1 215 ? -11.75 -13.078 -14.078 1 84.56 215 ASP B N 1
ATOM 3666 C CA . ASP B 1 215 ? -12.008 -14.508 -13.93 1 84.56 215 ASP B CA 1
ATOM 3667 C C . ASP B 1 215 ? -13.273 -14.758 -13.109 1 84.56 215 ASP B C 1
ATOM 3669 O O . ASP B 1 215 ? -13.477 -15.859 -12.594 1 84.56 215 ASP B O 1
ATOM 3673 N N . GLY B 1 216 ? -14.039 -13.695 -12.914 1 81.75 216 GLY B N 1
ATOM 3674 C CA . GLY B 1 216 ? -15.305 -13.852 -12.219 1 81.75 216 GLY B CA 1
ATOM 3675 C C . GLY B 1 216 ? -15.227 -13.523 -10.742 1 81.75 216 GLY B C 1
ATOM 3676 O O . GLY B 1 216 ? -16.078 -13.945 -9.961 1 81.75 216 GLY B O 1
ATOM 3677 N N . CYS B 1 217 ? -14.211 -12.875 -10.305 1 82.12 217 CYS B N 1
ATOM 3678 C CA . CYS B 1 217 ? -14.07 -12.492 -8.898 1 82.12 217 CYS B CA 1
ATOM 3679 C C . CYS B 1 217 ? -15.195 -11.555 -8.477 1 82.12 217 CYS B C 1
ATOM 3681 O O . CYS B 1 217 ? -15.484 -10.578 -9.164 1 82.12 217 CYS B O 1
ATOM 3683 N N . MET B 1 218 ? -15.797 -12.062 -7.34 1 74.31 218 MET B N 1
ATOM 3684 C CA . MET B 1 218 ? -16.875 -11.219 -6.809 1 74.31 218 MET B CA 1
ATOM 3685 C C . MET B 1 218 ? -16.297 -10.07 -5.988 1 74.31 218 MET B C 1
ATOM 3687 O O . MET B 1 218 ? -15.367 -10.258 -5.203 1 74.31 218 MET B O 1
ATOM 3691 N N . GLY B 1 219 ? -16.672 -8.898 -6.148 1 60.72 219 GLY B N 1
ATOM 3692 C CA . GLY B 1 219 ? -16.203 -7.746 -5.387 1 60.72 219 GLY B CA 1
ATOM 3693 C C . GLY B 1 219 ? -15.031 -7.039 -6.039 1 60.72 219 GLY B C 1
ATOM 3694 O O . GLY B 1 219 ? -13.875 -7.258 -5.664 1 60.72 219 GLY B O 1
ATOM 3695 N N . SER B 1 220 ? -15.234 -6.859 -7.234 1 52.25 220 SER B N 1
ATOM 3696 C CA . SER B 1 220 ? -14.219 -6.32 -8.133 1 52.25 220 SER B CA 1
ATOM 3697 C C . SER B 1 220 ? -13.266 -5.395 -7.395 1 52.25 220 SER B C 1
ATOM 3699 O O . SER B 1 220 ? -13.664 -4.691 -6.461 1 52.25 220 SER B O 1
ATOM 3701 N N . PHE B 1 221 ? -11.977 -5.926 -7.035 1 51.34 221 PHE B N 1
ATOM 3702 C CA . PHE B 1 221 ? -10.938 -5.078 -6.469 1 51.34 221 PHE B CA 1
ATOM 3703 C C . PHE B 1 221 ? -10.961 -3.693 -7.098 1 51.34 221 PHE B C 1
ATOM 3705 O O . PHE B 1 221 ? -10.383 -2.75 -6.562 1 51.34 221 PHE B O 1
ATOM 3712 N N . VAL B 1 222 ? -11.18 -3.84 -8.383 1 45.62 222 VAL B N 1
ATOM 3713 C CA . VAL B 1 222 ? -11.43 -2.484 -8.859 1 45.62 222 VAL B CA 1
ATOM 3714 C C . VAL B 1 222 ? -12.633 -1.892 -8.125 1 45.62 222 VAL B C 1
ATOM 3716 O O . VAL B 1 222 ? -13.297 -2.584 -7.352 1 45.62 222 VAL B O 1
ATOM 3719 N N . ALA B 1 223 ? -13.344 -0.979 -8.602 1 43.44 223 ALA B N 1
ATOM 3720 C CA . ALA B 1 223 ? -14.469 -0.197 -8.102 1 43.44 223 ALA B CA 1
ATOM 3721 C C . ALA B 1 223 ? -15.648 -1.099 -7.754 1 43.44 223 ALA B C 1
ATOM 3723 O O . ALA B 1 223 ? -16.234 -1.726 -8.641 1 43.44 223 ALA B O 1
ATOM 3724 N N . VAL B 1 224 ? -15.562 -2.092 -6.906 1 46.25 224 VAL B N 1
ATOM 3725 C CA . VAL B 1 224 ? -16.812 -2.803 -6.699 1 46.25 224 VAL B CA 1
ATOM 3726 C C . VAL B 1 224 ? -17.984 -1.817 -6.738 1 46.25 224 VAL B C 1
ATOM 3728 O O . VAL B 1 224 ? -19.109 -2.195 -7.062 1 46.25 224 VAL B O 1
ATOM 3731 N N . ARG B 1 225 ? -17.766 -0.913 -5.953 1 53.38 225 ARG B N 1
ATOM 3732 C CA . ARG B 1 225 ? -18.609 0.269 -6.129 1 53.38 225 ARG B CA 1
ATOM 3733 C C . ARG B 1 225 ? -17.906 1.313 -6.992 1 53.38 225 ARG B C 1
ATOM 3735 O O . ARG B 1 225 ? -16.719 1.192 -7.277 1 53.38 225 ARG B O 1
ATOM 3742 N N . ASP B 1 226 ? -18.641 1.921 -7.695 1 65.81 226 ASP B N 1
ATOM 3743 C CA . ASP B 1 226 ? -18.203 3.016 -8.562 1 65.81 226 ASP B CA 1
ATOM 3744 C C . ASP B 1 226 ? -17.172 3.891 -7.871 1 65.81 226 ASP B C 1
ATOM 3746 O O . ASP B 1 226 ? -16.891 5.012 -8.305 1 65.81 226 ASP B O 1
ATOM 3750 N N . ARG B 1 227 ? -16.578 2.967 -6.656 1 73.62 227 ARG B N 1
ATOM 3751 C CA . ARG B 1 227 ? -15.617 3.834 -5.984 1 73.62 227 ARG B CA 1
ATOM 3752 C C . ARG B 1 227 ? -14.453 3.027 -5.422 1 73.62 227 ARG B C 1
ATOM 3754 O O . ARG B 1 227 ? -14.633 1.891 -4.98 1 73.62 227 ARG B O 1
ATOM 3761 N N . THR B 1 228 ? -13.266 3.391 -5.57 1 80.62 228 THR B N 1
ATOM 3762 C CA . THR B 1 228 ? -12.039 2.826 -5.012 1 80.62 228 THR B CA 1
ATOM 3763 C C . THR B 1 228 ? -11.43 3.77 -3.98 1 80.62 228 THR B C 1
ATOM 3765 O O . THR B 1 228 ? -11.438 4.988 -4.164 1 80.62 228 THR B O 1
ATOM 3768 N N . ARG B 1 229 ? -11.008 3.188 -2.896 1 86.44 229 ARG B N 1
ATOM 3769 C CA . ARG B 1 229 ? -10.328 3.961 -1.861 1 86.44 229 ARG B CA 1
ATOM 3770 C C . ARG B 1 229 ? -8.82 3.793 -1.953 1 86.44 229 ARG B C 1
ATOM 3772 O O . ARG B 1 229 ? -8.312 2.668 -1.966 1 86.44 229 ARG B O 1
ATOM 3779 N N . VAL B 1 230 ? -8.172 4.836 -2.113 1 88.56 230 VAL B N 1
ATOM 3780 C CA . VAL B 1 230 ? -6.719 4.859 -1.961 1 88.56 230 VAL B CA 1
ATOM 3781 C C . VAL B 1 230 ? -6.355 5.227 -0.523 1 88.56 230 VAL B C 1
ATOM 3783 O O . VAL B 1 230 ? -6.773 6.27 -0.017 1 88.56 230 VAL B O 1
ATOM 3786 N N . VAL B 1 231 ? -5.617 4.348 0.16 1 89.69 231 VAL B N 1
ATOM 3787 C CA . VAL B 1 231 ? -5.27 4.547 1.562 1 89.69 231 VAL B CA 1
ATOM 3788 C C . VAL B 1 231 ? -3.75 4.527 1.727 1 89.69 231 VAL B C 1
ATOM 3790 O O . VAL B 1 231 ? -3.084 3.594 1.272 1 89.69 231 VAL B O 1
ATOM 3793 N N . PHE B 1 232 ? -3.186 5.543 2.293 1 92.5 232 PHE B N 1
ATOM 3794 C CA . PHE B 1 232 ? -1.797 5.547 2.738 1 92.5 232 PHE B CA 1
ATOM 3795 C C . PHE B 1 232 ? -1.714 5.434 4.254 1 92.5 232 PHE B C 1
ATOM 3797 O O . PHE B 1 232 ? -2.271 6.262 4.977 1 92.5 232 PHE B O 1
ATOM 3804 N N . GLN B 1 233 ? -1.051 4.418 4.723 1 89.19 233 GLN B N 1
ATOM 3805 C CA . GLN B 1 233 ? -0.909 4.152 6.148 1 89.19 233 GLN B CA 1
ATOM 3806 C C . GLN B 1 233 ? 0.431 3.492 6.457 1 89.19 233 GLN B C 1
ATOM 3808 O O . GLN B 1 233 ? 0.867 2.594 5.734 1 89.19 233 GLN B O 1
ATOM 3813 N N . SER B 1 234 ? 1.086 4.047 7.461 1 86.06 234 SER B N 1
ATOM 3814 C CA . SER B 1 234 ? 2.318 3.396 7.891 1 86.06 234 SER B CA 1
ATOM 3815 C C . SER B 1 234 ? 2.027 2.113 8.664 1 86.06 234 SER B C 1
ATOM 3817 O O . SER B 1 234 ? 1.103 2.066 9.469 1 86.06 234 SER B O 1
ATOM 3819 N N . ALA B 1 235 ? 2.801 1.025 8.367 1 81.31 235 ALA B N 1
ATOM 3820 C CA . ALA B 1 235 ? 2.598 -0.261 9.031 1 81.31 235 ALA B CA 1
ATOM 3821 C C . ALA B 1 235 ? 3.191 -0.254 10.438 1 81.31 235 ALA B C 1
ATOM 3823 O O . ALA B 1 235 ? 2.85 -1.103 11.266 1 81.31 235 ALA B O 1
ATOM 3824 N N . PHE B 1 236 ? 4.059 0.755 10.727 1 81.38 236 PHE B N 1
ATOM 3825 C CA . PHE B 1 236 ? 4.754 0.769 12.008 1 81.38 236 PHE B CA 1
ATOM 3826 C C . PHE B 1 236 ? 4.777 2.174 12.594 1 81.38 236 PHE B C 1
ATOM 3828 O O . PHE B 1 236 ? 4.574 3.156 11.883 1 81.38 236 PHE B O 1
ATOM 3835 N N . TYR B 1 237 ? 4.949 2.223 13.93 1 84.81 237 TYR B N 1
ATOM 3836 C CA . TYR B 1 237 ? 5.23 3.484 14.602 1 84.81 237 TYR B CA 1
ATOM 3837 C C . TYR B 1 237 ? 6.715 3.82 14.531 1 84.81 237 TYR B C 1
ATOM 3839 O O . TYR B 1 237 ? 7.562 2.932 14.648 1 84.81 237 TYR B O 1
ATOM 3847 N N . HIS B 1 238 ? 6.941 5.035 14.273 1 84.75 238 HIS B N 1
ATOM 3848 C CA . HIS B 1 238 ? 8.312 5.527 14.32 1 84.75 238 HIS B CA 1
ATOM 3849 C C . HIS B 1 238 ? 8.438 6.715 15.273 1 84.75 238 HIS B C 1
ATOM 3851 O O . HIS B 1 238 ? 7.477 7.465 15.461 1 84.75 238 HIS B O 1
ATOM 3857 N N . MET B 1 239 ? 9.609 6.836 15.828 1 86.69 239 MET B N 1
ATOM 3858 C CA . MET B 1 239 ? 9.836 7.914 16.781 1 86.69 239 MET B CA 1
ATOM 3859 C C . MET B 1 239 ? 11.164 8.617 16.5 1 86.69 239 MET B C 1
ATOM 3861 O O . MET B 1 239 ? 12.086 8.016 15.953 1 86.69 239 MET B O 1
ATOM 3865 N N . LYS B 1 240 ? 11.141 9.859 16.906 1 87.69 240 LYS B N 1
ATOM 3866 C CA . LYS B 1 240 ? 12.398 10.602 16.938 1 87.69 240 LYS B CA 1
ATOM 3867 C C . LYS B 1 240 ? 13.18 10.328 18.219 1 87.69 240 LYS B C 1
ATOM 3869 O O . LYS B 1 240 ? 12.688 9.641 19.109 1 87.69 240 LYS B O 1
ATOM 3874 N N . ALA B 1 241 ? 14.43 10.844 18.219 1 83.81 241 ALA B N 1
ATOM 3875 C CA . ALA B 1 241 ? 15.273 10.641 19.391 1 83.81 241 ALA B CA 1
ATOM 3876 C C . ALA B 1 241 ? 14.625 11.227 20.641 1 83.81 241 ALA B C 1
ATOM 3878 O O . ALA B 1 241 ? 14.82 10.719 21.734 1 83.81 241 ALA B O 1
ATOM 3879 N N . ASP B 1 242 ? 13.805 12.203 20.484 1 83.62 242 ASP B N 1
ATOM 3880 C CA . ASP B 1 242 ? 13.203 12.883 21.625 1 83.62 242 ASP B CA 1
ATOM 3881 C C . ASP B 1 242 ? 11.867 12.242 22 1 83.62 242 ASP B C 1
ATOM 3883 O O . ASP B 1 242 ? 11.156 12.75 22.875 1 83.62 242 ASP B O 1
ATOM 3887 N N . GLY B 1 243 ? 11.477 11.234 21.312 1 83.31 243 GLY B N 1
ATOM 3888 C CA . GLY B 1 243 ? 10.281 10.492 21.672 1 83.31 243 GLY B CA 1
ATOM 3889 C C . GLY B 1 243 ? 9.047 10.938 20.922 1 83.31 243 GLY B C 1
ATOM 3890 O O . GLY B 1 243 ? 7.965 10.375 21.109 1 83.31 243 GLY B O 1
ATOM 3891 N N . THR B 1 244 ? 9.211 11.898 20.109 1 87 244 THR B N 1
ATOM 3892 C CA . THR B 1 244 ? 8.055 12.352 19.344 1 87 244 THR B CA 1
ATOM 3893 C C . THR B 1 244 ? 7.844 11.469 18.109 1 87 244 THR B C 1
ATOM 3895 O O . THR B 1 244 ? 8.789 10.844 17.625 1 87 244 THR B O 1
ATOM 3898 N N . LEU B 1 245 ? 6.629 11.469 17.656 1 87.38 245 LEU B N 1
ATOM 3899 C CA . LEU B 1 245 ? 6.254 10.586 16.562 1 87.38 245 LEU B CA 1
ATOM 3900 C C . LEU B 1 245 ? 6.719 11.164 15.227 1 87.38 245 LEU B C 1
ATOM 3902 O O . LEU B 1 245 ? 6.777 12.383 15.055 1 87.38 245 LEU B O 1
ATOM 3906 N N . CYS B 1 246 ? 7.094 10.312 14.375 1 89.94 246 CYS B N 1
ATOM 3907 C CA . CYS B 1 246 ? 7.449 10.617 13 1 89.94 246 CYS B CA 1
ATOM 3908 C C . CYS B 1 246 ? 7.051 9.477 12.07 1 89.94 246 CYS B C 1
ATOM 3910 O O . CYS B 1 246 ? 6.453 8.492 12.508 1 89.94 246 CYS B O 1
ATOM 3912 N N . GLY B 1 247 ? 7.262 9.688 10.773 1 89.38 247 GLY B N 1
ATOM 3913 C CA . GLY B 1 247 ? 6.902 8.641 9.82 1 89.38 247 GLY B CA 1
ATOM 3914 C C . GLY B 1 247 ? 7.293 8.977 8.398 1 89.38 247 GLY B C 1
ATOM 3915 O O . GLY B 1 247 ? 7.98 9.969 8.148 1 89.38 247 GLY B O 1
ATOM 3916 N N . PRO B 1 248 ? 6.941 8.133 7.488 1 89.81 248 PRO B N 1
ATOM 3917 C CA . PRO B 1 248 ? 7.25 8.391 6.082 1 89.81 248 PRO B CA 1
ATOM 3918 C C . PRO B 1 248 ? 6.484 9.586 5.52 1 89.81 248 PRO B C 1
ATOM 3920 O O . PRO B 1 248 ? 5.387 9.898 5.988 1 89.81 248 PRO B O 1
ATOM 3923 N N . VAL B 1 249 ? 7.109 10.188 4.562 1 93.12 249 VAL B N 1
ATOM 3924 C CA . VAL B 1 249 ? 6.492 11.297 3.848 1 93.12 249 VAL B CA 1
ATOM 3925 C C . VAL B 1 249 ? 5.898 10.805 2.531 1 93.12 249 VAL B C 1
ATOM 3927 O O . VAL B 1 249 ? 6.559 10.078 1.779 1 93.12 249 VAL B O 1
ATOM 3930 N N . ILE B 1 250 ? 4.629 11.117 2.283 1 94.62 250 ILE B N 1
ATOM 3931 C CA . ILE B 1 250 ? 3.951 10.766 1.041 1 94.62 250 ILE B CA 1
ATOM 3932 C C . ILE B 1 250 ? 3.771 12.016 0.181 1 94.62 250 ILE B C 1
ATOM 3934 O O . ILE B 1 250 ? 3.434 13.086 0.693 1 94.62 250 ILE B O 1
ATOM 3938 N N . ASP B 1 251 ? 3.994 11.852 -1.093 1 96.06 251 ASP B N 1
ATOM 3939 C CA . ASP B 1 251 ? 3.891 12.984 -2.01 1 96.06 251 ASP B CA 1
ATOM 3940 C C . ASP B 1 251 ? 3.631 12.508 -3.439 1 96.06 251 ASP B C 1
ATOM 3942 O O . ASP B 1 251 ? 3.861 11.344 -3.762 1 96.06 251 ASP B O 1
ATOM 3946 N N . ASP B 1 252 ? 3.035 13.375 -4.211 1 95.44 252 ASP B N 1
ATOM 3947 C CA . ASP B 1 252 ? 2.906 13.211 -5.652 1 95.44 252 ASP B CA 1
ATOM 3948 C C . ASP B 1 252 ? 2.156 11.93 -5.996 1 95.44 252 ASP B C 1
ATOM 3950 O O . ASP B 1 252 ? 2.652 11.094 -6.762 1 95.44 252 ASP B O 1
ATOM 3954 N N . ALA B 1 253 ? 1.061 11.742 -5.371 1 95.31 253 ALA B N 1
ATOM 3955 C CA . ALA B 1 253 ? 0.223 10.57 -5.609 1 95.31 253 ALA B CA 1
ATOM 3956 C C . ALA B 1 253 ? -0.583 10.719 -6.895 1 95.31 253 ALA B C 1
ATOM 3958 O O . ALA B 1 253 ? -1.17 11.773 -7.145 1 95.31 253 ALA B O 1
ATOM 3959 N N . LYS B 1 254 ? -0.577 9.719 -7.695 1 94.94 254 LYS B N 1
ATOM 3960 C CA . LYS B 1 254 ? -1.308 9.719 -8.961 1 94.94 254 LYS B CA 1
ATOM 3961 C C . LYS B 1 254 ? -1.986 8.367 -9.203 1 94.94 254 LYS B C 1
ATOM 3963 O O . LYS B 1 254 ? -1.409 7.32 -8.914 1 94.94 254 LYS B O 1
ATOM 3968 N N . LEU B 1 255 ? -3.119 8.391 -9.625 1 93.31 255 LEU B N 1
ATOM 3969 C CA . LEU B 1 255 ? -3.879 7.246 -10.102 1 93.31 255 LEU B CA 1
ATOM 3970 C C . LEU B 1 255 ? -4.336 7.465 -11.539 1 93.31 255 LEU B C 1
ATOM 3972 O O . LEU B 1 255 ? -5.035 8.438 -11.836 1 93.31 255 LEU B O 1
ATOM 3976 N N . VAL B 1 256 ? -3.947 6.598 -12.438 1 93.12 256 VAL B N 1
ATOM 3977 C CA . VAL B 1 256 ? -4.234 6.762 -13.852 1 93.12 256 VAL B CA 1
ATOM 3978 C C . VAL B 1 256 ? -4.891 5.492 -14.398 1 93.12 256 VAL B C 1
ATOM 3980 O O . VAL B 1 256 ? -4.438 4.383 -14.117 1 93.12 256 VAL B O 1
ATOM 3983 N N . GLY B 1 257 ? -5.977 5.672 -15.125 1 88.69 257 GLY B N 1
ATOM 3984 C CA . GLY B 1 257 ? -6.582 4.535 -15.797 1 88.69 257 GLY B CA 1
ATOM 3985 C C . GLY B 1 257 ? -5.746 4.004 -16.953 1 88.69 257 GLY B C 1
ATOM 3986 O O . GLY B 1 257 ? -5.156 4.781 -17.703 1 88.69 257 GLY B O 1
ATOM 3987 N N . LEU B 1 258 ? -5.633 2.656 -16.938 1 87 258 LEU B N 1
ATOM 3988 C CA . LEU B 1 258 ? -4.875 2.037 -18.031 1 87 258 LEU B CA 1
ATOM 3989 C C . LEU B 1 258 ? -5.805 1.542 -19.125 1 87 258 LEU B C 1
ATOM 3991 O O . LEU B 1 258 ? -6.801 0.871 -18.844 1 87 258 LEU B O 1
ATOM 3995 N N . ARG B 1 259 ? -5.926 2.516 -20.297 1 66.81 259 ARG B N 1
ATOM 3996 C CA . ARG B 1 259 ? -6.82 2.182 -21.391 1 66.81 259 ARG B CA 1
ATOM 3997 C C . ARG B 1 259 ? -6.535 0.784 -21.938 1 66.81 259 ARG B C 1
ATOM 3999 O O . ARG B 1 259 ? -5.375 0.37 -22.016 1 66.81 259 ARG B O 1
ATOM 4006 N N . LYS B 1 260 ? -7.559 -0.014 -21.875 1 58.66 260 LYS B N 1
ATOM 4007 C CA . LYS B 1 260 ? -7.449 -1.288 -22.594 1 58.66 260 LYS B CA 1
ATOM 4008 C C . LYS B 1 260 ? -6.895 -1.092 -24 1 58.66 260 LYS B C 1
ATOM 4010 O O . LYS B 1 260 ? -7.359 -0.221 -24.734 1 58.66 260 LYS B O 1
ATOM 4015 N N . LYS B 1 261 ? -5.543 -1.33 -24.281 1 49.25 261 LYS B N 1
ATOM 4016 C CA . LYS B 1 261 ? -5.199 -1.332 -25.703 1 49.25 261 LYS B CA 1
ATOM 4017 C C . LYS B 1 261 ? -6.102 -2.279 -26.484 1 49.25 261 LYS B C 1
ATOM 4019 O O . LYS B 1 261 ? -6.305 -3.428 -26.078 1 49.25 261 LYS B O 1
ATOM 4024 N N . PRO B 1 262 ? -6.98 -1.854 -27.312 1 47.06 262 PRO B N 1
ATOM 4025 C CA . PRO B 1 262 ? -7.691 -2.793 -28.188 1 47.06 262 PRO B CA 1
ATOM 4026 C C . PRO B 1 262 ? -6.777 -3.871 -28.766 1 47.06 262 PRO B C 1
ATOM 4028 O O . PRO B 1 262 ? -5.594 -3.617 -29 1 47.06 262 PRO B O 1
ATOM 4031 N N . ALA B 1 263 ? -6.988 -5.199 -28.406 1 42.81 263 ALA B N 1
ATOM 4032 C CA . ALA B 1 263 ? -6.34 -6.277 -29.141 1 42.81 263 ALA B CA 1
ATOM 4033 C C . ALA B 1 263 ? -6.125 -5.891 -30.609 1 42.81 263 ALA B C 1
ATOM 4035 O O . ALA B 1 263 ? -7.031 -5.367 -31.25 1 42.81 263 ALA B O 1
ATOM 4036 N N . ALA B 1 264 ? -4.977 -5.523 -31.062 1 38.41 264 ALA B N 1
ATOM 4037 C CA . ALA B 1 264 ? -4.73 -5.449 -32.5 1 38.41 264 ALA B CA 1
ATOM 4038 C C . ALA B 1 264 ? -5.371 -6.629 -33.219 1 38.41 264 ALA B C 1
ATOM 4040 O O . ALA B 1 264 ? -5.105 -7.785 -32.906 1 38.41 264 ALA B O 1
ATOM 4041 N N . ARG B 1 265 ? -6.551 -6.656 -33.719 1 32.88 265 ARG B N 1
ATOM 4042 C CA . ARG B 1 265 ? -6.898 -7.523 -34.844 1 32.88 265 ARG B CA 1
ATOM 4043 C C . ARG B 1 265 ? -5.805 -7.508 -35.906 1 32.88 265 ARG B C 1
ATOM 4045 O O . ARG B 1 265 ? -5.469 -6.449 -36.438 1 32.88 265 ARG B O 1
ATOM 4052 N N . ARG B 1 266 ? -4.777 -8.336 -35.719 1 33.25 266 ARG B N 1
ATOM 4053 C CA . ARG B 1 266 ? -4.066 -8.656 -36.969 1 33.25 266 ARG B CA 1
ATOM 4054 C C . ARG B 1 266 ? -5.035 -8.781 -38.125 1 33.25 266 ARG B C 1
ATOM 4056 O O . ARG B 1 266 ? -5.852 -9.703 -38.156 1 33.25 266 ARG B O 1
ATOM 4063 N N . LEU B 1 267 ? -5.461 -7.66 -38.562 1 27.03 267 LEU B N 1
ATOM 4064 C CA . LEU B 1 267 ? -5.914 -7.789 -39.938 1 27.03 267 LEU B CA 1
ATOM 4065 C C . LEU B 1 267 ? -4.898 -8.57 -40.781 1 27.03 267 LEU B C 1
ATOM 4067 O O . LEU B 1 267 ? -3.76 -8.133 -40.938 1 27.03 267 LEU B O 1
ATOM 4071 N N . MET B 1 268 ? -4.871 -9.891 -40.562 1 27.77 268 MET B N 1
ATOM 4072 C CA . MET B 1 268 ? -4.461 -10.633 -41.75 1 27.77 268 MET B CA 1
ATOM 4073 C C . MET B 1 268 ? -5.059 -10.023 -43.031 1 27.77 268 MET B C 1
ATOM 4075 O O . MET B 1 268 ? -6.27 -10.078 -43.219 1 27.77 268 MET B O 1
ATOM 4079 N N . LEU B 1 269 ? -4.547 -8.82 -43.406 1 23.31 269 LEU B N 1
ATOM 4080 C CA . LEU B 1 269 ? -4.457 -8.766 -44.875 1 23.31 269 LEU B CA 1
ATOM 4081 C C . LEU B 1 269 ? -3.389 -9.734 -45.375 1 23.31 269 LEU B C 1
ATOM 4083 O O . LEU B 1 269 ? -2.357 -9.922 -44.75 1 23.31 269 LEU B O 1
#

Organism: Triticum turgidum subsp. durum (NCBI:txid4567)

Secondary structure (DSSP, 8-state):
-----SSSS--EE--TT-EEEEEEE--TT-EEEEEEEEE--SSS-EEEEEEETTEEEEEEE-TTS-SSSEEEEEEEEE--SSEEEEEEE-----SSTT---EEEEEEEEEEPPPPBPTT--SBSTT--S-PPPPTT--S-EEE--TTT-SB-SSTT-EEEESS-EEEEETTTS--SSSSEEEE-TTGGGEEEEEEE---TT-EEEEEEEEE---S-BSS-SS-SBSBEEEEEE-SS-EEBTTS-EE-EEEEEEEEEEE-----------/-----SSSS--EE--TT-EEEEEEE--TT-EEEEEEEEE--SSS-EEEEEEETTEEEEEEE-TTS-SSSEEEEEEEEE--SSEEEEEEE-----SSTT---EEEEEEEEEEPPPPBPTT--SBSTT--S-PPPPTT--S-EEEPPTTT-SB-SSTT-EEEESS-EEEEETTTS--SSSSEEEE-TTGGGEEEEEEE---TT-EEEEEEEEEE--S-BSS-SS-SBSBEEEEEE-SS-EEBTTS-EE--EEEEEEEEEE-----------

Sequence (538 aa):
MLLVVPQGAYAVRLGNDASILQRIPVARGSYYAITFSAARTCAQAERLNVSVSPESGVLPMQTIYGSNGWDSYAWAFKAKLDVVELVLHNPGVEEDPACGPLVDAVAIRTLYPPTLSKGNMLKNGGFEEGPYFLPNASWGVLVPPNIEDDHSPLPAWMIMSSKAVKYVDAAHFKVPEGARAVELVGGKESALVQEVRTVPGWAYRLSFAVGDSADGCMGSFVAVRDRTRVVFQSAFYHMKADGTLCGPVIDDAKLVGLRKKPAARRLMLMLLVVPQGAYAVRLGNDASILQRIPVARGSYYAITFSAARTCAQAERLNVSVSPESGVLPMQTIYGSNGWDSYAWAFKAKLDVVELVLHNPGVEEDPACGPLVDAVAIRTLYPPTLSKGNMLKNGGFEEGPYFLPNASWGVLVPPNIEDDHSPLPAWMIMSSKAVKYVDAAHFKVPEGARAVELVGGKESALVQEVRTVPGWAYRLSFAVGDSADGCMGSFVAVRDRTRVVFQSAFYHMKADGTLCGPVIDDAKLVGLRKKPAARRLML

Radius of gyration: 28.61 Å; Cα contacts (8 Å, |Δi|>4): 1495; chains: 2; bounding box: 48×84×84 Å

InterPro domains:
  IPR006946 DUF642 L-galactono-1,4-lactone-responsive gene 2-like domain [PF04862] (1-109)
  IPR006946 DUF642 L-galactono-1,4-lactone-responsive gene 2-like domain [PF04862] (121-211)
  IPR008979 Galactose-binding-like domain superfamily [SSF49785] (16-109)
  IPR052437 Pectin Methylation Modulator [PTHR31265] (1-222)

Solvent-accessible surface area (backbone atoms only — not comparable to full-atom values): 27968 Å² total; per-residue (Å²): 131,90,71,81,51,69,43,75,90,59,66,46,67,28,32,65,67,26,68,52,76,47,80,42,81,48,60,59,74,37,36,33,14,39,22,31,31,37,26,68,67,45,100,57,89,44,52,39,33,43,28,45,61,92,48,68,32,61,42,77,54,65,76,46,68,30,82,76,45,50,43,32,40,39,46,24,45,68,31,83,38,55,60,33,44,40,33,47,29,20,75,49,85,60,88,53,71,87,32,37,46,32,41,33,60,76,46,75,37,77,48,70,83,62,61,70,46,91,73,25,68,39,44,42,29,37,38,74,55,51,59,61,80,58,75,82,56,71,79,41,32,34,36,53,13,44,89,46,27,87,35,44,40,37,50,72,39,39,32,52,51,83,29,36,36,30,40,38,41,42,91,68,29,52,41,80,45,78,56,16,26,37,25,38,29,34,3,69,40,18,26,46,32,35,76,34,77,39,58,62,72,40,26,32,33,46,32,32,31,41,19,33,37,79,80,54,51,44,67,40,72,26,14,60,44,70,45,35,75,48,74,49,62,36,91,52,77,31,33,26,90,80,61,19,43,21,44,41,25,44,22,51,37,36,34,29,79,47,74,78,71,70,75,76,71,74,69,81,116,133,89,72,80,50,70,44,74,89,59,65,45,68,27,33,67,65,27,70,50,77,49,79,42,83,47,60,62,76,37,36,34,15,38,21,32,30,38,25,68,66,44,98,58,90,45,53,40,34,44,29,45,61,91,48,68,32,62,43,77,52,64,74,47,67,31,81,77,47,52,44,32,39,39,47,25,43,68,31,82,38,54,60,34,44,40,34,48,30,20,74,48,85,60,86,52,71,87,32,36,47,30,40,34,61,77,46,74,37,76,49,70,82,63,62,70,46,90,74,27,67,39,43,43,29,38,38,73,55,51,60,62,78,57,76,82,56,70,80,42,33,33,37,53,15,43,88,45,27,88,35,44,40,38,50,73,38,40,33,54,50,85,30,37,36,31,42,38,39,43,92,69,30,52,41,84,47,79,56,16,25,38,26,38,28,32,3,69,38,19,26,46,32,35,76,34,75,38,57,64,71,40,26,32,33,44,32,30,31,40,20,34,37,79,79,56,49,45,67,39,75,28,12,60,45,70,46,34,75,49,74,50,62,35,91,52,78,30,34,25,89,82,61,18,43,22,45,39,25,44,22,51,38,37,34,28,79,48,74,77,71,73,76,76,72,75,69,78,121

pLDDT: mean 84.44, std 14.19, range [22.95, 97.25]

Foldseek 3Di:
DDQCAQDDRDWDFAFAFRKDKDKDFDDAQFKKKKKWKKFWDDPDFWWKWKDKVPDIFIDTDDCQQDDSRMAMEMAMDGHRDRMIMIMITGNDDDPDRVTGMIIDDMDMDTFDAFDDDPPHQAGCQLQPTFHDDGPNPLRFYWWAACVGYVATRRHQKGKDFHGTKGKHFVVRWDGLDDTIDIHPSVPPGIDIDGDGDDDPPDDDDDDDDDAGRPPPDQQGCPPSPVDHDDDDDDPDWDADPVGHTDDDDDDDDDDDDRPDPPPPPPPPD/DDQCAQDDRDWDFAFAFRKDKDKDFDDAQFKKKKKWKKFWDDPDFWWKWKDKVPDIFIDTDDCQQDDSRMAMEMAMDGHRDRMIMIMITGNDPDPDRVTGMIIDDMDMDTFDAFDDDPPHQAGCQLQPTFHDDGPNPLRFYWWAACVGYVATRRHQKGKDFHGTKGKHFVVRWPGLDDTIDIHPSPPPGIDIDGDGDDDPPDDDDDDDDDAGRPPPDQQGCPPSPVDHDDDDDDPDWDADPVGHTDDDDDDDDDDDDRPDPPPPPPPPD